Protein AF-0000000073393289 (afdb_homodimer)

Nearest PDB structures (foldseek):
  7k2t-assembly1_B  TM=8.994E-01  e=1.525E-10  Aquifex aeolicus VF5
  6m96-assembly1_B-2  TM=8.929E-01  e=2.546E-10  Aquifex aeolicus VF5
  6oih-assembly1_D  TM=8.907E-01  e=6.240E-10  Aquifex aeolicus VF5
  6oih-assembly2_C  TM=8.928E-01  e=1.596E-09  Aquifex aeolicus VF5
  6jbh-assembly1_D  TM=8.445E-01  e=1.296E-07  Alicyclobacillus herbarius

Sequence (522 aa):
MFENNVYVQNFNKYTFLLTELIKRDISGKYKDSTLGLFWSFLNPLLSMIVLTMVFSLIFANTIENFPVYLLSGKLVFDLFANATTGAMDSIKANSEIIKKIYVPKYMFAVGIVCSEFINFLISLVVLVAVMIFTGAPFHFALIYSPIPLFFLLVLTMGVGLILATATTFFTDIKYLYGVLVMLLSFMTPLFYPIDIIPQQFLFAYKLNPLYSAVECFRNIILGGTFPDTWPFVFLIVTSIISLVIGVYVFFKYQDKFVLNIMFENNVYVQNFNKYTFLLTELIKRDISGKYKDSTLGLFWSFLNPLLSMIVLTMVFSLIFANTIENFPVYLLSGKLVFDLFANATTGAMDSIKANSEIIKKIYVPKYMFAVGIVCSEFINFLISLVVLVAVMIFTGAPFHFALIYSPIPLFFLLVLTMGVGLILATATTFFTDIKYLYGVLVMLLSFMTPLFYPIDIIPQQFLFAYKLNPLYSAVECFRNIILGGTFPDTWPFVFLIVTSIISLVIGVYVFFKYQDKFVLNI

Structure (mmCIF, N/CA/C/O backbone):
data_AF-0000000073393289-model_v1
#
loop_
_entity.id
_entity.type
_entity.pdbx_description
1 polymer 'Predicted polysaccharide/polyol phosphate ABC transporter, permease component'
#
loop_
_atom_site.group_PDB
_atom_site.id
_atom_site.type_symbol
_atom_site.label_atom_id
_atom_site.label_alt_id
_atom_site.label_comp_id
_atom_site.label_asym_id
_atom_site.label_entity_id
_atom_site.label_seq_id
_atom_site.pdbx_PDB_ins_code
_atom_site.Cartn_x
_atom_site.Cartn_y
_atom_site.Cartn_z
_atom_site.occupancy
_atom_site.B_iso_or_equiv
_atom_site.auth_seq_id
_atom_site.auth_comp_id
_atom_site.auth_asym_id
_atom_site.auth_atom_id
_atom_site.pdbx_PDB_model_num
ATOM 1 N N . MET A 1 1 ? -40.188 17.484 28.938 1 34.88 1 MET A N 1
ATOM 2 C CA . MET A 1 1 ? -40.375 17.75 27.516 1 34.88 1 MET A CA 1
ATOM 3 C C . MET A 1 1 ? -39.125 18.344 26.891 1 34.88 1 MET A C 1
ATOM 5 O O . MET A 1 1 ? -39.031 18.484 25.672 1 34.88 1 MET A O 1
ATOM 9 N N . PHE A 1 2 ? -38.375 19.188 27.547 1 44.72 2 PHE A N 1
ATOM 10 C CA . PHE A 1 2 ? -37.188 19.969 27.25 1 44.72 2 PHE A CA 1
ATOM 11 C C . PHE A 1 2 ? -35.969 19.078 27.078 1 44.72 2 PHE A C 1
ATOM 13 O O . PHE A 1 2 ? -34.938 19.516 26.562 1 44.72 2 PHE A O 1
ATOM 20 N N . GLU A 1 3 ? -35.812 17.984 27.781 1 50.06 3 GLU A N 1
ATOM 21 C CA . GLU A 1 3 ? -34.812 16.938 27.797 1 50.06 3 GLU A CA 1
ATOM 22 C C . GLU A 1 3 ? -34.719 16.25 26.438 1 50.06 3 GLU A C 1
ATOM 24 O O . GLU A 1 3 ? -33.656 15.805 26.016 1 50.06 3 GLU A O 1
ATOM 29 N N . ASN A 1 4 ? -35.875 15.969 25.875 1 51.75 4 ASN A N 1
ATOM 30 C CA . ASN A 1 4 ? -36.031 15.383 24.547 1 51.75 4 ASN A CA 1
ATOM 31 C C . ASN A 1 4 ? -35.406 16.266 23.469 1 51.75 4 ASN A C 1
ATOM 33 O O . ASN A 1 4 ? -34.812 15.75 22.516 1 51.75 4 ASN A O 1
ATOM 37 N N . ASN A 1 5 ? -35.406 17.609 23.703 1 53.62 5 ASN A N 1
ATOM 38 C CA . ASN A 1 5 ? -34.906 18.641 22.781 1 53.62 5 ASN A CA 1
ATOM 39 C C . ASN A 1 5 ? -33.406 18.672 22.719 1 53.62 5 ASN A C 1
ATOM 41 O O . ASN A 1 5 ? -32.812 18.859 21.656 1 53.62 5 ASN A O 1
ATOM 45 N N . VAL A 1 6 ? -32.906 18.453 23.875 1 58.31 6 VAL A N 1
ATOM 46 C CA . VAL A 1 6 ? -31.469 18.453 23.953 1 58.31 6 VAL A CA 1
ATOM 47 C C . VAL A 1 6 ? -30.891 17.25 23.203 1 58.31 6 VAL A C 1
ATOM 49 O O . VAL A 1 6 ? -29.891 17.375 22.5 1 58.31 6 VAL A O 1
ATOM 52 N N . TYR A 1 7 ? -31.641 16.125 23.344 1 58.16 7 TYR A N 1
ATOM 53 C CA . TYR A 1 7 ? -31.188 14.922 22.656 1 58.16 7 TYR A CA 1
ATOM 54 C C . TYR A 1 7 ? -31.344 15.078 21.141 1 58.16 7 TYR A C 1
ATOM 56 O O . TYR A 1 7 ? -30.469 14.656 20.375 1 58.16 7 TYR A O 1
ATOM 64 N N . VAL A 1 8 ? -32.438 15.719 20.75 1 61.53 8 VAL A N 1
ATOM 65 C CA . VAL A 1 8 ? -32.688 15.945 19.328 1 61.53 8 VAL A CA 1
ATOM 66 C C . VAL A 1 8 ? -31.688 16.969 18.797 1 61.53 8 VAL A C 1
ATOM 68 O O . VAL A 1 8 ? -31.172 16.828 17.688 1 61.53 8 VAL A O 1
ATOM 71 N N . GLN A 1 9 ? -31.438 17.984 19.547 1 62.41 9 GLN A N 1
ATOM 72 C CA . GLN A 1 9 ? -30.484 19.016 19.156 1 62.41 9 GLN A CA 1
ATOM 73 C C . GLN A 1 9 ? -29.062 18.469 19.078 1 62.41 9 GLN A C 1
ATOM 75 O O . GLN A 1 9 ? -28.312 18.797 18.156 1 62.41 9 GLN A O 1
ATOM 80 N N . ASN A 1 10 ? -28.844 17.641 20.047 1 71.69 10 ASN A N 1
ATOM 81 C CA . ASN A 1 10 ? -27.547 16.984 20.047 1 71.69 10 ASN A CA 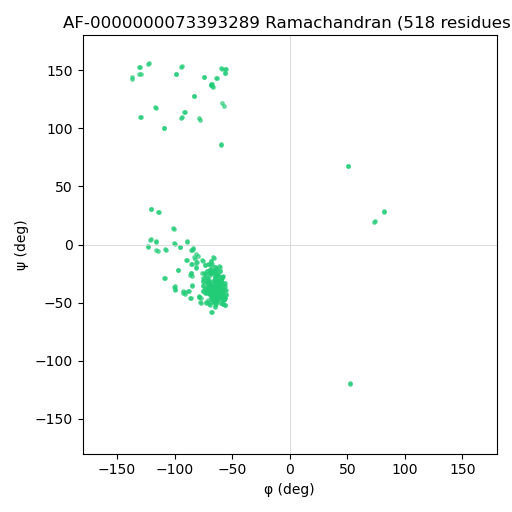1
ATOM 82 C C . ASN A 1 10 ? -27.391 16.031 18.875 1 71.69 10 ASN A C 1
ATOM 84 O O . ASN A 1 10 ? -26.328 15.969 18.25 1 71.69 10 ASN A O 1
ATOM 88 N N . PHE A 1 11 ? -28.5 15.422 18.609 1 69.25 11 PHE A N 1
ATOM 89 C CA . PHE A 1 11 ? -28.5 14.492 17.484 1 69.25 11 PHE A CA 1
ATOM 90 C C . PHE A 1 11 ? -28.266 15.227 16.172 1 69.25 11 PHE A C 1
ATOM 92 O O . PHE A 1 11 ? -27.453 14.797 15.352 1 69.25 11 PHE A O 1
ATOM 99 N N . ASN A 1 12 ? -28.969 16.312 15.992 1 73.75 12 ASN A N 1
ATOM 100 C CA . ASN A 1 12 ? -28.828 17.094 14.773 1 73.75 12 ASN A CA 1
ATOM 101 C C . ASN A 1 12 ? -27.422 17.688 14.648 1 73.75 12 ASN A C 1
ATOM 103 O O . ASN A 1 12 ? -26.859 17.719 13.562 1 73.75 12 ASN A O 1
ATOM 107 N N . LYS A 1 13 ? -26.984 18.156 15.75 1 77.44 13 LYS A N 1
ATOM 108 C CA . LYS A 1 13 ? -25.641 18.734 15.766 1 77.44 13 LYS A CA 1
ATOM 109 C C . LYS A 1 13 ? -24.594 17.672 15.43 1 77.44 13 LYS A C 1
ATOM 111 O O . LYS A 1 13 ? -23.688 17.938 14.625 1 77.44 13 LYS A O 1
ATOM 116 N N . TYR A 1 14 ? -24.797 16.578 15.984 1 81.06 14 TYR A N 1
ATOM 117 C CA . TYR A 1 14 ? -23.828 15.516 15.773 1 81.06 14 TYR A CA 1
ATOM 118 C C . TYR A 1 14 ? -23.922 14.969 14.352 1 81.06 14 TYR A C 1
ATOM 120 O O . TYR A 1 14 ? -22.906 14.648 13.734 1 81.06 14 TYR A O 1
ATOM 128 N N . THR A 1 15 ? -25.094 14.969 13.812 1 84.5 15 THR A N 1
ATOM 129 C CA . THR A 1 15 ? -25.266 14.516 12.438 1 84.5 15 THR A CA 1
ATOM 130 C C . THR A 1 15 ? -24.656 15.516 11.461 1 84.5 15 THR A C 1
ATOM 132 O O . THR A 1 15 ? -24.047 15.117 10.461 1 84.5 15 THR A O 1
ATOM 135 N N . PHE A 1 16 ? -24.812 16.719 11.797 1 85.81 16 PHE A N 1
ATOM 136 C CA . PHE A 1 16 ? -24.219 17.766 10.961 1 85.81 16 PHE A CA 1
ATOM 137 C C . PHE A 1 16 ? -22.688 17.672 10.984 1 85.81 16 PHE A C 1
ATOM 139 O O . PHE A 1 16 ? -22.047 17.719 9.93 1 85.81 16 PHE A O 1
ATOM 146 N N . LEU A 1 17 ? -22.188 17.453 12.125 1 84.06 17 LEU A N 1
ATOM 147 C CA . LEU A 1 17 ? -20.734 17.328 12.258 1 84.06 17 LEU A CA 1
ATOM 148 C C . LEU A 1 17 ? -20.219 16.109 11.492 1 84.06 17 LEU A C 1
ATOM 150 O O . LEU A 1 17 ? -19.219 16.203 10.781 1 84.06 17 LEU A O 1
ATOM 154 N N . LEU A 1 18 ? -20.938 15.094 11.672 1 88.12 18 LEU A N 1
ATOM 155 C CA . LEU A 1 18 ? -20.547 13.867 10.984 1 88.12 18 LEU A CA 1
ATOM 156 C C . LEU A 1 18 ? -20.562 14.055 9.477 1 88.12 18 LEU A C 1
ATOM 158 O O . LEU A 1 18 ? -19.625 13.641 8.781 1 88.12 18 LEU A O 1
ATOM 162 N N . THR A 1 19 ? -21.547 14.695 9.016 1 88.75 19 THR A N 1
ATOM 163 C CA . THR A 1 19 ? -21.672 14.93 7.586 1 88.75 19 THR A CA 1
ATOM 164 C C . THR A 1 19 ? -20.547 15.836 7.09 1 88.75 19 THR A C 1
ATOM 166 O O . THR A 1 19 ? -20 15.617 6.004 1 88.75 19 THR A O 1
ATOM 169 N N . GLU A 1 20 ? -20.172 16.766 7.887 1 87 20 GLU A N 1
ATOM 170 C CA . GLU A 1 20 ? -19.094 17.672 7.523 1 87 20 GLU A CA 1
ATOM 171 C C . GLU A 1 20 ? -17.75 16.953 7.508 1 87 20 GLU A C 1
ATOM 173 O O . GLU A 1 20 ? -16.906 17.203 6.641 1 87 20 GLU A O 1
ATOM 178 N N . LEU A 1 21 ? -17.625 16.031 8.422 1 88.12 21 LEU A N 1
ATOM 179 C CA . LEU A 1 21 ? -16.406 15.258 8.484 1 88.12 21 LEU A CA 1
ATOM 180 C C . LEU A 1 21 ? -16.266 14.336 7.273 1 88.12 21 LEU A C 1
ATOM 182 O O . LEU A 1 21 ? -15.195 14.219 6.691 1 88.12 21 LEU A O 1
ATOM 186 N N . ILE A 1 22 ? -17.359 13.766 6.961 1 88.94 22 ILE A N 1
ATOM 187 C CA . ILE A 1 22 ? -17.375 12.867 5.812 1 88.94 22 ILE A CA 1
ATOM 188 C C . ILE A 1 22 ? -17.047 13.648 4.539 1 88.94 22 ILE A C 1
ATOM 190 O O . ILE A 1 22 ? -16.203 13.227 3.748 1 88.94 22 ILE A O 1
ATOM 194 N N . LYS A 1 23 ? -17.641 14.773 4.359 1 87.62 23 LYS A N 1
ATOM 195 C CA . LYS A 1 23 ? -17.406 15.609 3.188 1 87.62 23 LYS A CA 1
ATOM 196 C C . LYS A 1 23 ? -15.953 16.062 3.111 1 87.62 23 LYS A C 1
ATOM 198 O O . LYS A 1 23 ? -15.344 16.031 2.039 1 87.62 23 LYS A O 1
ATOM 203 N N . ARG A 1 24 ? -15.508 16.391 4.238 1 85.56 24 ARG A N 1
ATOM 204 C CA . ARG A 1 24 ? -14.125 16.859 4.328 1 85.56 24 ARG A CA 1
ATOM 205 C C . ARG A 1 24 ? -13.156 15.734 3.957 1 85.56 24 ARG A C 1
ATOM 207 O O . ARG A 1 24 ? -12.18 15.969 3.238 1 85.56 24 ARG A O 1
ATOM 214 N N . ASP A 1 25 ? -13.461 14.617 4.406 1 86.75 25 ASP A N 1
ATOM 215 C CA . ASP A 1 25 ? -12.57 13.492 4.145 1 86.75 25 ASP A CA 1
ATOM 216 C C . ASP A 1 25 ? -12.594 13.102 2.67 1 86.75 25 ASP A C 1
ATOM 218 O O . ASP A 1 25 ? -11.547 12.867 2.066 1 86.75 25 ASP A O 1
ATOM 222 N N . ILE A 1 26 ? -13.742 13.07 2.121 1 83.44 26 ILE A N 1
ATOM 223 C CA . ILE A 1 26 ? -13.891 12.68 0.723 1 83.44 26 ILE A CA 1
ATOM 224 C C . ILE A 1 26 ? -13.25 13.734 -0.179 1 83.44 26 ILE A C 1
ATOM 226 O O . ILE A 1 26 ? -12.523 13.391 -1.115 1 83.44 26 ILE A O 1
ATOM 230 N N . SER A 1 27 ? -13.453 14.984 0.149 1 81.31 27 SER A N 1
ATOM 231 C CA . SER A 1 27 ? -12.906 16.078 -0.647 1 81.31 27 SER A CA 1
ATOM 232 C C . SER A 1 27 ? -11.406 16.234 -0.407 1 81.31 27 SER A C 1
ATOM 234 O O . SER A 1 27 ? -10.672 16.688 -1.293 1 81.31 27 SER A O 1
ATOM 236 N N . GLY A 1 28 ? -10.984 15.93 0.737 1 80.5 28 GLY A N 1
ATOM 237 C CA . GLY A 1 28 ? -9.594 16.094 1.124 1 80.5 28 GLY A CA 1
ATOM 238 C C . GLY A 1 28 ? -8.672 15.078 0.486 1 80.5 28 GLY A C 1
ATOM 239 O O . GLY A 1 28 ? -7.5 15.367 0.224 1 80.5 28 GLY A O 1
ATOM 240 N N . LYS A 1 29 ? -9.203 14 0.164 1 76.56 29 LYS A N 1
ATOM 241 C CA . LYS A 1 29 ? -8.398 12.922 -0.394 1 76.56 29 LYS A CA 1
ATOM 242 C C . LYS A 1 29 ? -7.812 13.312 -1.748 1 76.56 29 LYS A C 1
ATOM 244 O O . LYS A 1 29 ? -6.641 13.039 -2.027 1 76.56 29 LYS A O 1
ATOM 249 N N . TYR A 1 30 ? -8.594 14.023 -2.561 1 76.81 30 TYR A N 1
ATOM 250 C CA . TYR A 1 30 ? -8.164 14.391 -3.902 1 76.81 30 TYR A CA 1
ATOM 251 C C . TYR A 1 30 ? -8.156 15.906 -4.074 1 76.81 30 TYR A C 1
ATOM 253 O O . TYR A 1 30 ? -8.391 16.422 -5.172 1 76.81 30 TYR A O 1
ATOM 261 N N . LYS A 1 31 ? -7.91 16.562 -2.988 1 76 31 LYS A N 1
ATOM 262 C CA . LYS A 1 31 ? -8.086 18.016 -2.924 1 76 31 LYS A CA 1
ATOM 263 C C . LYS A 1 31 ? -7.207 18.719 -3.953 1 76 31 LYS A C 1
ATOM 265 O O . LYS A 1 31 ? -7.656 19.641 -4.625 1 76 31 LYS A O 1
ATOM 270 N N . ASP A 1 32 ? -6.055 18.312 -4.168 1 78.12 32 ASP A N 1
ATOM 271 C CA . ASP A 1 32 ? -5.137 19.047 -5.035 1 78.12 32 ASP A CA 1
ATOM 272 C C . ASP A 1 32 ? -5.051 18.406 -6.418 1 78.12 32 ASP A C 1
ATOM 274 O O . ASP A 1 32 ? -4.234 18.812 -7.246 1 78.12 32 ASP A O 1
ATOM 278 N N . SER A 1 33 ? -6.016 17.5 -6.695 1 81.44 33 SER A N 1
ATOM 279 C CA . SER A 1 33 ? -5.973 16.812 -7.984 1 81.44 33 SER A CA 1
ATOM 280 C C . SER A 1 33 ? -6.934 17.469 -8.977 1 81.44 33 SER A C 1
ATOM 282 O O . SER A 1 33 ? -7.945 18.047 -8.586 1 81.44 33 SER A O 1
ATOM 284 N N . THR A 1 34 ? -6.555 17.453 -10.234 1 83.69 34 THR A N 1
ATOM 285 C CA . THR A 1 34 ? -7.379 18.031 -11.289 1 83.69 34 THR A CA 1
ATOM 286 C C . THR A 1 34 ? -8.664 17.234 -11.484 1 83.69 34 THR A C 1
ATOM 288 O O . THR A 1 34 ? -9.742 17.797 -11.625 1 83.69 34 THR A O 1
ATOM 291 N N . LEU A 1 35 ? -8.57 15.914 -11.383 1 85.19 35 LEU A N 1
ATOM 292 C CA . LEU A 1 35 ? -9.734 15.055 -11.586 1 85.19 35 LEU A CA 1
ATOM 293 C C . LEU A 1 35 ? -10.531 14.922 -10.289 1 85.19 35 LEU A C 1
ATOM 295 O O . LEU A 1 35 ? -11.695 14.516 -10.32 1 85.19 35 LEU A O 1
ATOM 299 N N . GLY A 1 36 ? -9.93 15.258 -9.211 1 79.94 36 GLY A N 1
ATOM 300 C CA . GLY A 1 36 ? -10.594 15.273 -7.914 1 79.94 36 GLY A CA 1
ATOM 301 C C . GLY A 1 36 ? -11.297 13.977 -7.59 1 79.94 36 GLY A C 1
ATOM 302 O O . GLY A 1 36 ? -10.688 12.898 -7.652 1 79.94 36 GLY A O 1
ATOM 303 N N . LEU A 1 37 ? -12.562 14 -7.402 1 79.25 37 LEU A N 1
ATOM 304 C CA . LEU A 1 37 ? -13.391 12.891 -6.961 1 79.25 37 LEU A CA 1
ATOM 305 C C . LEU A 1 37 ? -13.477 11.812 -8.031 1 79.25 37 LEU A C 1
ATOM 307 O O . LEU A 1 37 ? -13.797 10.656 -7.738 1 79.25 37 LEU A O 1
ATOM 311 N N . PHE A 1 38 ? -13.078 12.133 -9.211 1 85.69 38 PHE A N 1
ATOM 312 C CA . PHE A 1 38 ? -13.133 11.172 -10.305 1 85.69 38 PHE A CA 1
ATOM 313 C C . PHE A 1 38 ? -12.117 10.055 -10.094 1 85.69 38 PHE A C 1
ATOM 315 O O . PHE A 1 38 ? -12.281 8.953 -10.633 1 85.69 38 PHE A O 1
ATOM 322 N N . TRP A 1 39 ? -11.203 10.359 -9.328 1 84.69 39 TRP A N 1
ATOM 323 C CA . TRP A 1 39 ? -10.18 9.344 -9.062 1 84.69 39 TRP A CA 1
ATOM 324 C C . TRP A 1 39 ? -10.766 8.18 -8.273 1 84.69 39 TRP A C 1
ATOM 326 O O . TRP A 1 39 ? -10.227 7.07 -8.305 1 84.69 39 TRP A O 1
ATOM 336 N N . SER A 1 40 ? -11.828 8.383 -7.578 1 82.75 40 SER A N 1
ATOM 337 C CA . SER A 1 40 ? -12.484 7.301 -6.852 1 82.75 40 SER A CA 1
ATOM 338 C C . SER A 1 40 ? -12.992 6.227 -7.809 1 82.75 40 SER A C 1
ATOM 340 O O . SER A 1 40 ? -13.078 5.055 -7.438 1 82.75 40 SER A O 1
ATOM 342 N N . PHE A 1 41 ? -13.258 6.621 -9.023 1 86.62 41 PHE A N 1
ATOM 343 C CA . PHE A 1 41 ? -13.68 5.699 -10.07 1 86.62 41 PHE A CA 1
ATOM 344 C C . PHE A 1 41 ? -12.469 5.109 -10.797 1 86.62 41 PHE A C 1
ATOM 346 O O . PHE A 1 41 ? -12.422 3.908 -11.055 1 86.62 41 PHE A O 1
ATOM 353 N N . LEU A 1 42 ? -11.578 5.953 -10.984 1 87.56 42 LEU A N 1
ATOM 354 C CA . LEU A 1 42 ? -10.469 5.598 -11.867 1 87.56 42 LEU A CA 1
ATOM 355 C C . LEU A 1 42 ? -9.508 4.641 -11.18 1 87.56 42 LEU A C 1
ATOM 357 O O . LEU A 1 42 ? -8.992 3.713 -11.805 1 87.56 42 LEU A O 1
ATOM 361 N N . ASN A 1 43 ? -9.336 4.836 -9.891 1 86.56 43 ASN A N 1
ATOM 362 C CA . ASN A 1 43 ? -8.336 4.043 -9.18 1 86.56 43 ASN A CA 1
ATOM 363 C C . ASN A 1 43 ? -8.703 2.559 -9.18 1 86.56 43 ASN A C 1
ATOM 365 O O . ASN A 1 43 ? -7.891 1.721 -9.586 1 86.56 43 ASN A O 1
ATOM 369 N N . PRO A 1 44 ? -9.914 2.271 -8.789 1 86.19 44 PRO A N 1
ATOM 370 C CA . PRO A 1 44 ? -10.273 0.853 -8.836 1 86.19 44 PRO A CA 1
ATOM 371 C C . PRO A 1 44 ? -10.227 0.274 -10.242 1 86.19 44 PRO A C 1
ATOM 373 O O . PRO A 1 44 ? -9.844 -0.883 -10.43 1 86.19 44 PRO A O 1
ATOM 376 N N . LEU A 1 45 ? -10.625 1.046 -11.164 1 88.56 45 LEU A N 1
ATOM 377 C CA . LEU A 1 45 ? -10.633 0.589 -12.555 1 88.56 45 LEU A CA 1
ATOM 378 C C . LEU A 1 45 ? -9.219 0.339 -13.055 1 88.56 45 LEU A C 1
ATOM 380 O O . LEU A 1 45 ? -8.938 -0.711 -13.633 1 88.56 45 LEU A O 1
ATOM 384 N N . LEU A 1 46 ? -8.344 1.268 -12.82 1 89.38 46 LEU A N 1
ATOM 385 C CA . LEU A 1 46 ? -6.953 1.133 -13.25 1 89.38 46 LEU A CA 1
ATOM 386 C C . LEU A 1 46 ? -6.281 -0.049 -12.562 1 89.38 46 LEU A C 1
ATOM 388 O O . LEU A 1 46 ? -5.547 -0.809 -13.195 1 89.38 46 LEU A O 1
ATOM 392 N N . SER A 1 47 ? -6.598 -0.11 -11.305 1 85 47 SER A N 1
ATOM 393 C CA . SER A 1 47 ? -6.047 -1.229 -10.547 1 85 47 SER A CA 1
ATOM 394 C C . SER A 1 47 ? -6.52 -2.564 -11.109 1 85 47 SER A C 1
ATOM 396 O O . SER A 1 47 ? -5.73 -3.498 -11.266 1 85 47 SER A O 1
ATOM 398 N N . MET A 1 48 ? -7.742 -2.639 -11.438 1 84.56 48 MET A N 1
ATOM 399 C CA . MET A 1 48 ? -8.305 -3.863 -12 1 84.56 48 MET A CA 1
ATOM 400 C C . MET A 1 48 ? -7.664 -4.191 -13.336 1 84.56 48 MET A C 1
ATOM 402 O O . MET A 1 48 ? -7.34 -5.352 -13.609 1 84.56 48 MET A O 1
ATOM 406 N N . ILE A 1 49 ? -7.492 -3.189 -14.117 1 86.12 49 ILE A N 1
ATOM 407 C CA . ILE A 1 49 ? -6.898 -3.387 -15.438 1 86.12 49 ILE A CA 1
ATOM 408 C C . ILE A 1 49 ? -5.484 -3.939 -15.289 1 86.12 49 ILE A C 1
ATOM 410 O O . ILE A 1 49 ? -5.125 -4.93 -15.93 1 86.12 49 ILE A O 1
ATOM 414 N N . VAL A 1 50 ? -4.77 -3.379 -14.406 1 80.81 50 VAL A N 1
ATOM 415 C CA . VAL A 1 50 ? -3.379 -3.77 -14.195 1 80.81 50 VAL A CA 1
ATOM 416 C C . VAL A 1 50 ? -3.32 -5.191 -13.648 1 80.81 50 VAL A C 1
ATOM 418 O O . VAL A 1 50 ? -2.582 -6.035 -14.164 1 80.81 50 VAL A O 1
ATOM 421 N N . LEU A 1 51 ? -4.098 -5.449 -12.633 1 80.75 51 LEU A N 1
ATOM 422 C CA . LEU A 1 51 ? -4.059 -6.754 -11.984 1 80.75 51 LEU A CA 1
ATOM 423 C C . LEU A 1 51 ? -4.574 -7.844 -12.914 1 80.75 51 LEU A C 1
ATOM 425 O O . LEU A 1 51 ? -4.039 -8.953 -12.93 1 80.75 51 LEU A O 1
ATOM 429 N N . THR A 1 52 ? -5.617 -7.496 -13.688 1 80.5 52 THR A N 1
ATOM 430 C CA . THR A 1 52 ? -6.137 -8.453 -14.664 1 80.5 52 THR A CA 1
ATOM 431 C C . THR A 1 52 ? -5.086 -8.773 -15.719 1 80.5 52 THR A C 1
ATOM 433 O O . THR A 1 52 ? -4.922 -9.93 -16.109 1 80.5 52 THR A O 1
ATOM 436 N N . MET A 1 53 ? -4.344 -7.754 -16.094 1 77.19 53 MET A N 1
ATOM 437 C CA . MET A 1 53 ? -3.301 -7.938 -17.109 1 77.19 53 MET A CA 1
ATOM 438 C C . MET A 1 53 ? -2.207 -8.867 -16.594 1 77.19 53 MET A C 1
ATOM 440 O O . MET A 1 53 ? -1.716 -9.719 -17.328 1 77.19 53 MET A O 1
ATOM 444 N N . VAL A 1 54 ? -1.923 -8.781 -15.344 1 75.12 54 VAL A N 1
ATOM 445 C CA . VAL A 1 54 ? -0.805 -9.531 -14.773 1 75.12 54 VAL A CA 1
ATOM 446 C C . VAL A 1 54 ? -1.266 -10.938 -14.383 1 75.12 54 VAL A C 1
ATOM 448 O O . VAL A 1 54 ? -0.619 -11.93 -14.727 1 75.12 54 VAL A O 1
ATOM 451 N N . PHE A 1 55 ? -2.434 -11.055 -13.703 1 76.56 55 PHE A N 1
ATOM 452 C CA . PHE A 1 55 ? -2.793 -12.312 -13.055 1 76.56 55 PHE A CA 1
ATOM 453 C C . PHE A 1 55 ? -3.721 -13.133 -13.938 1 76.56 55 PHE A C 1
ATOM 455 O O . PHE A 1 55 ? -3.891 -14.336 -13.727 1 76.56 55 PHE A O 1
ATOM 462 N N . SER A 1 56 ? -4.383 -12.414 -14.867 1 74.81 56 SER A N 1
ATOM 463 C CA . SER A 1 56 ? -5.211 -13.203 -15.773 1 74.81 56 SER A CA 1
ATOM 464 C C . SER A 1 56 ? -4.379 -14.227 -16.531 1 74.81 56 SER A C 1
ATOM 466 O O . SER A 1 56 ? -4.852 -15.328 -16.828 1 74.81 56 SER A O 1
ATOM 468 N N . LEU A 1 57 ? -3.107 -13.844 -16.688 1 72.56 57 LEU A N 1
ATOM 469 C CA . LEU A 1 57 ? -2.213 -14.727 -17.422 1 72.56 57 LEU A CA 1
ATOM 470 C C . LEU A 1 57 ? -1.827 -15.938 -16.578 1 72.56 57 LEU A C 1
ATOM 472 O O . LEU A 1 57 ? -1.508 -17 -17.125 1 72.56 57 LEU A O 1
ATOM 476 N N . ILE A 1 58 ? -1.929 -15.703 -15.312 1 71.69 58 ILE A N 1
ATOM 477 C CA . ILE A 1 58 ? -1.497 -16.766 -14.406 1 71.69 58 ILE A CA 1
ATOM 478 C C . ILE A 1 58 ? -2.689 -17.641 -14.039 1 71.69 58 ILE A C 1
ATOM 480 O O . ILE A 1 58 ? -2.58 -18.875 -14.023 1 71.69 58 ILE A O 1
ATOM 484 N N . PHE A 1 59 ? -3.832 -16.984 -13.82 1 72.81 59 PHE A N 1
ATOM 485 C CA . PHE A 1 59 ? -4.93 -17.734 -13.219 1 72.81 59 PHE A CA 1
ATOM 486 C C . PHE A 1 59 ? -6.152 -17.734 -14.133 1 72.81 59 PHE A C 1
ATOM 488 O O . PHE A 1 59 ? -7.242 -18.141 -13.727 1 72.81 59 PHE A O 1
ATOM 495 N N . ALA A 1 60 ? -6.012 -17.188 -15.281 1 66.12 60 ALA A N 1
ATOM 496 C CA . ALA A 1 60 ? -7.168 -17.031 -16.156 1 66.12 60 ALA A CA 1
ATOM 497 C C . ALA A 1 60 ? -7.809 -18.391 -16.469 1 66.12 60 ALA A C 1
ATOM 499 O O . ALA A 1 60 ? -9.023 -18.484 -16.641 1 66.12 60 ALA A O 1
ATOM 500 N N . ASN A 1 61 ? -7.07 -19.359 -16.453 1 70.81 61 ASN A N 1
ATOM 501 C CA . ASN A 1 61 ? -7.645 -20.656 -16.797 1 70.81 61 ASN A CA 1
ATOM 502 C C . ASN A 1 61 ? -8.359 -21.281 -15.602 1 70.81 61 ASN A C 1
ATOM 504 O O . ASN A 1 61 ? -9.141 -22.219 -15.766 1 70.81 61 ASN A O 1
ATOM 508 N N . THR A 1 62 ? -8.227 -20.719 -14.492 1 78.38 62 THR A N 1
ATOM 509 C CA . THR A 1 62 ? -8.781 -21.328 -13.289 1 78.38 62 THR A CA 1
ATOM 510 C C . THR A 1 62 ? -9.984 -20.531 -12.789 1 78.38 62 THR A C 1
ATOM 512 O O . THR A 1 62 ? -10.914 -21.109 -12.211 1 78.38 62 THR A O 1
ATOM 515 N N . ILE A 1 63 ? -10.039 -19.297 -13.023 1 82 63 ILE A N 1
ATOM 516 C CA . ILE A 1 63 ? -11.078 -18.438 -12.484 1 82 63 ILE A CA 1
ATOM 517 C C . ILE A 1 63 ? -11.906 -17.844 -13.625 1 82 63 ILE A C 1
ATOM 519 O O . ILE A 1 63 ? -11.367 -17.219 -14.531 1 82 63 ILE A O 1
ATOM 523 N N . GLU A 1 64 ? -13.18 -18.203 -13.578 1 82.69 64 GLU A N 1
ATOM 524 C CA . GLU A 1 64 ? -14.07 -17.609 -14.57 1 82.69 64 GLU A CA 1
ATOM 525 C C . GLU A 1 64 ? -14.234 -16.109 -14.336 1 82.69 64 GLU A C 1
ATOM 527 O O . GLU A 1 64 ? -14.406 -15.664 -13.195 1 82.69 64 GLU A O 1
ATOM 532 N N . ASN A 1 65 ? -14.188 -15.297 -15.43 1 88.5 65 ASN A N 1
ATOM 533 C CA . ASN A 1 65 ? -14.328 -13.852 -15.367 1 88.5 65 ASN A CA 1
ATOM 534 C C . ASN A 1 65 ? -13.398 -13.234 -14.328 1 88.5 65 ASN A C 1
ATOM 536 O O . ASN A 1 65 ? -13.852 -12.625 -13.359 1 88.5 65 ASN A O 1
ATOM 540 N N . PHE A 1 66 ? -12.203 -13.289 -14.57 1 88.5 66 PHE A N 1
ATOM 541 C CA . PHE A 1 66 ? -11.133 -12.93 -13.641 1 88.5 66 PHE A CA 1
ATOM 542 C C . PHE A 1 66 ? -11.242 -11.469 -13.234 1 88.5 66 PHE A C 1
ATOM 544 O O . PHE A 1 66 ? -11.094 -11.133 -12.055 1 88.5 66 PHE A O 1
ATOM 551 N N . PRO A 1 67 ? -11.617 -10.57 -14.156 1 88.5 67 PRO A N 1
ATOM 552 C CA . PRO A 1 67 ? -11.711 -9.172 -13.75 1 88.5 67 PRO A CA 1
ATOM 553 C C . PRO A 1 67 ? -12.75 -8.938 -12.656 1 88.5 67 PRO A C 1
ATOM 555 O O . PRO A 1 67 ? -12.492 -8.219 -11.688 1 88.5 67 PRO A O 1
ATOM 558 N N . VAL A 1 68 ? -13.859 -9.586 -12.844 1 91 68 VAL A N 1
ATOM 559 C CA . VAL A 1 68 ? -14.93 -9.414 -11.859 1 91 68 VAL A CA 1
ATOM 560 C C . VAL A 1 68 ? -14.547 -10.109 -10.555 1 91 68 VAL A C 1
ATOM 562 O O . VAL A 1 68 ? -14.812 -9.586 -9.469 1 91 68 VAL A O 1
ATOM 565 N N . TYR A 1 69 ? -13.953 -11.289 -10.688 1 90.94 69 TYR A N 1
ATOM 566 C CA . TYR A 1 69 ? -13.469 -12.023 -9.523 1 90.94 69 TYR A CA 1
ATOM 567 C C . TYR A 1 69 ? -12.5 -11.172 -8.711 1 90.94 69 TYR A C 1
ATOM 569 O O . TYR A 1 69 ? -12.641 -11.055 -7.492 1 90.94 69 TYR A O 1
ATOM 577 N N . LEU A 1 70 ? -11.594 -10.547 -9.359 1 89.56 70 LEU A N 1
ATOM 578 C CA . LEU A 1 70 ? -10.562 -9.742 -8.719 1 89.56 70 LEU A CA 1
ATOM 579 C C . LEU A 1 70 ? -11.164 -8.477 -8.109 1 89.56 70 LEU A C 1
ATOM 581 O O . LEU A 1 70 ? -10.922 -8.172 -6.941 1 89.56 70 LEU A O 1
ATOM 585 N N . LEU A 1 71 ? -11.898 -7.785 -8.922 1 91.5 71 LEU A N 1
ATOM 586 C CA . LEU A 1 71 ? -12.414 -6.484 -8.516 1 91.5 71 LEU A CA 1
ATOM 587 C C . LEU A 1 71 ? -13.383 -6.629 -7.34 1 91.5 71 LEU A C 1
ATOM 589 O O . LEU A 1 71 ? -13.359 -5.828 -6.406 1 91.5 71 LEU A O 1
ATOM 593 N N . SER A 1 72 ? -14.227 -7.605 -7.367 1 93.25 72 SER A N 1
ATOM 594 C CA . SER A 1 72 ? -15.188 -7.816 -6.289 1 93.25 72 SER A CA 1
ATOM 595 C C . SER A 1 72 ? -14.484 -8.078 -4.961 1 93.25 72 SER A C 1
ATOM 597 O O . SER A 1 72 ? -14.875 -7.535 -3.928 1 93.25 72 SER A O 1
ATOM 599 N N . GLY A 1 73 ? -13.516 -8.891 -5 1 93.19 73 GLY A N 1
ATOM 600 C CA . GLY A 1 73 ? -12.75 -9.164 -3.793 1 93.19 73 GLY A CA 1
ATOM 601 C C . GLY A 1 73 ? -11.938 -7.977 -3.312 1 93.19 73 GLY A C 1
ATOM 602 O O . GLY A 1 73 ? -11.938 -7.664 -2.121 1 93.19 73 GLY A O 1
ATOM 603 N N . LYS A 1 74 ? -11.266 -7.344 -4.219 1 92.25 74 LYS A N 1
ATOM 604 C CA . LYS A 1 74 ? -10.391 -6.223 -3.881 1 92.25 74 LYS A CA 1
ATOM 605 C C . LYS A 1 74 ? -11.188 -5.062 -3.289 1 92.25 74 LYS A C 1
ATOM 607 O O . LYS A 1 74 ? -10.727 -4.398 -2.359 1 92.25 74 LYS A O 1
ATOM 612 N N . LEU A 1 75 ? -12.305 -4.773 -3.807 1 94.56 75 LEU A N 1
ATOM 613 C CA . LEU A 1 75 ? -13.125 -3.678 -3.309 1 94.56 75 LEU A CA 1
ATOM 614 C C . LEU A 1 75 ? -13.523 -3.91 -1.854 1 94.56 75 LEU A C 1
ATOM 616 O O . LEU A 1 75 ? -13.453 -2.994 -1.033 1 94.56 75 LEU A O 1
ATOM 620 N N . VAL A 1 76 ? -13.938 -5.152 -1.579 1 96.19 76 VAL A N 1
ATOM 621 C CA . VAL A 1 76 ? -14.344 -5.512 -0.224 1 96.19 76 VAL A CA 1
ATOM 622 C C . VAL A 1 76 ? -13.156 -5.367 0.726 1 96.19 76 VAL A C 1
ATOM 624 O O . VAL A 1 76 ? -13.281 -4.758 1.791 1 96.19 76 VAL A O 1
ATOM 627 N N . PHE A 1 77 ? -12.109 -5.836 0.29 1 95.81 77 PHE A N 1
ATOM 628 C CA . PHE A 1 77 ? -10.914 -5.777 1.124 1 95.81 77 PHE A CA 1
ATOM 629 C C . PHE A 1 77 ? -10.469 -4.332 1.316 1 95.81 77 PHE A C 1
ATOM 631 O O . PHE A 1 77 ? -10.102 -3.936 2.424 1 95.81 77 PHE A O 1
ATOM 638 N N . ASP A 1 78 ? -10.43 -3.566 0.27 1 94.56 78 ASP A N 1
ATOM 639 C CA . ASP A 1 78 ? -9.977 -2.18 0.32 1 94.56 78 ASP A CA 1
ATOM 640 C C . ASP A 1 78 ? -10.844 -1.353 1.268 1 94.56 78 ASP A C 1
ATOM 642 O O . ASP A 1 78 ? -10.352 -0.447 1.94 1 94.56 78 ASP A O 1
ATOM 646 N N . LEU A 1 79 ? -12.094 -1.646 1.229 1 96.56 79 LEU A N 1
ATOM 647 C CA . LEU A 1 79 ? -12.961 -0.955 2.176 1 96.56 79 LEU A CA 1
ATOM 648 C C . LEU A 1 79 ? -12.484 -1.174 3.609 1 96.56 79 LEU A C 1
ATOM 650 O O . LEU A 1 79 ? -12.305 -0.213 4.359 1 96.56 79 LEU A O 1
ATOM 654 N N . PHE A 1 80 ? -12.305 -2.428 3.938 1 97.94 80 PHE A N 1
ATOM 655 C CA . PHE A 1 80 ? -11.852 -2.764 5.281 1 97.94 80 PHE A CA 1
ATOM 656 C C . PHE A 1 80 ? -10.5 -2.121 5.57 1 97.94 80 PHE A C 1
ATOM 658 O O . PHE A 1 80 ? -10.336 -1.44 6.586 1 97.94 80 PHE A O 1
ATOM 665 N N . ALA A 1 81 ? -9.578 -2.309 4.688 1 96.81 81 ALA A N 1
ATOM 666 C CA . ALA A 1 81 ? -8.203 -1.869 4.895 1 96.81 81 ALA A CA 1
ATOM 667 C C . ALA A 1 81 ? -8.117 -0.348 4.98 1 96.81 81 ALA A C 1
ATOM 669 O O . ALA A 1 81 ? -7.52 0.195 5.91 1 96.81 81 ALA A O 1
ATOM 670 N N . ASN A 1 82 ? -8.703 0.361 4.074 1 94.94 82 ASN A N 1
ATOM 671 C CA . ASN A 1 82 ? -8.641 1.818 4.047 1 94.94 82 ASN A CA 1
ATOM 672 C C . ASN A 1 82 ? -9.391 2.434 5.227 1 94.94 82 ASN A C 1
ATOM 674 O O . ASN A 1 82 ? -8.914 3.396 5.832 1 94.94 82 ASN A O 1
ATOM 678 N N . ALA A 1 83 ? -10.523 1.887 5.48 1 97.44 83 ALA A N 1
ATOM 679 C CA . ALA A 1 83 ? -11.336 2.434 6.562 1 97.44 83 ALA A CA 1
ATOM 680 C C . ALA A 1 83 ? -10.656 2.246 7.914 1 97.44 83 ALA A C 1
ATOM 682 O O . ALA A 1 83 ? -10.602 3.176 8.719 1 97.44 83 ALA A O 1
ATOM 683 N N . THR A 1 84 ? -10.156 1.07 8.172 1 97.88 84 THR A N 1
ATOM 684 C CA . THR A 1 84 ? -9.531 0.804 9.461 1 97.88 84 THR A CA 1
ATOM 685 C C . THR A 1 84 ? -8.227 1.576 9.594 1 97.88 84 THR A C 1
ATOM 687 O O . THR A 1 84 ? -7.926 2.117 10.664 1 97.88 84 THR A O 1
ATOM 690 N N . THR A 1 85 ? -7.52 1.617 8.523 1 96.69 85 THR A N 1
ATOM 691 C CA . THR A 1 85 ? -6.273 2.379 8.547 1 96.69 85 THR A CA 1
ATOM 692 C C . THR A 1 85 ? -6.555 3.863 8.766 1 96.69 85 THR A C 1
ATOM 694 O O . THR A 1 85 ? -5.848 4.527 9.531 1 96.69 85 THR A O 1
ATOM 697 N N . GLY A 1 86 ? -7.512 4.371 8.094 1 95.62 86 GLY A N 1
ATOM 698 C CA . GLY A 1 86 ? -7.902 5.758 8.289 1 95.62 86 GLY A CA 1
ATOM 699 C C . GLY A 1 86 ? -8.391 6.047 9.703 1 95.62 86 GLY A C 1
ATOM 700 O O . GLY A 1 86 ? -8.094 7.102 10.266 1 95.62 86 GLY A O 1
ATOM 701 N N . ALA A 1 87 ? -9.117 5.121 10.164 1 96.56 87 ALA A N 1
ATOM 702 C CA . ALA A 1 87 ? -9.672 5.293 11.508 1 96.56 87 ALA A CA 1
ATOM 703 C C . ALA A 1 87 ? -8.57 5.406 12.547 1 96.56 87 ALA A C 1
ATOM 705 O O . ALA A 1 87 ? -8.719 6.109 13.555 1 96.56 87 ALA A O 1
ATOM 706 N N . MET A 1 88 ? -7.477 4.77 12.352 1 95.5 88 MET A N 1
ATOM 707 C CA . MET A 1 88 ? -6.359 4.777 13.297 1 95.5 88 MET A CA 1
ATOM 708 C C . MET A 1 88 ? -5.891 6.203 13.57 1 95.5 88 MET A C 1
ATOM 710 O O . MET A 1 88 ? -5.555 6.543 14.703 1 95.5 88 MET A O 1
ATOM 714 N N . ASP A 1 89 ? -5.953 7.02 12.547 1 92.56 89 ASP A N 1
ATOM 715 C CA . ASP A 1 89 ? -5.41 8.367 12.672 1 92.56 89 ASP A CA 1
ATOM 716 C C . ASP A 1 89 ? -6.516 9.391 12.922 1 92.56 89 ASP A C 1
ATOM 718 O O . ASP A 1 89 ? -6.246 10.578 13.078 1 92.56 89 ASP A O 1
ATOM 722 N N . SER A 1 90 ? -7.68 8.945 13 1 93.75 90 SER A N 1
ATOM 723 C CA . SER A 1 90 ? -8.828 9.844 13.023 1 93.75 90 SER A CA 1
ATOM 724 C C . SER A 1 90 ? -8.805 10.75 14.242 1 93.75 90 SER A C 1
ATOM 726 O O . SER A 1 90 ? -9.094 11.945 14.148 1 93.75 90 SER A O 1
ATOM 728 N N . ILE A 1 91 ? -8.352 10.227 15.375 1 93.12 91 ILE A N 1
ATOM 729 C CA . ILE A 1 91 ? -8.367 11 16.609 1 93.12 91 ILE A CA 1
ATOM 730 C C . ILE A 1 91 ? -7.203 11.992 16.609 1 93.12 91 ILE A C 1
ATOM 732 O O . ILE A 1 91 ? -7.406 13.195 16.797 1 93.12 91 ILE A O 1
ATOM 736 N N . LYS A 1 92 ? -6.055 11.547 16.328 1 90.69 92 LYS A N 1
ATOM 737 C CA . LYS A 1 92 ? -4.871 12.406 16.328 1 90.69 92 LYS A CA 1
ATOM 738 C C . LYS A 1 92 ? -4.961 13.469 15.242 1 90.69 92 LYS A C 1
ATOM 740 O O . LYS A 1 92 ? -4.555 14.617 15.453 1 90.69 92 LYS A O 1
ATOM 745 N N . ALA A 1 93 ? -5.492 13.078 14.18 1 89.12 93 ALA A N 1
ATOM 746 C CA . ALA A 1 93 ? -5.598 14 13.055 1 89.12 93 ALA A CA 1
ATOM 747 C C . ALA A 1 93 ? -6.57 15.133 13.367 1 89.12 93 ALA A C 1
ATOM 749 O O . ALA A 1 93 ? -6.48 16.219 12.781 1 89.12 93 ALA A O 1
ATOM 750 N N . ASN A 1 94 ? -7.477 14.891 14.258 1 90.5 94 ASN A N 1
ATOM 751 C CA . ASN A 1 94 ? -8.477 15.898 14.617 1 90.5 94 ASN A CA 1
ATOM 752 C C . ASN A 1 94 ? -8.305 16.359 16.062 1 90.5 94 ASN A C 1
ATOM 754 O O . ASN A 1 94 ? -9.281 16.719 16.719 1 90.5 94 ASN A O 1
ATOM 758 N N . SER A 1 95 ? -7.098 16.266 16.5 1 90.5 95 SER A N 1
ATOM 759 C CA . SER A 1 95 ? -6.801 16.625 17.891 1 90.5 95 SER A CA 1
ATOM 760 C C . SER A 1 95 ? -7.148 18.078 18.172 1 90.5 95 SER A C 1
ATOM 762 O O . SER A 1 95 ? -7.645 18.406 19.25 1 90.5 95 SER A O 1
ATOM 764 N N . GLU A 1 96 ? -6.93 18.953 17.188 1 89 96 GLU A N 1
ATOM 765 C CA . GLU A 1 96 ? -7.223 20.375 17.375 1 89 96 GLU A CA 1
ATOM 766 C C . GLU A 1 96 ? -8.719 20.594 17.594 1 89 96 GLU A C 1
ATOM 768 O O . GLU A 1 96 ? -9.109 21.438 18.422 1 89 96 GLU A O 1
ATOM 773 N N . ILE A 1 97 ? -9.5 19.891 16.875 1 86 97 ILE A N 1
ATOM 774 C CA . ILE A 1 97 ? -10.945 20 17.016 1 86 97 ILE A CA 1
ATOM 775 C C . ILE A 1 97 ? -11.391 19.438 18.359 1 86 97 ILE A C 1
ATOM 777 O O . ILE A 1 97 ? -12.188 20.047 19.062 1 86 97 ILE A O 1
ATOM 781 N N . ILE A 1 98 ? -10.805 18.344 18.781 1 87.25 98 ILE A N 1
ATOM 782 C CA . ILE A 1 98 ? -11.18 17.641 20 1 87.25 98 ILE A CA 1
ATOM 783 C C . ILE A 1 98 ? -10.836 18.484 21.219 1 87.25 98 ILE A C 1
ATOM 785 O O . ILE A 1 98 ? -11.57 18.484 22.203 1 87.25 98 ILE A O 1
ATOM 789 N N . LYS A 1 99 ? -9.797 19.234 21.062 1 87.62 99 LYS A N 1
ATOM 790 C CA . LYS A 1 99 ? -9.344 20.047 22.172 1 87.62 99 LYS A CA 1
ATOM 791 C C . LYS A 1 99 ? -10.156 21.344 22.281 1 87.62 99 LYS A C 1
ATOM 793 O O . LYS A 1 99 ? -10.234 21.938 23.359 1 87.62 99 LYS A O 1
ATOM 798 N N . LYS A 1 100 ? -10.805 21.719 21.219 1 85.81 100 LYS A N 1
ATOM 799 C CA . LYS A 1 100 ? -11.445 23.031 21.172 1 85.81 100 LYS A CA 1
ATOM 800 C C . LYS A 1 100 ? -12.945 22.922 21.438 1 85.81 100 LYS A C 1
ATOM 802 O O . LYS A 1 100 ? -13.562 23.844 21.969 1 85.81 100 LYS A O 1
ATOM 807 N N . ILE A 1 101 ? -13.555 21.875 20.953 1 81.69 101 ILE A N 1
ATOM 808 C CA . ILE A 1 101 ? -15 21.75 21.078 1 81.69 101 ILE A CA 1
ATOM 809 C C . ILE A 1 101 ? -15.352 20.375 21.656 1 81.69 101 ILE A C 1
ATOM 811 O O . ILE A 1 101 ? -14.664 19.391 21.375 1 81.69 101 ILE A O 1
ATOM 815 N N . TYR A 1 102 ? -16.469 20.391 22.453 1 82.12 102 TYR A N 1
ATOM 816 C CA . TYR A 1 102 ? -16.953 19.125 22.969 1 82.12 102 TYR A CA 1
ATOM 817 C C . TYR A 1 102 ? -17.719 18.344 21.906 1 82.12 102 TYR A C 1
ATOM 819 O O . TYR A 1 102 ? -18.812 18.75 21.5 1 82.12 102 TYR A O 1
ATOM 827 N N . VAL A 1 103 ? -17.109 17.328 21.438 1 83.12 103 VAL A N 1
ATOM 828 C CA . VAL A 1 103 ? -17.734 16.484 20.422 1 83.12 103 VAL A CA 1
ATOM 829 C C . VAL A 1 103 ? -17.484 15.016 20.766 1 83.12 103 VAL A C 1
ATOM 831 O O . VAL A 1 103 ? -16.453 14.656 21.328 1 83.12 103 VAL A O 1
ATOM 834 N N . PRO A 1 104 ? -18.578 14.281 20.422 1 88.19 104 PRO A N 1
ATOM 835 C CA . PRO A 1 104 ? -18.328 12.852 20.609 1 88.19 104 PRO A CA 1
ATOM 836 C C . PRO A 1 104 ? -17.156 12.344 19.781 1 88.19 104 PRO A C 1
ATOM 838 O O . PRO A 1 104 ? -17.188 12.398 18.547 1 88.19 104 PRO A O 1
ATOM 841 N N . LYS A 1 105 ? -16.203 11.812 20.422 1 91.69 105 LYS A N 1
ATOM 842 C CA . LYS A 1 105 ? -14.922 11.492 19.797 1 91.69 105 LYS A CA 1
ATOM 843 C C . LYS A 1 105 ? -15.07 10.344 18.797 1 91.69 105 LYS A C 1
ATOM 845 O O . LYS A 1 105 ? -14.266 10.211 17.875 1 91.69 105 LYS A O 1
ATOM 850 N N . TYR A 1 106 ? -16.094 9.5 19.031 1 92 106 TYR A N 1
ATOM 851 C CA . TYR A 1 106 ? -16.266 8.352 18.156 1 92 106 TYR A CA 1
ATOM 852 C C . TYR A 1 106 ? -16.672 8.789 16.75 1 92 106 TYR A C 1
ATOM 854 O O . TYR A 1 106 ? -16.5 8.031 15.789 1 92 106 TYR A O 1
ATOM 862 N N . MET A 1 107 ? -17.125 9.977 16.578 1 91.88 107 MET A N 1
ATOM 863 C CA . MET A 1 107 ? -17.594 10.492 15.289 1 91.88 107 MET A CA 1
ATOM 864 C C . MET A 1 107 ? -16.453 10.57 14.281 1 91.88 107 MET A C 1
ATOM 866 O O . MET A 1 107 ? -16.672 10.43 13.078 1 91.88 107 MET A O 1
ATOM 870 N N . PHE A 1 108 ? -15.312 10.734 14.789 1 93.06 108 PHE A N 1
ATOM 871 C CA . PHE A 1 108 ? -14.172 10.875 13.898 1 93.06 108 PHE A CA 1
ATOM 872 C C . PHE A 1 108 ? -13.82 9.539 13.25 1 93.06 108 PHE A C 1
ATOM 874 O O . PHE A 1 108 ? -13.547 9.477 12.055 1 93.06 108 PHE A O 1
ATOM 881 N N . ALA A 1 109 ? -13.867 8.523 14.023 1 94.5 109 ALA A N 1
ATOM 882 C CA . ALA A 1 109 ? -13.633 7.191 13.477 1 94.5 109 ALA A CA 1
ATOM 883 C C . ALA A 1 109 ? -14.789 6.758 12.578 1 94.5 109 ALA A C 1
ATOM 885 O O . ALA A 1 109 ? -14.562 6.234 11.484 1 94.5 109 ALA A O 1
ATOM 886 N N . VAL A 1 110 ? -15.953 7.051 13.031 1 94.81 110 VAL A N 1
ATOM 887 C CA . VAL A 1 110 ? -17.141 6.688 12.266 1 94.81 110 VAL A CA 1
ATOM 888 C C . VAL A 1 110 ? -17.172 7.473 10.961 1 94.81 110 VAL A C 1
ATOM 890 O O . VAL A 1 110 ? -17.578 6.941 9.922 1 94.81 110 VAL A O 1
ATOM 893 N N . GLY A 1 111 ? -16.75 8.719 11.039 1 94.5 111 GLY A N 1
ATOM 894 C CA . GLY A 1 111 ? -16.703 9.547 9.852 1 94.5 111 GLY A CA 1
ATOM 895 C C . GLY A 1 111 ? -15.82 8.984 8.758 1 94.5 111 GLY A C 1
ATOM 896 O O . GLY A 1 111 ? -16.203 8.969 7.582 1 94.5 111 GLY A O 1
ATOM 897 N N . ILE A 1 112 ? -14.703 8.492 9.148 1 95.81 112 ILE A N 1
ATOM 898 C CA . ILE A 1 112 ? -13.758 7.934 8.188 1 95.81 112 ILE A CA 1
ATOM 899 C C . ILE A 1 112 ? -14.344 6.66 7.578 1 95.81 112 ILE A C 1
ATOM 901 O O . ILE A 1 112 ? -14.266 6.453 6.363 1 95.81 112 ILE A O 1
ATOM 905 N N . VAL A 1 113 ? -14.906 5.844 8.414 1 96.38 113 VAL A N 1
ATOM 906 C CA . VAL A 1 113 ? -15.477 4.586 7.941 1 96.38 113 VAL A CA 1
ATOM 907 C C . VAL A 1 113 ? -16.609 4.871 6.957 1 96.38 113 VAL A C 1
ATOM 909 O O . VAL A 1 113 ? -16.703 4.23 5.906 1 96.38 113 VAL A O 1
ATOM 912 N N . CYS A 1 114 ? -17.359 5.848 7.234 1 95.38 114 CYS A N 1
ATOM 913 C CA . CYS A 1 114 ? -18.453 6.223 6.344 1 95.38 114 CYS A CA 1
ATOM 914 C C . CYS A 1 114 ? -17.922 6.797 5.039 1 95.38 114 CYS A C 1
ATOM 916 O O . CYS A 1 114 ? -18.453 6.508 3.967 1 95.38 114 CYS A O 1
ATOM 918 N N . SER A 1 115 ? -16.922 7.613 5.184 1 93.69 115 SER A N 1
ATOM 919 C CA . SER A 1 115 ? -16.312 8.18 3.986 1 93.69 115 SER A CA 1
ATOM 920 C C . SER A 1 115 ? -15.789 7.086 3.059 1 93.69 115 SER A C 1
ATOM 922 O O . SER A 1 115 ? -16.016 7.137 1.846 1 93.69 115 SER A O 1
ATOM 924 N N . GLU A 1 116 ? -15.172 6.109 3.631 1 94.56 116 GLU A N 1
ATOM 925 C CA . GLU A 1 116 ? -14.633 5.016 2.828 1 94.56 116 GLU A CA 1
ATOM 926 C C . GLU A 1 116 ? -15.75 4.137 2.271 1 94.56 116 GLU A C 1
ATOM 928 O O . GLU A 1 116 ? -15.609 3.547 1.198 1 94.56 116 GLU A O 1
ATOM 933 N N . PHE A 1 117 ? -16.844 4.094 3.016 1 95.12 117 PHE A N 1
ATOM 934 C CA . PHE A 1 117 ? -18 3.357 2.518 1 95.12 117 PHE A CA 1
ATOM 935 C C . PHE A 1 117 ? -18.594 4.039 1.288 1 95.12 117 PHE A C 1
ATOM 937 O O . PHE A 1 117 ? -19 3.371 0.338 1 95.12 117 PHE A O 1
ATOM 944 N N . ILE A 1 118 ? -18.578 5.289 1.288 1 91.62 118 ILE A N 1
ATOM 945 C CA . ILE A 1 118 ? -19.047 6.039 0.127 1 91.62 118 ILE A CA 1
ATOM 946 C C . ILE A 1 118 ? -18.125 5.777 -1.063 1 91.62 118 ILE A C 1
ATOM 948 O O . ILE A 1 118 ? -18.594 5.531 -2.178 1 91.62 118 ILE A O 1
ATOM 952 N N . ASN A 1 119 ? -16.891 5.805 -0.79 1 90.44 119 ASN A N 1
ATOM 953 C CA . ASN A 1 119 ? -15.93 5.473 -1.84 1 90.44 119 ASN A CA 1
ATOM 954 C C . ASN A 1 119 ? -16.172 4.07 -2.395 1 90.44 119 ASN A C 1
ATOM 956 O O . ASN A 1 119 ? -16.047 3.848 -3.602 1 90.44 119 ASN A O 1
ATOM 960 N N . PHE A 1 120 ? -16.5 3.207 -1.558 1 93.62 120 PHE A N 1
ATOM 961 C CA . PHE A 1 120 ? -16.812 1.835 -1.942 1 93.62 120 PHE A CA 1
ATOM 962 C C . PHE A 1 120 ? -18.047 1.789 -2.83 1 93.62 120 PHE A C 1
ATOM 964 O O . PHE A 1 120 ? -18.062 1.098 -3.85 1 93.62 120 PHE A O 1
ATOM 971 N N . LEU A 1 121 ? -19 2.543 -2.447 1 93.81 121 LEU A N 1
ATOM 972 C CA . LEU A 1 121 ? -20.219 2.584 -3.236 1 93.81 121 LEU A CA 1
ATOM 973 C C . LEU A 1 121 ? -19.953 3.115 -4.641 1 93.81 121 LEU A C 1
ATOM 975 O O . LEU A 1 121 ? -20.5 2.605 -5.617 1 93.81 121 LEU A O 1
ATOM 979 N N . ILE A 1 122 ? -19.109 4.047 -4.684 1 90.38 122 ILE A N 1
ATOM 980 C CA . ILE A 1 122 ? -18.719 4.594 -5.977 1 90.38 122 ILE A CA 1
ATOM 981 C C . ILE A 1 122 ? -17.984 3.527 -6.789 1 90.38 122 ILE A C 1
ATOM 983 O O . ILE A 1 122 ? -18.25 3.365 -7.984 1 90.38 122 ILE A O 1
ATOM 987 N N . SER A 1 123 ? -17.172 2.793 -6.156 1 91.69 123 SER A N 1
ATOM 988 C CA . SER A 1 123 ? -16.375 1.763 -6.824 1 91.69 123 SER A CA 1
ATOM 989 C C . SER A 1 123 ? -17.25 0.609 -7.293 1 91.69 123 SER A C 1
ATOM 991 O O . SER A 1 123 ? -16.891 -0.121 -8.219 1 91.69 123 SER A O 1
ATOM 993 N N . LEU A 1 124 ? -18.438 0.432 -6.617 1 93 124 LEU A N 1
ATOM 994 C CA . LEU A 1 124 ? -19.375 -0.603 -7.035 1 93 124 LEU A CA 1
ATOM 995 C C . LEU A 1 124 ? -19.922 -0.308 -8.43 1 93 124 LEU A C 1
ATOM 997 O O . LEU A 1 124 ? -20.203 -1.229 -9.195 1 93 124 LEU A O 1
ATOM 1001 N N . VAL A 1 125 ? -19.984 0.934 -8.672 1 93.25 125 VAL A N 1
ATOM 1002 C CA . VAL A 1 125 ? -20.438 1.322 -10.008 1 93.25 125 VAL A CA 1
ATOM 1003 C C . VAL A 1 125 ? -19.422 0.845 -11.047 1 93.25 125 VAL A C 1
ATOM 1005 O O . VAL A 1 125 ? -19.797 0.377 -12.125 1 93.25 125 VAL A O 1
ATOM 1008 N N . VAL A 1 126 ? -18.219 0.983 -10.695 1 92.5 126 VAL A N 1
ATOM 1009 C CA . VAL A 1 126 ? -17.156 0.51 -11.578 1 92.5 126 VAL A CA 1
ATOM 1010 C C . VAL A 1 126 ? -17.266 -1.004 -11.742 1 92.5 126 VAL A C 1
ATOM 1012 O O . VAL A 1 126 ? -17.094 -1.526 -12.844 1 92.5 126 VAL A O 1
ATOM 1015 N N . LEU A 1 127 ? -17.578 -1.675 -10.711 1 93.25 127 LEU A N 1
ATOM 1016 C CA . LEU A 1 127 ? -17.734 -3.125 -10.773 1 93.25 127 LEU A CA 1
ATOM 1017 C C . LEU A 1 127 ? -18.875 -3.512 -11.719 1 93.25 127 LEU A C 1
ATOM 1019 O O . LEU A 1 127 ? -18.719 -4.418 -12.539 1 93.25 127 LEU A O 1
ATOM 1023 N N . VAL A 1 128 ? -19.969 -2.807 -11.609 1 93.5 128 VAL A N 1
ATOM 1024 C CA . VAL A 1 128 ? -21.109 -3.072 -12.477 1 93.5 128 VAL A CA 1
ATOM 1025 C C . VAL A 1 128 ? -20.734 -2.826 -13.93 1 93.5 128 VAL A C 1
ATOM 1027 O O . VAL A 1 128 ? -21.078 -3.617 -14.812 1 93.5 128 VAL A O 1
ATOM 1030 N N . ALA A 1 129 ? -20 -1.819 -14.164 1 93.31 129 ALA A N 1
ATOM 1031 C CA . ALA A 1 129 ? -19.531 -1.511 -15.516 1 93.31 129 ALA A CA 1
ATOM 1032 C C . ALA A 1 129 ? -18.641 -2.625 -16.062 1 93.31 129 ALA A C 1
ATOM 1034 O O . ALA A 1 129 ? -18.797 -3.037 -17.203 1 93.31 129 ALA A O 1
ATOM 1035 N N . VAL A 1 130 ? -17.812 -3.094 -15.25 1 91.81 130 VAL A N 1
ATOM 1036 C CA . VAL A 1 130 ? -16.906 -4.16 -15.656 1 91.81 130 VAL A CA 1
ATOM 1037 C C . VAL A 1 130 ? -17.688 -5.438 -15.922 1 91.81 130 VAL A C 1
ATOM 1039 O O . VAL A 1 130 ? -17.375 -6.176 -16.859 1 91.81 130 VAL A O 1
ATOM 1042 N N . MET A 1 131 ? -18.703 -5.695 -15.141 1 92.25 131 MET A N 1
ATOM 1043 C CA . MET A 1 131 ? -19.547 -6.875 -15.336 1 92.25 131 MET A CA 1
ATOM 1044 C C . MET A 1 131 ? -20.25 -6.816 -16.688 1 92.25 131 MET A C 1
ATOM 1046 O O . MET A 1 131 ? -20.344 -7.824 -17.391 1 92.25 131 MET A O 1
ATOM 1050 N N . ILE A 1 132 ? -20.688 -5.66 -17.031 1 93.31 132 ILE A N 1
ATOM 1051 C CA . ILE A 1 132 ? -21.391 -5.47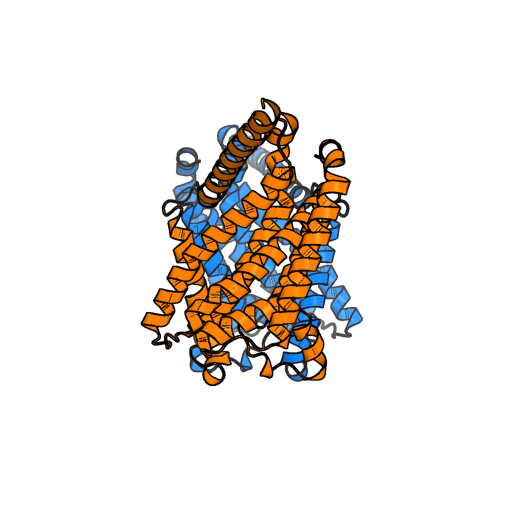3 -18.297 1 93.31 132 ILE A CA 1
ATOM 1052 C C . ILE A 1 132 ? -20.406 -5.664 -19.453 1 93.31 132 ILE A C 1
ATOM 1054 O O . ILE A 1 132 ? -20.703 -6.371 -20.422 1 93.31 132 ILE A O 1
ATOM 1058 N N . PHE A 1 133 ? -19.281 -5.16 -19.328 1 91.31 133 PHE A N 1
ATOM 1059 C CA . PHE A 1 133 ? -18.281 -5.188 -20.391 1 91.31 133 PHE A CA 1
ATOM 1060 C C . PHE A 1 133 ? -17.734 -6.598 -20.594 1 91.31 133 PHE A C 1
ATOM 1062 O O . PHE A 1 133 ? -17.391 -6.984 -21.703 1 91.31 133 PHE A O 1
ATOM 1069 N N . THR A 1 134 ? -17.609 -7.336 -19.5 1 89.5 134 THR A N 1
ATOM 1070 C CA . THR A 1 134 ? -17.031 -8.672 -19.578 1 89.5 134 THR A CA 1
ATOM 1071 C C . THR A 1 134 ? -18.109 -9.719 -19.828 1 89.5 134 THR A C 1
ATOM 1073 O O . THR A 1 134 ? -17.797 -10.883 -20.078 1 89.5 134 THR A O 1
ATOM 1076 N N . GLY A 1 135 ? -19.297 -9.312 -19.656 1 88.31 135 GLY A N 1
ATOM 1077 C CA . GLY A 1 135 ? -20.406 -10.219 -19.875 1 88.31 135 GLY A CA 1
ATOM 1078 C C . GLY A 1 135 ? -20.688 -11.125 -18.688 1 88.31 135 GLY A C 1
ATOM 1079 O O . GLY A 1 135 ? -21.078 -12.289 -18.875 1 88.31 135 GLY A O 1
ATOM 1080 N N . ALA A 1 136 ? -20.375 -10.648 -17.562 1 87.06 136 ALA A N 1
ATOM 1081 C CA . ALA A 1 136 ? -20.688 -11.414 -16.359 1 87.06 136 ALA A CA 1
ATOM 1082 C C . ALA A 1 136 ? -22.203 -11.477 -16.141 1 87.06 136 ALA A C 1
ATOM 1084 O O . ALA A 1 136 ? -22.906 -10.5 -16.375 1 87.06 136 ALA A O 1
ATOM 1085 N N . PRO A 1 137 ? -22.688 -12.562 -15.789 1 85.25 137 PRO A N 1
ATOM 1086 C CA . PRO A 1 137 ? -24.125 -12.695 -15.602 1 85.25 137 PRO A CA 1
ATOM 1087 C C . PRO A 1 137 ? -24.656 -11.898 -14.406 1 85.25 137 PRO A C 1
ATOM 1089 O O . PRO A 1 137 ? -23.953 -11.766 -13.398 1 85.25 137 PRO A O 1
ATOM 1092 N N . PHE A 1 138 ? -25.781 -11.25 -14.625 1 87.88 138 PHE A N 1
ATOM 1093 C CA . PHE A 1 138 ? -26.469 -10.594 -13.523 1 87.88 138 PHE A CA 1
ATOM 1094 C C . PHE A 1 138 ? -27.531 -11.516 -12.922 1 87.88 138 PHE A C 1
ATOM 1096 O O . PHE A 1 138 ? -28.531 -11.82 -13.57 1 87.88 138 PHE A O 1
ATOM 1103 N N . HIS A 1 139 ? -27.234 -11.953 -11.742 1 88.31 139 HIS A N 1
ATOM 1104 C CA . HIS A 1 139 ? -28.141 -12.867 -11.047 1 88.31 139 HIS A CA 1
ATOM 1105 C C . HIS A 1 139 ? -29.078 -12.102 -10.125 1 88.31 139 HIS A C 1
ATOM 1107 O O . HIS A 1 139 ? -28.75 -11.008 -9.656 1 88.31 139 HIS A O 1
ATOM 1113 N N . PHE A 1 140 ? -30.25 -12.633 -9.852 1 86.12 140 PHE A N 1
ATOM 1114 C CA . PHE A 1 140 ? -31.203 -12.047 -8.922 1 86.12 140 PHE A CA 1
ATOM 1115 C C . PHE A 1 140 ? -30.641 -12.008 -7.508 1 86.12 140 PHE A C 1
ATOM 1117 O O . PHE A 1 140 ? -31.031 -11.164 -6.695 1 86.12 140 PHE A O 1
ATOM 1124 N N . ALA A 1 141 ? -29.703 -12.828 -7.344 1 86.69 141 ALA A N 1
ATOM 1125 C CA . ALA A 1 141 ? -29.062 -12.93 -6.035 1 86.69 141 ALA A CA 1
ATOM 1126 C C . ALA A 1 141 ? -28.312 -11.648 -5.684 1 86.69 141 ALA A C 1
ATOM 1128 O O . ALA A 1 141 ? -27.953 -11.438 -4.523 1 86.69 141 ALA A O 1
ATOM 1129 N N . LEU A 1 142 ? -28.141 -10.758 -6.625 1 88.38 142 LEU A N 1
ATOM 1130 C CA . LEU A 1 142 ? -27.453 -9.492 -6.418 1 88.38 142 LEU A CA 1
ATOM 1131 C C . LEU A 1 142 ? -28.172 -8.656 -5.355 1 88.38 142 LEU A C 1
ATOM 1133 O O . LEU A 1 142 ? -27.531 -7.836 -4.684 1 88.38 142 LEU A O 1
ATOM 1137 N N . ILE A 1 143 ? -29.406 -8.953 -5.188 1 88.38 143 ILE A N 1
ATOM 1138 C CA . ILE A 1 143 ? -30.219 -8.211 -4.223 1 88.38 143 ILE A CA 1
ATOM 1139 C C . ILE A 1 143 ? -29.719 -8.492 -2.809 1 88.38 143 ILE A C 1
ATOM 1141 O O . ILE A 1 143 ? -29.906 -7.68 -1.902 1 88.38 143 ILE A O 1
ATOM 1145 N N . TYR A 1 144 ? -29.031 -9.641 -2.605 1 90.31 144 TYR A N 1
ATOM 1146 C CA . TYR A 1 144 ? -28.547 -10.047 -1.291 1 90.31 144 TYR A CA 1
ATOM 1147 C C . TYR A 1 144 ? -27.188 -9.43 -1.005 1 90.31 144 TYR A C 1
ATOM 1149 O O . TYR A 1 144 ? -26.672 -9.539 0.108 1 90.31 144 TYR A O 1
ATOM 1157 N N . SER A 1 145 ? -26.609 -8.727 -1.975 1 91.31 145 SER A N 1
ATOM 1158 C CA . SER A 1 145 ? -25.25 -8.219 -1.866 1 91.31 145 SER A CA 1
ATOM 1159 C C . SER A 1 145 ? -25.109 -7.223 -0.718 1 91.31 145 SER A C 1
ATOM 1161 O O . SER A 1 145 ? -24.078 -7.164 -0.056 1 91.31 145 SER A O 1
ATOM 1163 N N . PRO A 1 146 ? -26.156 -6.48 -0.357 1 93 146 PRO A N 1
ATOM 1164 C CA . PRO A 1 146 ? -26.031 -5.516 0.739 1 93 146 PRO A CA 1
ATOM 1165 C C . PRO A 1 146 ? -25.859 -6.191 2.1 1 93 146 PRO A C 1
ATOM 1167 O O . PRO A 1 146 ? -25.359 -5.574 3.043 1 93 146 PRO A O 1
ATOM 1170 N N . ILE A 1 147 ? -26.266 -7.391 2.236 1 93.31 147 ILE A N 1
ATOM 1171 C CA . ILE A 1 147 ? -26.266 -8.062 3.533 1 93.31 147 ILE A CA 1
ATOM 1172 C C . ILE A 1 147 ? -24.828 -8.297 3.99 1 93.31 147 ILE A C 1
ATOM 1174 O O . ILE A 1 147 ? -24.422 -7.82 5.051 1 93.31 147 ILE A O 1
ATOM 1178 N N . PRO A 1 148 ? -24.031 -9.008 3.191 1 94 148 PRO A N 1
ATOM 1179 C CA . PRO A 1 148 ? -22.641 -9.164 3.627 1 94 148 PRO A CA 1
ATOM 1180 C C . PRO A 1 148 ? -21.906 -7.832 3.742 1 94 148 PRO A C 1
ATOM 1182 O O . PRO A 1 148 ? -21.016 -7.68 4.594 1 94 148 PRO A O 1
ATOM 1185 N N . LEU A 1 149 ? -22.25 -6.906 2.957 1 95.31 149 LEU A N 1
ATOM 1186 C CA . LEU A 1 149 ? -21.625 -5.59 3 1 95.31 149 LEU A CA 1
ATOM 1187 C C . LEU A 1 149 ? -21.953 -4.871 4.305 1 95.31 149 LEU A C 1
ATOM 1189 O O . LEU A 1 149 ? -21.109 -4.16 4.855 1 95.31 149 LEU A O 1
ATOM 1193 N N . PHE A 1 150 ? -23.125 -5.074 4.723 1 96 150 PHE A N 1
ATOM 1194 C CA . PHE A 1 150 ? -23.547 -4.496 5.996 1 96 150 PHE A CA 1
ATOM 1195 C C . PHE A 1 150 ? -22.703 -5.047 7.141 1 96 150 PHE A C 1
ATOM 1197 O O . PHE A 1 150 ? -22.219 -4.293 7.98 1 96 150 PHE A O 1
ATOM 1204 N N . PHE A 1 151 ? -22.531 -6.273 7.18 1 96.5 151 PHE A N 1
ATOM 1205 C CA . PHE A 1 151 ? -21.781 -6.891 8.258 1 96.5 151 PHE A CA 1
ATOM 1206 C C . PHE A 1 151 ? -20.297 -6.57 8.141 1 96.5 151 PHE A C 1
ATOM 1208 O O . PHE A 1 151 ? -19.594 -6.453 9.141 1 96.5 151 PHE A O 1
ATOM 1215 N N . LEU A 1 152 ? -19.859 -6.402 6.895 1 97.25 152 LEU A N 1
ATOM 1216 C CA . LEU A 1 152 ? -18.5 -5.93 6.703 1 97.25 152 LEU A CA 1
ATOM 1217 C C . LEU A 1 152 ? -18.312 -4.539 7.301 1 97.25 152 LEU A C 1
ATOM 1219 O O . LEU A 1 152 ? -17.281 -4.254 7.922 1 97.25 152 LEU A O 1
ATOM 1223 N N . LEU A 1 153 ? -19.266 -3.703 7.113 1 97.31 153 LEU A N 1
ATOM 1224 C CA . LEU A 1 153 ? -19.234 -2.355 7.672 1 97.31 153 LEU A CA 1
ATOM 1225 C C . LEU A 1 153 ? -19.203 -2.4 9.195 1 97.31 153 LEU A C 1
ATOM 1227 O O . LEU A 1 153 ? -18.469 -1.635 9.828 1 97.31 153 LEU A O 1
ATOM 1231 N N . VAL A 1 154 ? -19.984 -3.295 9.695 1 97.62 154 VAL A N 1
ATOM 1232 C CA . VAL A 1 154 ? -20.031 -3.465 11.148 1 97.62 154 VAL A CA 1
ATOM 1233 C C . VAL A 1 154 ? -18.672 -3.939 11.656 1 97.62 154 VAL A C 1
ATOM 1235 O O . VAL A 1 154 ? -18.156 -3.42 12.648 1 97.62 154 VAL A O 1
ATOM 1238 N N . LEU A 1 155 ? -18.156 -4.906 10.977 1 98.19 155 LEU A N 1
ATOM 1239 C CA . LEU A 1 155 ? -16.828 -5.402 11.312 1 98.19 155 LEU A CA 1
ATOM 1240 C C . LEU A 1 155 ? -15.797 -4.281 11.258 1 98.19 155 LEU A C 1
ATOM 1242 O O . LEU A 1 155 ? -14.984 -4.129 12.172 1 98.19 155 LEU A O 1
ATOM 1246 N N . THR A 1 156 ? -15.812 -3.502 10.211 1 98.38 156 THR A N 1
ATOM 1247 C CA . THR A 1 156 ? -14.883 -2.404 9.969 1 98.38 156 THR A CA 1
ATOM 1248 C C . THR A 1 156 ? -15.023 -1.336 11.055 1 98.38 156 THR A C 1
ATOM 1250 O O . THR A 1 156 ? -14.023 -0.804 11.539 1 98.38 156 THR A O 1
ATOM 1253 N N . MET A 1 157 ? -16.234 -1.091 11.406 1 97.75 157 MET A N 1
ATOM 1254 C CA . MET A 1 157 ? -16.5 -0.119 12.469 1 97.75 157 MET A CA 1
ATOM 1255 C C . MET A 1 157 ? -15.906 -0.586 13.789 1 97.75 157 MET A C 1
ATOM 1257 O O . MET A 1 157 ? -15.266 0.192 14.5 1 97.75 157 MET A O 1
ATOM 1261 N N . GLY A 1 158 ? -16.188 -1.783 14.086 1 98.12 158 GLY A N 1
ATOM 1262 C CA . GLY A 1 158 ? -15.656 -2.334 15.32 1 98.12 158 GLY A CA 1
ATOM 1263 C C . GLY A 1 158 ? -14.141 -2.297 15.391 1 98.12 158 GLY A C 1
ATOM 1264 O O . GLY A 1 158 ? -13.57 -1.763 16.344 1 98.12 158 GLY A O 1
ATOM 1265 N N . VAL A 1 159 ? -13.5 -2.791 14.383 1 98.25 159 VAL A N 1
ATOM 1266 C CA . VAL A 1 159 ? -12.047 -2.822 14.328 1 98.25 159 VAL A CA 1
ATOM 1267 C C . VAL A 1 159 ? -11.5 -1.396 14.281 1 98.25 159 VAL A C 1
ATOM 1269 O O . VAL A 1 159 ? -10.484 -1.092 14.906 1 98.25 159 VAL A O 1
ATOM 1272 N N . GLY A 1 160 ? -12.188 -0.562 13.523 1 98.06 160 GLY A N 1
ATOM 1273 C CA . GLY A 1 160 ? -11.781 0.833 13.438 1 98.06 160 GLY A CA 1
ATOM 1274 C C . GLY A 1 160 ? -11.766 1.531 14.781 1 98.06 160 GLY A C 1
ATOM 1275 O O . GLY A 1 160 ? -10.828 2.279 15.086 1 98.06 160 GLY A O 1
ATOM 1276 N N . LEU A 1 161 ? -12.75 1.262 15.547 1 97.56 161 LEU A N 1
ATOM 1277 C CA . LEU A 1 161 ? -12.828 1.874 16.875 1 97.56 161 LEU A CA 1
ATOM 1278 C C . LEU A 1 161 ? -11.719 1.351 17.781 1 97.56 161 LEU A C 1
ATOM 1280 O O . LEU A 1 161 ? -11.117 2.115 18.531 1 97.56 161 LEU A O 1
ATOM 1284 N N . ILE A 1 162 ? -11.492 0.102 17.688 1 98.06 162 ILE A N 1
ATOM 1285 C CA . ILE A 1 162 ? -10.43 -0.501 18.484 1 98.06 162 ILE A CA 1
ATOM 1286 C C . ILE A 1 162 ? -9.094 0.13 18.109 1 98.06 162 ILE A C 1
ATOM 1288 O O . ILE A 1 162 ? -8.328 0.54 18.984 1 98.06 162 ILE A O 1
ATOM 1292 N N . LEU A 1 163 ? -8.844 0.274 16.859 1 97.94 163 LEU A N 1
ATOM 1293 C CA . LEU A 1 163 ? -7.566 0.776 16.359 1 97.94 163 LEU A CA 1
ATOM 1294 C C . LEU A 1 163 ? -7.418 2.266 16.656 1 97.94 163 LEU A C 1
ATOM 1296 O O . LEU A 1 163 ? -6.324 2.736 16.969 1 97.94 163 LEU A O 1
ATOM 1300 N N . ALA A 1 164 ? -8.516 2.996 16.469 1 97.12 164 ALA A N 1
ATOM 1301 C CA . ALA A 1 164 ? -8.484 4.418 16.797 1 97.12 164 ALA A CA 1
ATOM 1302 C C . ALA A 1 164 ? -8.062 4.633 18.25 1 97.12 164 ALA A C 1
ATOM 1304 O O . ALA A 1 164 ? -7.262 5.527 18.531 1 97.12 164 ALA A O 1
ATOM 1305 N N . THR A 1 165 ? -8.547 3.777 19.078 1 96.5 165 THR A N 1
ATOM 1306 C CA . THR A 1 165 ? -8.227 3.869 20.5 1 96.5 165 THR A CA 1
ATOM 1307 C C . THR A 1 165 ? -6.781 3.445 20.75 1 96.5 165 THR A C 1
ATOM 1309 O O . THR A 1 165 ? -6.02 4.168 21.406 1 96.5 165 THR A O 1
ATOM 1312 N N . ALA A 1 166 ? -6.406 2.342 20.25 1 96 166 ALA A N 1
ATOM 1313 C CA . ALA A 1 166 ? -5.078 1.783 20.484 1 96 166 ALA A CA 1
ATOM 1314 C C . ALA A 1 166 ? -3.986 2.711 19.969 1 96 166 ALA A C 1
ATOM 1316 O O . ALA A 1 166 ? -2.963 2.912 20.625 1 96 166 ALA A O 1
ATOM 1317 N N . THR A 1 167 ? -4.188 3.268 18.812 1 94.31 167 THR A N 1
ATOM 1318 C CA . THR A 1 167 ? -3.17 4.094 18.172 1 94.31 167 THR A CA 1
ATOM 1319 C C . THR A 1 167 ? -3.004 5.418 18.922 1 94.31 167 THR A C 1
ATOM 1321 O O . THR A 1 167 ? -1.926 6.016 18.906 1 94.31 167 THR A O 1
ATOM 1324 N N . THR A 1 168 ? -4.07 5.898 19.469 1 92.31 168 THR A N 1
ATOM 1325 C CA . THR A 1 168 ? -3.996 7.133 20.25 1 92.31 168 THR A CA 1
ATOM 1326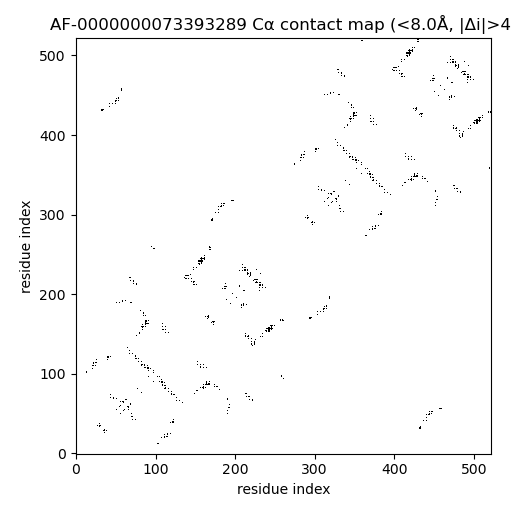 C C . THR A 1 168 ? -3.039 6.977 21.422 1 92.31 168 THR A C 1
ATOM 1328 O O . THR A 1 168 ? -2.336 7.922 21.797 1 92.31 168 THR A O 1
ATOM 1331 N N . PHE A 1 169 ? -2.971 5.762 21.922 1 91.81 169 PHE A N 1
ATOM 1332 C CA . PHE A 1 169 ? -2.09 5.5 23.062 1 91.81 169 PHE A CA 1
ATOM 1333 C C . PHE A 1 169 ? -0.708 5.066 22.578 1 91.81 169 PHE A C 1
ATOM 1335 O O . PHE A 1 169 ? 0.305 5.434 23.172 1 91.81 169 PHE A O 1
ATOM 1342 N N . PHE A 1 170 ? -0.744 4.223 21.578 1 91.38 170 PHE A N 1
ATOM 1343 C CA . PHE A 1 170 ? 0.506 3.68 21.062 1 91.38 170 PHE A CA 1
ATOM 1344 C C . PHE A 1 170 ? 0.581 3.84 19.547 1 91.38 170 PHE A C 1
ATOM 1346 O O . PHE A 1 170 ? 0.06 3.006 18.797 1 91.38 170 PHE A O 1
ATOM 1353 N N . THR A 1 171 ? 1.427 4.68 19.141 1 90.06 171 THR A N 1
ATOM 1354 C CA . THR A 1 171 ? 1.535 4.992 17.719 1 90.06 171 THR A CA 1
ATOM 1355 C C . THR A 1 171 ? 2.152 3.828 16.953 1 90.06 171 THR A C 1
ATOM 1357 O O . THR A 1 171 ? 1.912 3.67 15.75 1 90.06 171 THR A O 1
ATOM 1360 N N . ASP A 1 172 ? 2.885 2.969 17.625 1 90.62 172 ASP A N 1
ATOM 1361 C CA . ASP A 1 172 ? 3.541 1.824 17 1 90.62 172 ASP A CA 1
ATOM 1362 C C . ASP A 1 172 ? 2.518 0.88 16.375 1 90.62 172 ASP A C 1
ATOM 1364 O O . ASP A 1 172 ? 2.85 0.109 15.477 1 90.62 172 ASP A O 1
ATOM 1368 N N . ILE A 1 173 ? 1.299 0.983 16.781 1 92.75 173 ILE A N 1
ATOM 1369 C CA . ILE A 1 173 ? 0.238 0.113 16.297 1 92.75 173 ILE A CA 1
ATOM 1370 C C . ILE A 1 173 ? 0.02 0.36 14.797 1 92.75 173 ILE A C 1
ATOM 1372 O O . ILE A 1 173 ? -0.327 -0.561 14.055 1 92.75 173 ILE A O 1
ATOM 1376 N N . LYS A 1 174 ? 0.296 1.559 14.414 1 91.94 174 LYS A N 1
ATOM 1377 C CA . LYS A 1 174 ? 0.1 1.9 13.008 1 91.94 174 LYS A CA 1
ATOM 1378 C C . LYS A 1 174 ? 0.989 1.049 12.109 1 91.94 174 LYS A C 1
ATOM 1380 O O . LYS A 1 174 ? 0.53 0.528 11.086 1 91.94 174 LYS A O 1
ATOM 1385 N N . TYR A 1 175 ? 2.17 0.866 12.492 1 87.88 175 TYR A N 1
ATOM 1386 C CA . TYR A 1 175 ? 3.135 0.118 11.695 1 87.88 175 TYR A CA 1
ATOM 1387 C C . TYR A 1 175 ? 2.855 -1.379 11.766 1 87.88 175 TYR A C 1
ATOM 1389 O O . TYR A 1 175 ? 2.916 -2.074 10.75 1 87.88 175 TYR A O 1
ATOM 1397 N N . LEU A 1 176 ? 2.516 -1.785 12.93 1 89.94 176 LEU A N 1
ATOM 1398 C CA . LEU A 1 176 ? 2.164 -3.191 13.109 1 89.94 176 LEU A CA 1
ATOM 1399 C C . LEU A 1 176 ? 0.913 -3.541 12.305 1 89.94 176 LEU A C 1
ATOM 1401 O O . LEU A 1 176 ? 0.835 -4.613 11.703 1 89.94 176 LEU A O 1
ATOM 1405 N N . TYR A 1 177 ? 0.011 -2.641 12.391 1 94 177 TYR A N 1
ATOM 1406 C CA . TYR A 1 177 ? -1.24 -2.881 11.68 1 94 177 TYR A CA 1
ATOM 1407 C C . TYR A 1 177 ? -1.017 -2.9 10.172 1 94 177 TYR A C 1
ATOM 1409 O O . TYR A 1 177 ? -1.671 -3.658 9.453 1 94 177 TYR A O 1
ATOM 1417 N N . GLY A 1 178 ? -0.109 -2.092 9.68 1 91.44 178 GLY A N 1
ATOM 1418 C CA . GLY A 1 178 ? 0.249 -2.16 8.273 1 91.44 178 GLY A CA 1
ATOM 1419 C C . GLY A 1 178 ? 0.692 -3.543 7.836 1 91.44 178 GLY A C 1
ATOM 1420 O O . GLY A 1 178 ? 0.259 -4.039 6.793 1 91.44 178 GLY A O 1
ATOM 1421 N N . VAL A 1 179 ? 1.463 -4.086 8.664 1 86.75 179 VAL A N 1
ATOM 1422 C CA . VAL A 1 179 ? 1.943 -5.441 8.406 1 86.75 179 VAL A CA 1
ATOM 1423 C C . VAL A 1 179 ? 0.777 -6.426 8.469 1 86.75 179 VAL A C 1
ATOM 1425 O O . VAL A 1 179 ? 0.686 -7.34 7.648 1 86.75 179 VAL A O 1
ATOM 1428 N N . LEU A 1 180 ? -0.068 -6.184 9.422 1 91.44 180 LEU A N 1
ATOM 1429 C CA . LEU A 1 180 ? -1.214 -7.07 9.578 1 91.44 180 LEU A CA 1
ATOM 1430 C C . LEU A 1 180 ? -2.139 -6.984 8.367 1 91.44 180 LEU A C 1
ATOM 1432 O O . LEU A 1 180 ? -2.664 -8 7.91 1 91.44 180 LEU A O 1
ATOM 1436 N N . VAL A 1 181 ? -2.35 -5.77 7.902 1 93.12 181 VAL A N 1
ATOM 1437 C CA . VAL A 1 181 ? -3.199 -5.582 6.73 1 93.12 181 VAL A CA 1
ATOM 1438 C C . VAL A 1 181 ? -2.59 -6.305 5.531 1 93.12 181 VAL A C 1
ATOM 1440 O O . VAL A 1 181 ? -3.305 -6.945 4.758 1 93.12 181 VAL A O 1
ATOM 1443 N N . MET A 1 182 ? -1.324 -6.164 5.391 1 86.5 182 MET A N 1
ATOM 1444 C CA . MET A 1 182 ? -0.632 -6.887 4.328 1 86.5 182 MET A CA 1
ATOM 1445 C C . MET A 1 182 ? -0.855 -8.391 4.449 1 86.5 182 MET A C 1
ATOM 1447 O O . MET A 1 182 ? -1.174 -9.055 3.465 1 86.5 182 MET A O 1
ATOM 1451 N N . LEU A 1 183 ? -0.681 -8.914 5.633 1 85.62 183 LEU A N 1
ATOM 1452 C CA . LEU A 1 183 ? -0.903 -10.336 5.898 1 85.62 183 LEU A CA 1
ATOM 1453 C C . LEU A 1 183 ? -2.328 -10.734 5.535 1 85.62 183 LEU A C 1
ATOM 1455 O O . LEU A 1 183 ? -2.539 -11.75 4.867 1 85.62 183 LEU A O 1
ATOM 1459 N N . LEU A 1 184 ? -3.254 -9.922 5.973 1 91.69 184 LEU A N 1
ATOM 1460 C CA . LEU A 1 184 ? -4.66 -10.211 5.703 1 91.69 184 LEU A CA 1
ATOM 1461 C C . LEU A 1 184 ? -4.945 -10.188 4.207 1 91.69 184 LEU A C 1
ATOM 1463 O O . LEU A 1 184 ? -5.762 -10.961 3.713 1 91.69 184 LEU A O 1
ATOM 1467 N N . SER A 1 185 ? -4.293 -9.305 3.559 1 88.31 185 SER A N 1
ATOM 1468 C CA . SER A 1 185 ? -4.492 -9.211 2.115 1 88.31 185 SER A CA 1
ATOM 1469 C C . SER A 1 185 ? -4.074 -10.5 1.416 1 88.31 185 SER A C 1
ATOM 1471 O O . SER A 1 185 ? -4.746 -10.953 0.491 1 88.31 185 SER A O 1
ATOM 1473 N N . PHE A 1 186 ? -3.068 -11.125 1.869 1 82.25 186 PHE A N 1
ATOM 1474 C CA . PHE A 1 186 ? -2.586 -12.344 1.233 1 82.25 186 PHE A CA 1
ATOM 1475 C C . PHE A 1 186 ? -3.34 -13.562 1.755 1 82.25 186 PHE A C 1
ATOM 1477 O O . PHE A 1 186 ? -3.406 -14.594 1.083 1 82.25 186 PHE A O 1
ATOM 1484 N N . MET A 1 187 ? -3.852 -13.352 2.959 1 86.12 187 MET A N 1
ATOM 1485 C CA . MET A 1 187 ? -4.652 -14.438 3.516 1 86.12 187 MET A CA 1
ATOM 1486 C C . MET A 1 187 ? -6.086 -14.375 3.004 1 86.12 187 MET A C 1
ATOM 1488 O O . MET A 1 187 ? -6.93 -15.18 3.406 1 86.12 187 MET A O 1
ATOM 1492 N N . THR A 1 188 ? -6.355 -13.398 2.279 1 90.75 188 THR A N 1
ATOM 1493 C CA . THR A 1 188 ? -7.609 -13.273 1.545 1 90.75 188 THR A CA 1
ATOM 1494 C C . THR A 1 188 ? -7.379 -13.445 0.047 1 90.75 188 THR A C 1
ATOM 1496 O O . THR A 1 188 ? -6.875 -12.539 -0.62 1 90.75 188 THR A O 1
ATOM 1499 N N . PRO A 1 189 ? -7.645 -14.555 -0.438 1 86.31 189 PRO A N 1
ATOM 1500 C CA . PRO A 1 189 ? -7.355 -14.82 -1.848 1 86.31 189 PRO A CA 1
ATOM 1501 C C . PRO A 1 189 ? -8.094 -13.875 -2.793 1 86.31 189 PRO A C 1
ATOM 1503 O O . PRO A 1 189 ? -9.125 -14.242 -3.361 1 86.31 189 PRO A O 1
ATOM 1506 N N . LEU A 1 190 ? -7.488 -12.758 -3.02 1 86.94 190 LEU A N 1
ATOM 1507 C CA . LEU A 1 190 ? -8.094 -11.727 -3.855 1 86.94 190 LEU A CA 1
ATOM 1508 C C . LEU A 1 190 ? -7.801 -11.984 -5.332 1 86.94 190 LEU A C 1
ATOM 1510 O O . LEU A 1 190 ? -8.672 -11.805 -6.184 1 86.94 190 LEU A O 1
ATOM 1514 N N . PHE A 1 191 ? -6.59 -12.516 -5.609 1 80.88 191 PHE A N 1
ATOM 1515 C CA . PHE A 1 191 ? -6.184 -12.625 -7.004 1 80.88 191 PHE A CA 1
ATOM 1516 C C . PHE A 1 191 ? -5.844 -14.062 -7.355 1 80.88 191 PHE A C 1
ATOM 1518 O O . PHE A 1 191 ? -5.457 -14.359 -8.492 1 80.88 191 PHE A O 1
ATOM 1525 N N . TYR A 1 192 ? -5.938 -14.961 -6.379 1 80 192 TYR A N 1
ATOM 1526 C CA . TYR A 1 192 ? -5.703 -16.375 -6.617 1 80 192 TYR A CA 1
ATOM 1527 C C . TYR A 1 192 ? -6.828 -17.219 -6.035 1 80 192 TYR A C 1
ATOM 1529 O O . TYR A 1 192 ? -7.504 -16.797 -5.094 1 80 192 TYR A O 1
ATOM 1537 N N . PRO A 1 193 ? -6.977 -18.328 -6.648 1 83.06 193 PRO A N 1
ATOM 1538 C CA . PRO A 1 193 ? -8.031 -19.203 -6.141 1 83.06 193 PRO A CA 1
ATOM 1539 C C . PRO A 1 193 ? -7.648 -19.891 -4.828 1 83.06 193 PRO A C 1
ATOM 1541 O O . PRO A 1 193 ? -6.484 -20.25 -4.637 1 83.06 193 PRO A O 1
ATOM 1544 N N . ILE A 1 194 ? -8.641 -20.047 -3.982 1 83.5 194 ILE A N 1
ATOM 1545 C CA . ILE A 1 194 ? -8.414 -20.656 -2.68 1 83.5 194 ILE A CA 1
ATOM 1546 C C . ILE A 1 194 ? -7.98 -22.109 -2.861 1 83.5 194 ILE A C 1
ATOM 1548 O O . ILE A 1 194 ? -7.332 -22.688 -1.985 1 83.5 194 ILE A O 1
ATOM 1552 N N . ASP A 1 195 ? -8.25 -22.672 -3.998 1 82.88 195 ASP A N 1
ATOM 1553 C CA . ASP A 1 195 ? -8 -24.078 -4.266 1 82.88 195 ASP A CA 1
ATOM 1554 C C . ASP A 1 195 ? -6.504 -24.375 -4.359 1 82.88 195 ASP A C 1
ATOM 1556 O O . ASP A 1 195 ? -6.082 -25.531 -4.242 1 82.88 195 ASP A O 1
ATOM 1560 N N . ILE A 1 196 ? -5.703 -23.359 -4.539 1 77.88 196 ILE A N 1
ATOM 1561 C CA . ILE A 1 196 ? -4.27 -23.562 -4.691 1 77.88 196 ILE A CA 1
ATOM 1562 C C . ILE A 1 196 ? -3.619 -23.703 -3.314 1 77.88 196 ILE A C 1
ATOM 1564 O O . ILE A 1 196 ? -2.469 -24.141 -3.205 1 77.88 196 ILE A O 1
ATOM 1568 N N . ILE A 1 197 ? -4.375 -23.375 -2.27 1 81 197 ILE A N 1
ATOM 1569 C CA . ILE A 1 197 ? -3.844 -23.453 -0.913 1 81 197 ILE A CA 1
ATOM 1570 C C . ILE A 1 197 ? -3.945 -24.875 -0.394 1 81 197 ILE A C 1
ATOM 1572 O O . ILE A 1 197 ? -5.008 -25.5 -0.469 1 81 197 ILE A O 1
ATOM 1576 N N . PRO A 1 198 ? -2.801 -25.359 0.092 1 81.5 198 PRO A N 1
ATOM 1577 C CA . PRO A 1 198 ? -2.844 -26.703 0.673 1 81.5 198 PRO A CA 1
ATOM 1578 C C . PRO A 1 198 ? -3.871 -26.828 1.795 1 81.5 198 PRO A C 1
ATOM 1580 O O . PRO A 1 198 ? -4.07 -25.875 2.562 1 81.5 198 PRO A O 1
ATOM 1583 N N . GLN A 1 199 ? -4.438 -27.953 1.939 1 83.38 199 GLN A N 1
ATOM 1584 C CA . GLN A 1 199 ? -5.551 -28.219 2.848 1 83.38 199 GLN A CA 1
ATOM 1585 C C . GLN A 1 199 ? -5.168 -27.906 4.293 1 83.38 199 GLN A C 1
ATOM 1587 O O . GLN A 1 199 ? -5.992 -27.422 5.066 1 83.38 199 GLN A O 1
ATOM 1592 N N . GLN A 1 200 ? -3.9 -28.141 4.641 1 82 200 GLN A N 1
ATOM 1593 C CA . GLN A 1 200 ? -3.438 -27.953 6.008 1 82 200 GLN A CA 1
ATOM 1594 C C . GLN A 1 200 ? -3.52 -26.484 6.418 1 82 200 GLN A C 1
ATOM 1596 O O . GLN A 1 200 ? -3.639 -26.172 7.605 1 82 200 GLN A O 1
ATOM 1601 N N . PHE A 1 201 ? -3.529 -25.594 5.473 1 81.25 201 PHE A N 1
ATOM 1602 C CA . PHE A 1 201 ? -3.502 -24.172 5.793 1 81.25 201 PHE A CA 1
ATOM 1603 C C . PHE A 1 201 ? -4.855 -23.531 5.523 1 81.25 201 PHE A C 1
ATOM 1605 O O . PHE A 1 201 ? -5.07 -22.359 5.852 1 81.25 201 PHE A O 1
ATOM 1612 N N . LEU A 1 202 ? -5.742 -24.234 5.008 1 85.81 202 LEU A N 1
ATOM 1613 C CA . LEU A 1 202 ? -7.051 -23.719 4.617 1 85.81 202 LEU A CA 1
ATOM 1614 C C . LEU A 1 202 ? -7.828 -23.234 5.84 1 85.81 202 LEU A C 1
ATOM 1616 O O . LEU A 1 202 ? -8.594 -22.281 5.754 1 85.81 202 LEU A O 1
ATOM 1620 N N . PHE A 1 203 ? -7.559 -23.922 6.922 1 85.69 203 PHE A N 1
ATOM 1621 C CA . PHE A 1 203 ? -8.266 -23.547 8.141 1 85.69 203 PHE A CA 1
ATOM 1622 C C . PHE A 1 203 ? -7.922 -22.125 8.562 1 85.69 203 PHE A C 1
ATOM 1624 O O . PHE A 1 203 ? -8.797 -21.375 8.977 1 85.69 203 PHE A O 1
ATOM 1631 N N . ALA A 1 204 ? -6.758 -21.734 8.461 1 85.31 204 ALA A N 1
ATOM 1632 C CA . ALA A 1 204 ? -6.316 -20.375 8.812 1 85.31 204 ALA A CA 1
ATOM 1633 C C . ALA A 1 204 ? -6.973 -19.328 7.918 1 85.31 204 ALA A C 1
ATOM 1635 O O . ALA A 1 204 ? -7.312 -18.234 8.375 1 85.31 204 ALA A O 1
ATOM 1636 N N . TYR A 1 205 ? -7.16 -19.703 6.719 1 87.19 205 TYR A N 1
ATOM 1637 C CA . TYR A 1 205 ? -7.801 -18.797 5.77 1 87.19 205 TYR A CA 1
ATOM 1638 C C . TYR A 1 205 ? -9.281 -18.641 6.086 1 87.19 205 TYR A C 1
ATOM 1640 O O . TYR A 1 205 ? -9.82 -17.531 6.023 1 87.19 205 TYR A O 1
ATOM 1648 N N . LYS A 1 206 ? -9.828 -19.688 6.488 1 89.06 206 LYS A N 1
ATOM 1649 C CA . LYS A 1 206 ? -11.258 -19.672 6.758 1 89.06 206 LYS A CA 1
ATOM 1650 C C . LYS A 1 206 ? -11.57 -18.969 8.07 1 89.06 206 LYS A C 1
ATOM 1652 O O . LYS A 1 206 ? -12.711 -18.562 8.312 1 89.06 206 LYS A O 1
ATOM 1657 N N . LEU A 1 207 ? -10.539 -18.75 8.844 1 90.31 207 LEU A N 1
ATOM 1658 C CA . LEU A 1 207 ? -10.719 -18.047 10.109 1 90.31 207 LEU A CA 1
ATOM 1659 C C . LEU A 1 207 ? -10.578 -16.547 9.922 1 90.31 207 LEU A C 1
ATOM 1661 O O . LEU A 1 207 ? -10.75 -15.781 10.875 1 90.31 207 LEU A O 1
ATOM 1665 N N . ASN A 1 208 ? -10.375 -16.141 8.773 1 92.81 208 ASN A N 1
ATOM 1666 C CA . ASN A 1 208 ? -10.305 -14.727 8.438 1 92.81 208 ASN A CA 1
ATOM 1667 C C . ASN A 1 208 ? -11.664 -14.172 8.039 1 92.81 208 ASN A C 1
ATOM 1669 O O . ASN A 1 208 ? -12.211 -14.523 6.992 1 92.81 208 ASN A O 1
ATOM 1673 N N . PRO A 1 209 ? -12.117 -13.273 8.891 1 95.69 209 PRO A N 1
ATOM 1674 C CA . PRO A 1 209 ? -13.445 -12.742 8.586 1 95.69 209 PRO A CA 1
ATOM 1675 C C . PRO A 1 209 ? -13.5 -12.008 7.254 1 95.69 209 PRO A C 1
ATOM 1677 O O . PRO A 1 209 ? -14.555 -11.922 6.629 1 95.69 209 PRO A O 1
ATOM 1680 N N . LEU A 1 210 ? -12.438 -11.508 6.855 1 96.44 210 LEU A N 1
ATOM 1681 C CA . LEU A 1 210 ? -12.398 -10.828 5.562 1 96.44 210 LEU A CA 1
ATOM 1682 C C . LEU A 1 210 ? -12.555 -11.828 4.422 1 96.44 210 LEU A C 1
ATOM 1684 O O . LEU A 1 210 ? -13.156 -11.508 3.395 1 96.44 210 LEU A O 1
ATOM 1688 N N . TYR A 1 211 ? -11.945 -12.961 4.633 1 95.06 211 TYR A N 1
ATOM 1689 C CA . TYR A 1 211 ? -12.18 -14.016 3.654 1 95.06 211 TYR A CA 1
ATOM 1690 C C . TYR A 1 211 ? -13.672 -14.336 3.545 1 95.06 211 TYR A C 1
ATOM 1692 O O . TYR A 1 211 ? -14.195 -14.484 2.443 1 95.06 211 TYR A O 1
ATOM 1700 N N . SER A 1 212 ? -14.273 -14.469 4.707 1 95.81 212 SER A N 1
ATOM 1701 C CA . SER A 1 212 ? -15.703 -14.758 4.742 1 95.81 212 SER A CA 1
ATOM 1702 C C . SER A 1 212 ? -16.5 -13.672 4.035 1 95.81 212 SER A C 1
ATOM 1704 O O . SER A 1 212 ? -17.438 -13.961 3.293 1 95.81 212 SER A O 1
ATOM 1706 N N . ALA A 1 213 ? -16.172 -12.461 4.223 1 96.5 213 ALA A N 1
ATOM 1707 C CA . ALA A 1 213 ? -16.859 -11.344 3.59 1 96.5 213 ALA A CA 1
ATOM 1708 C C . ALA A 1 213 ? -16.688 -11.375 2.074 1 96.5 213 ALA A C 1
ATOM 1710 O O . ALA A 1 213 ? -17.672 -11.219 1.331 1 96.5 213 ALA A O 1
ATOM 1711 N N . VAL A 1 214 ? -15.492 -11.602 1.668 1 96 214 VAL A N 1
ATOM 1712 C CA . VAL A 1 214 ? -15.18 -11.641 0.242 1 96 214 VAL A CA 1
ATOM 1713 C C . VAL A 1 214 ? -15.898 -12.82 -0.411 1 96 214 VAL A C 1
ATOM 1715 O O . VAL A 1 214 ? -16.484 -12.68 -1.485 1 96 214 VAL A O 1
ATOM 1718 N N . GLU A 1 215 ? -15.797 -13.961 0.253 1 94.5 215 GLU A N 1
ATOM 1719 C CA . GLU A 1 215 ? -16.438 -15.164 -0.277 1 94.5 215 GLU A CA 1
ATOM 1720 C C . GLU A 1 215 ? -17.953 -14.977 -0.402 1 94.5 215 GLU A C 1
ATOM 1722 O O . GLU A 1 215 ? -18.547 -15.352 -1.415 1 94.5 215 GLU A O 1
ATOM 1727 N N . CYS A 1 216 ? -18.547 -14.422 0.588 1 95.19 216 CYS A N 1
ATOM 1728 C CA . CYS A 1 216 ? -19.984 -14.164 0.559 1 95.19 216 CYS A CA 1
ATOM 1729 C C . CYS A 1 216 ? -20.344 -13.234 -0.59 1 95.19 216 CYS A C 1
ATOM 1731 O O . CYS A 1 216 ? -21.312 -13.484 -1.316 1 95.19 216 CYS A O 1
ATOM 1733 N N . PHE A 1 217 ? -19.594 -12.219 -0.779 1 94.19 217 PHE A N 1
ATOM 1734 C CA . PHE A 1 217 ? -19.859 -11.234 -1.821 1 94.19 217 PHE A CA 1
ATOM 1735 C C . PHE A 1 217 ? -19.656 -11.836 -3.205 1 94.19 217 PHE A C 1
ATOM 1737 O O . PHE A 1 217 ? -20.469 -11.625 -4.105 1 94.19 217 PHE A O 1
ATOM 1744 N N . ARG A 1 218 ? -18.641 -12.656 -3.336 1 92.75 218 ARG A N 1
ATOM 1745 C CA . ARG A 1 218 ? -18.344 -13.281 -4.621 1 92.75 218 ARG A CA 1
ATOM 1746 C C . ARG A 1 218 ? -19.375 -14.344 -4.973 1 92.75 218 ARG A C 1
ATOM 1748 O O . ARG A 1 218 ? -19.734 -14.5 -6.141 1 92.75 218 ARG A O 1
ATOM 1755 N N . ASN A 1 219 ? -19.797 -15.109 -3.994 1 92 219 ASN A N 1
ATOM 1756 C CA . ASN A 1 219 ? -20.828 -16.109 -4.242 1 92 219 ASN A CA 1
ATOM 1757 C C . ASN A 1 219 ? -22.094 -15.461 -4.816 1 92 219 ASN A C 1
ATOM 1759 O O . ASN A 1 219 ? -22.75 -16.047 -5.676 1 92 219 ASN A O 1
ATOM 1763 N N . ILE A 1 220 ? -22.328 -14.242 -4.375 1 92.06 220 ILE A N 1
ATOM 1764 C CA . ILE A 1 220 ? -23.531 -13.531 -4.82 1 92.06 220 ILE A CA 1
ATOM 1765 C C . ILE A 1 220 ? -23.312 -12.977 -6.227 1 92.06 220 ILE A C 1
ATOM 1767 O O . ILE A 1 220 ? -24.141 -13.164 -7.117 1 92.06 220 ILE A O 1
ATOM 1771 N N . ILE A 1 221 ? -22.188 -12.391 -6.449 1 90.06 221 ILE A N 1
ATOM 1772 C CA . ILE A 1 221 ? -21.906 -11.656 -7.68 1 90.06 221 ILE A CA 1
ATOM 1773 C C . ILE A 1 221 ? -21.609 -12.641 -8.805 1 90.06 221 ILE A C 1
ATOM 1775 O O . ILE A 1 221 ? -22.125 -12.508 -9.914 1 90.06 221 ILE A O 1
ATOM 1779 N N . LEU A 1 222 ? -20.797 -13.609 -8.531 1 88 222 LEU A N 1
ATOM 1780 C CA . LEU A 1 222 ? -20.312 -14.516 -9.57 1 88 222 LEU A CA 1
ATOM 1781 C C . LEU A 1 222 ? -21.094 -15.82 -9.555 1 88 222 LEU A C 1
ATOM 1783 O O . LEU A 1 222 ? -21.391 -16.391 -10.617 1 88 222 LEU A O 1
ATOM 1787 N N . GLY A 1 223 ? -21.406 -16.297 -8.422 1 85.62 223 GLY A N 1
ATOM 1788 C CA . GLY A 1 223 ? -22.078 -17.578 -8.312 1 85.62 223 GLY A CA 1
ATOM 1789 C C . GLY A 1 223 ? -23.578 -17.484 -8.453 1 85.62 223 GLY A C 1
ATOM 1790 O O . GLY A 1 223 ? -24.25 -18.469 -8.789 1 85.62 223 GLY A O 1
ATOM 1791 N N . GLY A 1 224 ? -24.109 -16.328 -8.102 1 86.5 224 GLY A N 1
ATOM 1792 C CA . GLY A 1 224 ? -25.562 -16.141 -8.172 1 86.5 224 GLY A CA 1
ATOM 1793 C C . GLY A 1 224 ? -26.312 -16.875 -7.078 1 86.5 224 GLY A C 1
ATOM 1794 O O . GLY A 1 224 ? -27.453 -17.281 -7.27 1 86.5 224 GLY A O 1
ATOM 1795 N N . THR A 1 225 ? -25.594 -17.219 -6.02 1 86.62 225 THR A N 1
ATOM 1796 C CA . THR A 1 225 ? -26.203 -17.953 -4.91 1 86.62 225 THR A CA 1
ATOM 1797 C C . THR A 1 225 ? -26.031 -17.172 -3.602 1 86.62 225 THR A C 1
ATOM 1799 O O . THR A 1 225 ? -25.188 -16.281 -3.504 1 86.62 225 THR A O 1
ATOM 1802 N N . PHE A 1 226 ? -26.969 -17.516 -2.723 1 86.81 226 PHE A N 1
ATOM 1803 C CA . PHE A 1 226 ? -26.797 -17 -1.37 1 86.81 226 PHE A CA 1
ATOM 1804 C C . PHE A 1 226 ? -25.531 -17.562 -0.742 1 86.81 226 PHE A C 1
ATOM 1806 O O . PHE A 1 226 ? -25.141 -18.703 -1.021 1 86.81 226 PHE A O 1
ATOM 1813 N N . PRO A 1 227 ? -24.828 -16.75 0.052 1 86.31 227 PRO A N 1
ATOM 1814 C CA . PRO A 1 227 ? -23.562 -17.188 0.623 1 86.31 227 PRO A CA 1
ATOM 1815 C C . PRO A 1 227 ? -23.688 -18.5 1.418 1 86.31 227 PRO A C 1
ATOM 1817 O O . PRO A 1 227 ? -24.75 -18.781 1.957 1 86.31 227 PRO A O 1
ATOM 1820 N N . ASP A 1 228 ? -22.594 -19.219 1.434 1 88.38 228 ASP A N 1
ATOM 1821 C CA . ASP A 1 228 ? -22.531 -20.422 2.246 1 88.38 228 ASP A CA 1
ATOM 1822 C C . ASP A 1 228 ? -22.766 -20.109 3.723 1 88.38 228 ASP A C 1
ATOM 1824 O O . ASP A 1 228 ? -22.406 -19.031 4.191 1 88.38 228 ASP A O 1
ATOM 1828 N N . THR A 1 229 ? -23.25 -20.984 4.387 1 88.69 229 THR A N 1
ATOM 1829 C CA . THR A 1 229 ? -23.688 -20.781 5.762 1 88.69 229 THR A CA 1
ATOM 1830 C C . THR A 1 229 ? -22.5 -20.469 6.672 1 88.69 229 THR A C 1
ATOM 1832 O O . THR A 1 229 ? -22.547 -19.516 7.453 1 88.69 229 THR A O 1
ATOM 1835 N N . TRP A 1 230 ? -21.484 -21.203 6.551 1 88.19 230 TRP A N 1
ATOM 1836 C CA . TRP A 1 230 ? -20.375 -21.047 7.488 1 88.19 230 TRP A CA 1
ATOM 1837 C C . TRP A 1 230 ? -19.719 -19.688 7.344 1 88.19 230 TRP A C 1
ATOM 1839 O O . TRP A 1 230 ? -19.609 -18.938 8.32 1 88.19 230 TRP A O 1
ATOM 1849 N N . PRO A 1 231 ? -19.344 -19.391 6.117 1 90.75 231 PRO A N 1
ATOM 1850 C CA . PRO A 1 231 ? -18.719 -18.078 5.984 1 90.75 231 PRO A CA 1
ATOM 1851 C C . PRO A 1 231 ? -19.656 -16.938 6.379 1 90.75 231 PRO A C 1
ATOM 1853 O O . PRO A 1 231 ? -19.219 -15.938 6.953 1 90.75 231 PRO A O 1
ATOM 1856 N N . PHE A 1 232 ? -20.875 -17.125 6.141 1 94.19 232 PHE A N 1
ATOM 1857 C CA . PHE A 1 232 ? -21.844 -16.078 6.43 1 94.19 232 PHE A CA 1
ATOM 1858 C C . PHE A 1 232 ? -22.031 -15.914 7.93 1 94.19 232 PHE A C 1
ATOM 1860 O O . PHE A 1 232 ? -21.969 -14.797 8.453 1 94.19 232 PHE A O 1
ATOM 1867 N N . VAL A 1 233 ? -22.219 -16.969 8.609 1 95.5 233 VAL A N 1
ATOM 1868 C CA . VAL A 1 233 ? -22.422 -16.938 10.055 1 95.5 233 VAL A CA 1
ATOM 1869 C C . VAL A 1 233 ? -21.141 -16.438 10.734 1 95.5 233 VAL A C 1
ATOM 1871 O O . VAL A 1 233 ? -21.219 -15.672 11.695 1 95.5 233 VAL A O 1
ATOM 1874 N N . PHE A 1 234 ? -20.047 -16.891 10.289 1 95.81 234 PHE A N 1
ATOM 1875 C CA . PHE A 1 234 ? -18.766 -16.469 10.852 1 95.81 234 PHE A CA 1
ATOM 1876 C C . PHE A 1 234 ? -18.594 -14.961 10.711 1 95.81 234 PHE A C 1
ATOM 1878 O O . PHE A 1 234 ? -18.141 -14.297 11.648 1 95.81 234 PHE A O 1
ATOM 1885 N N . LEU A 1 235 ? -18.984 -14.445 9.578 1 96.44 235 LEU A N 1
ATOM 1886 C CA . LEU A 1 235 ? -18.906 -13.008 9.336 1 96.44 235 LEU A CA 1
ATOM 1887 C C . LEU A 1 235 ? -19.812 -12.25 10.297 1 96.44 235 LEU A C 1
ATOM 1889 O O . LEU A 1 235 ? -19.422 -11.234 10.875 1 96.44 235 LEU A O 1
ATOM 1893 N N . ILE A 1 236 ? -20.969 -12.766 10.5 1 97.06 236 ILE A N 1
ATOM 1894 C CA . ILE A 1 236 ? -21.953 -12.125 11.375 1 97.06 236 ILE A CA 1
ATOM 1895 C C . ILE A 1 236 ? -21.422 -12.109 12.805 1 97.06 236 ILE A C 1
ATOM 1897 O O . ILE A 1 236 ? -21.406 -11.055 13.453 1 97.06 236 ILE A O 1
ATOM 1901 N N . VAL A 1 237 ? -20.938 -13.203 13.227 1 97.75 237 VAL A N 1
ATOM 1902 C CA . VAL A 1 237 ? -20.5 -13.352 14.609 1 97.75 237 VAL A CA 1
ATOM 1903 C C . VAL A 1 237 ? -19.281 -12.477 14.859 1 97.75 237 VAL A C 1
ATOM 1905 O O . VAL A 1 237 ? -19.219 -11.75 15.852 1 97.75 237 VAL A O 1
ATOM 1908 N N . THR A 1 238 ? -18.359 -12.523 14.008 1 97.56 238 THR A N 1
ATOM 1909 C CA . THR A 1 238 ? -17.141 -11.758 14.18 1 97.56 238 THR A CA 1
ATOM 1910 C C . THR A 1 238 ? -17.422 -10.258 14.094 1 97.56 238 THR A C 1
ATOM 1912 O O . THR A 1 238 ? -16.766 -9.453 14.766 1 97.56 238 THR A O 1
ATOM 1915 N N . SER A 1 239 ? -18.328 -9.875 13.195 1 97.94 239 SER A N 1
ATOM 1916 C CA . SER A 1 239 ? -18.688 -8.469 13.062 1 97.94 239 SER A CA 1
ATOM 1917 C C . SER A 1 239 ? -19.328 -7.938 14.344 1 97.94 239 SER A C 1
ATOM 1919 O O . SER A 1 239 ? -18.984 -6.855 14.82 1 97.94 239 SER A O 1
ATOM 1921 N N . ILE A 1 240 ? -20.203 -8.688 14.914 1 97.88 240 ILE A N 1
ATOM 1922 C CA . ILE A 1 240 ? -20.906 -8.273 16.125 1 97.88 240 ILE A CA 1
ATOM 1923 C C . ILE A 1 240 ? -19.906 -8.227 17.297 1 97.88 240 ILE A C 1
ATOM 1925 O O . ILE A 1 240 ? -19.906 -7.262 18.062 1 97.88 240 ILE A O 1
ATOM 1929 N N . ILE A 1 241 ? -19.094 -9.203 17.359 1 98.25 241 ILE A N 1
ATOM 1930 C CA . ILE A 1 241 ? -18.109 -9.266 18.438 1 98.25 241 ILE A CA 1
ATOM 1931 C C . ILE A 1 241 ? -17.156 -8.07 18.328 1 98.25 241 ILE A C 1
ATOM 1933 O O . ILE A 1 241 ? -16.859 -7.418 19.328 1 98.25 241 ILE A O 1
ATOM 1937 N N . SER A 1 24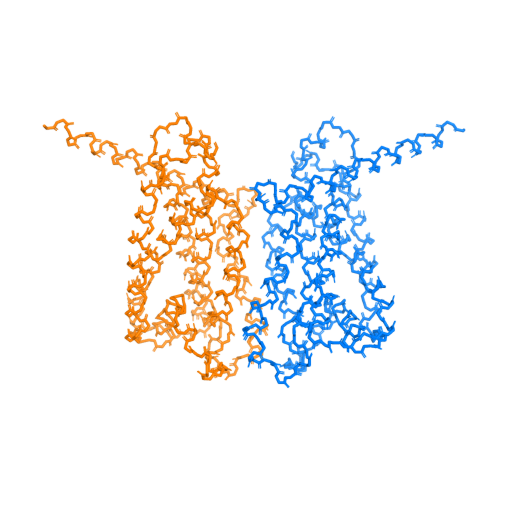2 ? -16.719 -7.805 17.141 1 97.81 242 SER A N 1
ATOM 1938 C CA . SER A 1 242 ? -15.797 -6.691 16.922 1 97.81 242 SER A CA 1
ATOM 1939 C C . SER A 1 242 ? -16.438 -5.363 17.297 1 97.81 242 SER A C 1
ATOM 1941 O O . SER A 1 242 ? -15.797 -4.5 17.891 1 97.81 242 SER A O 1
ATOM 1943 N N . LEU A 1 243 ? -17.688 -5.227 16.938 1 97.94 243 LEU A N 1
ATOM 1944 C CA . LEU A 1 243 ? -18.375 -3.982 17.25 1 97.94 243 LEU A CA 1
ATOM 1945 C C . LEU A 1 243 ? -18.562 -3.816 18.75 1 97.94 243 LEU A C 1
ATOM 1947 O O . LEU A 1 243 ? -18.312 -2.736 19.297 1 97.94 243 LEU A O 1
ATOM 1951 N N . VAL A 1 244 ? -18.953 -4.867 19.391 1 98.12 244 VAL A N 1
ATOM 1952 C CA . VAL A 1 244 ? -19.172 -4.82 20.828 1 98.12 244 VAL A CA 1
ATOM 1953 C C . VAL A 1 244 ? -17.859 -4.5 21.547 1 98.12 244 VAL A C 1
ATOM 1955 O O . VAL A 1 244 ? -17.812 -3.594 22.391 1 98.12 244 VAL A O 1
ATOM 1958 N N . ILE A 1 245 ? -16.844 -5.16 21.172 1 98.06 245 ILE A N 1
ATOM 1959 C CA . ILE A 1 245 ? -15.539 -4.926 21.781 1 98.06 245 ILE A CA 1
ATOM 1960 C C . ILE A 1 245 ? -15.062 -3.514 21.438 1 98.06 245 ILE A C 1
ATOM 1962 O O . ILE A 1 245 ? -14.531 -2.809 22.297 1 98.06 245 ILE A O 1
ATOM 1966 N N . GLY A 1 246 ? -15.227 -3.115 20.188 1 97.31 246 GLY A N 1
ATOM 1967 C CA . GLY A 1 246 ? -14.805 -1.796 19.75 1 97.31 246 GLY A CA 1
ATOM 1968 C C . GLY A 1 246 ? -15.492 -0.67 20.5 1 97.31 246 GLY A C 1
ATOM 1969 O O . GLY A 1 246 ? -14.844 0.275 20.953 1 97.31 246 GLY A O 1
ATOM 1970 N N . VAL A 1 247 ? -16.781 -0.841 20.641 1 96.38 247 VAL A N 1
ATOM 1971 C CA . VAL A 1 247 ? -17.547 0.166 21.359 1 96.38 247 VAL A CA 1
ATOM 1972 C C . VAL A 1 247 ? -17.141 0.178 22.828 1 96.38 247 VAL A C 1
ATOM 1974 O O . VAL A 1 247 ? -16.938 1.244 23.422 1 96.38 247 VAL A O 1
ATOM 1977 N N . TYR A 1 248 ? -16.953 -0.962 23.344 1 96.88 248 TYR A N 1
ATOM 1978 C CA . TYR A 1 248 ? -16.578 -1.074 24.734 1 96.88 248 TYR A CA 1
ATOM 1979 C C . TYR A 1 248 ? -15.211 -0.441 24.984 1 96.88 248 TYR A C 1
ATOM 1981 O O . TYR A 1 248 ? -15.047 0.374 25.891 1 96.88 248 TYR A O 1
ATOM 1989 N N . VAL A 1 249 ? -14.281 -0.767 24.188 1 96.31 249 VAL A N 1
ATOM 1990 C CA . VAL A 1 249 ? -12.914 -0.276 24.344 1 96.31 249 VAL A CA 1
ATOM 1991 C C . VAL A 1 249 ? -12.883 1.236 24.141 1 96.31 249 VAL A C 1
ATOM 1993 O O . VAL A 1 249 ? -12.227 1.961 24.891 1 96.31 249 VAL A O 1
ATOM 1996 N N . PHE A 1 250 ? -13.547 1.701 23.172 1 95.44 250 PHE A N 1
ATOM 1997 C CA . PHE A 1 250 ? -13.547 3.127 22.859 1 95.44 250 PHE A CA 1
ATOM 1998 C C . PHE A 1 250 ? -14.141 3.932 24 1 95.44 250 PHE A C 1
ATOM 2000 O O . PHE A 1 250 ? -13.555 4.926 24.438 1 95.44 250 PHE A O 1
ATOM 2007 N N . PHE A 1 251 ? -15.211 3.473 24.547 1 93.62 251 PHE A N 1
ATOM 2008 C CA . PHE A 1 251 ? -15.891 4.219 25.594 1 93.62 251 PHE A CA 1
ATOM 2009 C C . PHE A 1 251 ? -15.133 4.113 26.922 1 93.62 251 PHE A C 1
ATOM 2011 O O . PHE A 1 251 ? -15.141 5.047 27.719 1 93.62 251 PHE A O 1
ATOM 2018 N N . LYS A 1 252 ? -14.508 3.092 27.031 1 94.44 252 LYS A N 1
ATOM 2019 C CA . LYS A 1 252 ? -13.734 2.912 28.266 1 94.44 252 LYS A CA 1
ATOM 2020 C C . LYS A 1 252 ? -12.539 3.859 28.297 1 94.44 252 LYS A C 1
ATOM 2022 O O . LYS A 1 252 ? -12.18 4.371 29.359 1 94.44 252 LYS A O 1
ATOM 2027 N N . TYR A 1 253 ? -11.969 4.18 27.141 1 93.06 253 TYR A N 1
ATOM 2028 C CA . TYR A 1 253 ? -10.688 4.879 27.156 1 93.06 253 TYR A CA 1
ATOM 2029 C C . TYR A 1 253 ? -10.828 6.273 26.547 1 93.06 253 TYR A C 1
ATOM 2031 O O . TYR A 1 253 ? -9.875 7.062 26.578 1 93.06 253 TYR A O 1
ATOM 2039 N N . GLN A 1 254 ? -11.883 6.645 26.047 1 90.38 254 GLN A N 1
ATOM 2040 C CA . GLN A 1 254 ? -12.062 7.895 25.328 1 90.38 254 GLN A CA 1
ATOM 2041 C C . GLN A 1 254 ? -11.711 9.094 26.203 1 90.38 254 GLN A C 1
ATOM 2043 O O . GLN A 1 254 ? -11.258 10.125 25.703 1 90.38 254 GLN A O 1
ATOM 2048 N N . ASP A 1 255 ? -11.844 9.047 27.484 1 87.06 255 ASP A N 1
ATOM 2049 C CA . ASP A 1 255 ? -11.578 10.156 28.391 1 87.06 255 ASP A CA 1
ATOM 2050 C C . ASP A 1 255 ? -10.078 10.391 28.531 1 87.06 255 ASP A C 1
ATOM 2052 O O . ASP A 1 255 ? -9.648 11.469 28.953 1 87.06 255 ASP A O 1
ATOM 2056 N N . LYS A 1 256 ? -9.32 9.477 28.188 1 89.44 256 LYS A N 1
ATOM 2057 C CA . LYS A 1 256 ? -7.871 9.578 28.344 1 89.44 256 LYS A CA 1
ATOM 2058 C C . LYS A 1 256 ? -7.219 10.062 27.047 1 89.44 256 LYS A C 1
ATOM 2060 O O . LYS A 1 256 ? -6.008 10.289 27 1 89.44 256 LYS A O 1
ATOM 2065 N N . PHE A 1 257 ? -8.008 10.25 26.062 1 88.69 257 PHE A N 1
ATOM 2066 C CA . PHE A 1 257 ? -7.477 10.641 24.766 1 88.69 257 PHE A CA 1
ATOM 2067 C C . PHE A 1 257 ? -6.785 12 24.844 1 88.69 257 PHE A C 1
ATOM 2069 O O . PHE A 1 257 ? -5.707 12.188 24.281 1 88.69 257 PHE A O 1
ATOM 2076 N N . VAL A 1 258 ? -7.348 12.914 25.578 1 81.88 258 VAL A N 1
ATOM 2077 C CA . VAL A 1 258 ? -6.887 14.297 25.609 1 81.88 258 VAL A CA 1
ATOM 2078 C C . VAL A 1 258 ? -5.473 14.359 26.188 1 81.88 258 VAL A C 1
ATOM 2080 O O . VAL A 1 258 ? -4.656 15.172 25.766 1 81.88 258 VAL A O 1
ATOM 2083 N N . LEU A 1 259 ? -5.148 13.422 26.953 1 81.94 259 LEU A N 1
ATOM 2084 C CA . LEU A 1 259 ? -3.832 13.383 27.578 1 81.94 259 LEU A CA 1
ATOM 2085 C C . LEU A 1 259 ? -2.783 12.836 26.609 1 81.94 259 LEU A C 1
ATOM 2087 O O . LEU A 1 259 ? -1.582 13 26.844 1 81.94 259 LEU A O 1
ATOM 2091 N N . ASN A 1 260 ? -3.25 12.227 25.562 1 81.75 260 ASN A N 1
ATOM 2092 C CA . ASN A 1 260 ? -2.322 11.539 24.672 1 81.75 260 ASN A CA 1
ATOM 2093 C C . ASN A 1 260 ? -2.311 12.172 23.281 1 81.75 260 ASN A C 1
ATOM 2095 O O . ASN A 1 260 ? -1.835 11.555 22.328 1 81.75 260 ASN A O 1
ATOM 2099 N N . ILE A 1 261 ? -3.053 13.195 23.156 1 81.38 261 ILE A N 1
ATOM 2100 C CA . ILE A 1 261 ? -3.043 13.867 21.875 1 81.38 261 ILE A CA 1
ATOM 2101 C C . ILE A 1 261 ? -2.566 15.305 22.047 1 81.38 261 ILE A C 1
ATOM 2103 O O . ILE A 1 261 ? -2.709 15.891 23.125 1 81.38 261 ILE A O 1
ATOM 2107 N N . MET B 1 1 ? 40.562 33.906 -6.844 1 34.34 1 MET B N 1
ATOM 2108 C CA . MET B 1 1 ? 40.781 32.969 -5.75 1 34.34 1 MET B CA 1
ATOM 2109 C C . MET B 1 1 ? 39.5 32.812 -4.91 1 34.34 1 MET B C 1
ATOM 2111 O O . MET B 1 1 ? 39.438 31.984 -4.004 1 34.34 1 MET B O 1
ATOM 2115 N N . PHE B 1 2 ? 38.688 33.812 -4.68 1 43.84 2 PHE B N 1
ATOM 2116 C CA . PHE B 1 2 ? 37.5 34.062 -3.895 1 43.84 2 PHE B CA 1
ATOM 2117 C C . PHE B 1 2 ? 36.312 33.312 -4.469 1 43.84 2 PHE B C 1
ATOM 2119 O O . PHE B 1 2 ? 35.25 33.25 -3.834 1 43.84 2 PHE B O 1
ATOM 2126 N N . GLU B 1 3 ? 36.188 33.125 -5.742 1 49.78 3 GLU B N 1
ATOM 2127 C CA . GLU B 1 3 ? 35.188 32.406 -6.547 1 49.78 3 GLU B CA 1
ATOM 2128 C C . GLU B 1 3 ? 35.125 30.922 -6.16 1 49.78 3 GLU B C 1
ATOM 2130 O O . GLU B 1 3 ? 34.062 30.312 -6.25 1 49.78 3 GLU B O 1
ATOM 2135 N N . ASN B 1 4 ? 36.25 30.328 -5.953 1 51.53 4 ASN B N 1
ATOM 2136 C CA . ASN B 1 4 ? 36.438 28.953 -5.492 1 51.53 4 ASN B CA 1
ATOM 2137 C C . ASN B 1 4 ? 35.781 28.734 -4.129 1 51.53 4 ASN B C 1
ATOM 2139 O O . ASN B 1 4 ? 35.219 27.688 -3.873 1 51.53 4 ASN B O 1
ATOM 2143 N N . ASN B 1 5 ? 35.75 29.797 -3.279 1 53.03 5 ASN B N 1
ATOM 2144 C CA . ASN B 1 5 ? 35.25 29.812 -1.904 1 53.03 5 ASN B CA 1
ATOM 2145 C C . ASN B 1 5 ? 33.719 29.766 -1.849 1 53.03 5 ASN B C 1
ATOM 2147 O O . ASN B 1 5 ? 33.156 29.125 -0.976 1 53.03 5 ASN B O 1
ATOM 2151 N N . VAL B 1 6 ? 33.25 30.469 -2.787 1 57.75 6 VAL B N 1
ATOM 2152 C CA . VAL B 1 6 ? 31.797 30.5 -2.838 1 57.75 6 VAL B CA 1
ATOM 2153 C C . VAL B 1 6 ? 31.25 29.125 -3.207 1 57.75 6 VAL B C 1
ATOM 2155 O O . VAL B 1 6 ? 30.25 28.672 -2.652 1 57.75 6 VAL B O 1
ATOM 2158 N N . TYR B 1 7 ? 32 28.453 -4.145 1 58.56 7 TYR B N 1
ATOM 2159 C CA . TYR B 1 7 ? 31.578 27.125 -4.551 1 58.56 7 TYR B CA 1
ATOM 2160 C C . TYR B 1 7 ? 31.75 26.125 -3.408 1 58.56 7 TYR B C 1
ATOM 2162 O O . TYR B 1 7 ? 30.891 25.266 -3.197 1 58.56 7 TYR B O 1
ATOM 2170 N N . VAL B 1 8 ? 32.844 26.297 -2.674 1 62 8 VAL B N 1
ATOM 2171 C CA . VAL B 1 8 ? 33.094 25.406 -1.535 1 62 8 VAL B CA 1
ATOM 2172 C C . VAL B 1 8 ? 32.094 25.719 -0.422 1 62 8 VAL B C 1
ATOM 2174 O O . VAL B 1 8 ? 31.562 24.797 0.226 1 62 8 VAL B O 1
ATOM 2177 N N . GLN B 1 9 ? 31.812 26.953 -0.208 1 61.94 9 GLN B N 1
ATOM 2178 C CA . GLN B 1 9 ? 30.844 27.359 0.808 1 61.94 9 GLN B CA 1
ATOM 2179 C C . GLN B 1 9 ? 29.438 26.906 0.439 1 61.94 9 GLN B C 1
ATOM 2181 O O . GLN B 1 9 ? 28.672 26.453 1.298 1 61.94 9 GLN B O 1
ATOM 2186 N N . ASN B 1 10 ? 29.219 27.047 -0.813 1 71.25 10 ASN B N 1
ATOM 2187 C CA . ASN B 1 10 ? 27.922 26.594 -1.303 1 71.25 10 ASN B CA 1
ATOM 2188 C C . ASN B 1 10 ? 27.797 25.078 -1.203 1 71.25 10 ASN B C 1
ATOM 2190 O O . ASN B 1 10 ? 26.734 24.562 -0.83 1 71.25 10 ASN B O 1
ATOM 2194 N N . PHE B 1 11 ? 28.922 24.484 -1.464 1 69 11 PHE B N 1
ATOM 2195 C CA . PHE B 1 11 ? 28.922 23.031 -1.379 1 69 11 PHE B CA 1
ATOM 2196 C C . PHE B 1 11 ? 28.703 22.562 0.056 1 69 11 PHE B C 1
ATOM 2198 O O . PHE B 1 11 ? 27.906 21.656 0.301 1 69 11 PHE B O 1
ATOM 2205 N N . ASN B 1 12 ? 29.391 23.188 0.967 1 73.44 12 ASN B N 1
ATOM 2206 C CA . ASN B 1 12 ? 29.25 22.828 2.373 1 73.44 12 ASN B CA 1
ATOM 2207 C C . ASN B 1 12 ? 27.844 23.125 2.885 1 73.44 12 ASN B C 1
ATOM 2209 O O . ASN B 1 12 ? 27.281 22.344 3.65 1 73.44 12 ASN B O 1
ATOM 2213 N N . LYS B 1 13 ? 27.375 24.25 2.48 1 77.06 13 LYS B N 1
ATOM 2214 C CA . LYS B 1 13 ? 26.031 24.625 2.883 1 77.06 13 LYS B CA 1
ATOM 2215 C C . LYS B 1 13 ? 25 23.656 2.344 1 77.06 13 LYS B C 1
ATOM 2217 O O . LYS B 1 13 ? 24.094 23.234 3.072 1 77.06 13 LYS B O 1
ATOM 2222 N N . TYR B 1 14 ? 25.234 23.312 1.158 1 80.88 14 TYR B N 1
ATOM 2223 C CA . TYR B 1 14 ? 24.266 22.422 0.524 1 80.88 14 TYR B CA 1
ATOM 2224 C C . TYR B 1 14 ? 24.375 21 1.091 1 80.88 14 TYR B C 1
ATOM 2226 O O . TYR B 1 14 ? 23.359 20.328 1.275 1 80.88 14 TYR B O 1
ATOM 2234 N N . THR B 1 15 ? 25.547 20.625 1.464 1 84.19 15 THR B N 1
ATOM 2235 C CA . THR B 1 15 ? 25.734 19.312 2.072 1 84.19 15 THR B CA 1
ATOM 2236 C C . THR B 1 15 ? 25.109 19.266 3.467 1 84.19 15 THR B C 1
ATOM 2238 O O . THR B 1 15 ? 24.531 18.266 3.859 1 84.19 15 THR B O 1
ATOM 2241 N N . PHE B 1 16 ? 25.25 20.344 4.125 1 85.75 16 PHE B N 1
ATOM 2242 C CA . PHE B 1 16 ? 24.641 20.438 5.449 1 85.75 16 PHE B CA 1
ATOM 2243 C C . PHE B 1 16 ? 23.125 20.359 5.359 1 85.75 16 PHE B C 1
ATOM 2245 O O . PHE B 1 16 ? 22.484 19.625 6.109 1 85.75 16 PHE B O 1
ATOM 2252 N N . LEU B 1 17 ? 22.609 21.047 4.414 1 84 17 LEU B N 1
ATOM 2253 C CA . LEU B 1 17 ? 21.172 21.031 4.223 1 84 17 LEU B CA 1
ATOM 2254 C C . LEU B 1 17 ? 20.672 19.641 3.854 1 84 17 LEU B C 1
ATOM 2256 O O . LEU B 1 17 ? 19.672 19.156 4.398 1 84 17 LEU B O 1
ATOM 2260 N N . LEU B 1 18 ? 21.406 19.094 2.998 1 87.94 18 LEU B N 1
ATOM 2261 C CA . LEU B 1 18 ? 21.047 17.75 2.564 1 87.94 18 LEU B CA 1
ATOM 2262 C C . LEU B 1 18 ? 21.062 16.766 3.738 1 87.94 18 LEU B C 1
ATOM 2264 O O . LEU B 1 18 ? 20.141 15.969 3.902 1 87.94 18 LEU B O 1
ATOM 2268 N N . THR B 1 19 ? 22.031 16.891 4.516 1 88.62 19 THR B N 1
ATOM 2269 C CA . THR B 1 19 ? 22.156 16 5.668 1 88.62 19 THR B CA 1
ATOM 2270 C C . THR B 1 19 ? 21.016 16.234 6.66 1 88.62 19 THR B C 1
ATOM 2272 O O . THR B 1 19 ? 20.484 15.289 7.23 1 88.62 19 THR B O 1
ATOM 2275 N N . GLU B 1 20 ? 20.641 17.453 6.805 1 86.94 20 GLU B N 1
ATOM 2276 C CA . GLU B 1 20 ? 19.547 17.797 7.707 1 86.94 20 GLU B CA 1
ATOM 2277 C C . GLU B 1 20 ? 18.203 17.266 7.18 1 86.94 20 GLU B C 1
ATOM 2279 O O . GLU B 1 20 ? 17.375 16.797 7.949 1 86.94 20 GLU B O 1
ATOM 2284 N N . LEU B 1 21 ? 18.109 17.312 5.887 1 87.94 21 LEU B N 1
ATOM 2285 C CA . LEU B 1 21 ? 16.891 16.828 5.262 1 87.94 21 LEU B CA 1
ATOM 2286 C C . LEU B 1 21 ? 16.766 15.305 5.414 1 87.94 21 LEU B C 1
ATOM 2288 O O . LEU B 1 21 ? 15.695 14.789 5.723 1 87.94 21 LEU B O 1
ATOM 2292 N N . ILE B 1 22 ? 17.859 14.695 5.215 1 88.62 22 ILE B N 1
ATOM 2293 C CA . ILE B 1 22 ? 17.891 13.242 5.336 1 88.62 22 ILE B CA 1
ATOM 2294 C C . ILE B 1 22 ? 17.562 12.836 6.773 1 88.62 22 ILE B C 1
ATOM 2296 O O . ILE B 1 22 ? 16.734 11.953 7 1 88.62 22 ILE B O 1
ATOM 2300 N N . LYS B 1 23 ? 18.141 13.477 7.719 1 87.38 23 LYS B N 1
ATOM 2301 C CA . LYS B 1 23 ? 17.906 13.188 9.133 1 87.38 23 LYS B CA 1
ATOM 2302 C C . LYS B 1 23 ? 16.438 13.422 9.5 1 87.38 23 LYS B C 1
ATOM 2304 O O . LYS B 1 23 ? 15.836 12.602 10.203 1 87.38 23 LYS B O 1
ATOM 2309 N N . ARG B 1 24 ? 16 14.469 8.984 1 85.25 24 ARG B N 1
ATOM 2310 C CA . ARG B 1 24 ? 14.609 14.828 9.25 1 85.25 24 ARG B CA 1
ATOM 2311 C C . ARG B 1 24 ? 13.656 13.789 8.672 1 85.25 24 ARG B C 1
ATOM 2313 O O . ARG B 1 24 ? 12.68 13.406 9.328 1 85.25 24 ARG B O 1
ATOM 2320 N N . ASP B 1 25 ? 13.977 13.367 7.551 1 86.44 25 ASP B N 1
ATOM 2321 C CA . ASP B 1 25 ? 13.094 12.406 6.895 1 86.44 25 ASP B CA 1
ATOM 2322 C C . ASP B 1 25 ? 13.133 11.055 7.605 1 86.44 25 ASP B C 1
ATOM 2324 O O . ASP B 1 25 ? 12.086 10.438 7.824 1 86.44 25 ASP B O 1
ATOM 2328 N N . ILE B 1 26 ? 14.273 10.648 7.973 1 83 26 ILE B N 1
ATOM 2329 C CA . ILE B 1 26 ? 14.43 9.352 8.633 1 83 26 ILE B CA 1
ATOM 2330 C C . ILE B 1 26 ? 13.773 9.398 10.016 1 83 26 ILE B C 1
ATOM 2332 O O . ILE B 1 26 ? 13.047 8.484 10.398 1 83 26 ILE B O 1
ATOM 2336 N N . SER B 1 27 ? 13.969 10.492 10.711 1 81 27 SER B N 1
ATOM 2337 C CA . SER B 1 27 ? 13.414 10.648 12.055 1 81 27 SER B CA 1
ATOM 2338 C C . SER B 1 27 ? 11.914 10.93 12 1 81 27 SER B C 1
ATOM 2340 O O . SER B 1 27 ? 11.18 10.578 12.93 1 81 27 SER B O 1
ATOM 2342 N N . GLY B 1 28 ? 11.484 11.562 11 1 80.06 28 GLY B N 1
ATOM 2343 C CA . GLY B 1 28 ? 10.086 11.953 10.859 1 80.06 28 GLY B CA 1
ATOM 2344 C C . GLY B 1 28 ? 9.172 10.789 10.539 1 80.06 28 GLY B C 1
ATOM 2345 O O . GLY B 1 28 ? 8.008 10.781 10.938 1 80.06 28 GLY B O 1
ATOM 2346 N N . LYS B 1 29 ? 9.719 9.82 9.969 1 76.25 29 LYS B N 1
ATOM 2347 C CA . LYS B 1 29 ? 8.922 8.672 9.555 1 76.25 29 LYS B CA 1
ATOM 2348 C C . LYS B 1 29 ? 8.344 7.945 10.766 1 76.25 29 LYS B C 1
ATOM 2350 O O . LYS B 1 29 ? 7.176 7.543 10.758 1 76.25 29 LYS B O 1
ATOM 2355 N N . TYR B 1 30 ? 9.125 7.84 11.844 1 76.31 30 TYR B N 1
ATOM 2356 C CA . TYR B 1 30 ? 8.695 7.105 13.031 1 76.31 30 TYR B CA 1
ATOM 2357 C C . TYR B 1 30 ? 8.68 8.008 14.25 1 76.31 30 TYR B C 1
ATOM 2359 O O . TYR B 1 30 ? 8.898 7.551 15.375 1 76.31 30 TYR B O 1
ATOM 2367 N N . LYS B 1 31 ? 8.43 9.25 14 1 75.81 31 LYS B N 1
ATOM 2368 C CA . LYS B 1 31 ? 8.594 10.281 15.016 1 75.81 31 LYS B CA 1
ATOM 2369 C C . LYS B 1 31 ? 7.707 10 16.234 1 75.81 31 LYS B C 1
ATOM 2371 O O . LYS B 1 31 ? 8.148 10.141 17.375 1 75.81 31 LYS B O 1
ATOM 2376 N N . ASP B 1 32 ? 6.551 9.562 16.062 1 77.69 32 ASP B N 1
ATOM 2377 C CA . ASP B 1 32 ? 5.621 9.422 17.172 1 77.69 32 ASP B CA 1
ATOM 2378 C C . ASP B 1 32 ? 5.555 7.973 17.656 1 77.69 32 ASP B C 1
ATOM 2380 O O . ASP B 1 32 ? 4.734 7.633 18.516 1 77.69 32 ASP B O 1
ATOM 2384 N N . SER B 1 33 ? 6.531 7.156 17.188 1 80.75 33 SER B N 1
ATOM 2385 C CA . SER B 1 33 ? 6.508 5.75 17.578 1 80.75 33 SER B CA 1
ATOM 2386 C C . SER B 1 33 ? 7.465 5.477 18.734 1 80.75 33 SER B C 1
ATOM 2388 O O . SER B 1 33 ? 8.469 6.176 18.891 1 80.75 33 SER B O 1
ATOM 2390 N N . THR B 1 34 ? 7.098 4.559 19.562 1 83.19 34 THR B N 1
ATOM 2391 C CA . THR B 1 34 ? 7.922 4.199 20.719 1 83.19 34 THR B CA 1
ATOM 2392 C C . THR B 1 34 ? 9.211 3.52 20.266 1 83.19 34 THR B C 1
ATOM 2394 O O . THR B 1 34 ? 10.289 3.812 20.781 1 83.19 34 THR B O 1
ATOM 2397 N N . LEU B 1 35 ? 9.125 2.695 19.234 1 84.75 35 LEU B N 1
ATOM 2398 C CA . LEU B 1 35 ? 10.289 1.97 18.75 1 84.75 35 LEU B CA 1
ATOM 2399 C C . LEU B 1 35 ? 11.086 2.822 17.766 1 84.75 35 LEU B C 1
ATOM 2401 O O . LEU B 1 35 ? 12.258 2.537 17.5 1 84.75 35 LEU B O 1
ATOM 2405 N N . GLY B 1 36 ? 10.477 3.838 17.281 1 79.44 36 GLY B N 1
ATOM 2406 C CA . GLY B 1 36 ? 11.141 4.797 16.422 1 79.44 36 GLY B CA 1
ATOM 2407 C C . GLY B 1 36 ? 11.852 4.148 15.25 1 79.44 36 GLY B C 1
ATOM 2408 O O . GLY B 1 36 ? 11.258 3.365 14.508 1 79.44 36 GLY B O 1
ATOM 2409 N N . LEU B 1 37 ? 13.125 4.312 15.148 1 79 37 LEU B N 1
ATOM 2410 C CA . LEU B 1 37 ? 13.969 3.881 14.031 1 79 37 LEU B CA 1
ATOM 2411 C C . LEU B 1 37 ? 14.062 2.359 13.984 1 79 37 LEU B C 1
ATOM 2413 O O . LEU B 1 37 ? 14.406 1.79 12.945 1 79 37 LEU B O 1
ATOM 2417 N N . PHE B 1 38 ? 13.664 1.709 15.023 1 85.5 38 PHE B N 1
ATOM 2418 C CA . PHE B 1 38 ? 13.727 0.253 15.07 1 85.5 38 PHE B CA 1
ATOM 2419 C C . PHE B 1 38 ? 12.727 -0.364 14.102 1 85.5 38 PHE B C 1
ATOM 2421 O O . PHE B 1 38 ? 12.898 -1.504 13.664 1 85.5 38 PHE B O 1
ATOM 2428 N N . TRP B 1 39 ? 11.797 0.407 13.789 1 84.56 39 TRP B N 1
ATOM 2429 C CA . TRP B 1 39 ? 10.789 -0.097 12.867 1 84.56 39 TRP B CA 1
ATOM 2430 C C . TRP B 1 39 ? 11.383 -0.308 11.477 1 84.56 39 TRP B C 1
ATOM 2432 O O . TRP B 1 39 ? 10.852 -1.093 10.68 1 84.56 39 TRP B O 1
ATOM 2442 N N . SER B 1 40 ? 12.445 0.355 11.156 1 82.38 40 SER B N 1
ATOM 2443 C CA . SER B 1 40 ? 13.102 0.151 9.875 1 82.38 40 SER B CA 1
ATOM 2444 C C . SER B 1 40 ? 13.625 -1.277 9.742 1 82.38 40 SER B C 1
ATOM 2446 O O . SER B 1 40 ? 13.719 -1.806 8.633 1 82.38 40 SER B O 1
ATOM 2448 N N . PHE B 1 41 ? 13.891 -1.898 10.859 1 86.38 41 PHE B N 1
ATOM 2449 C CA . PHE B 1 41 ? 14.32 -3.291 10.906 1 86.38 41 PHE B CA 1
ATOM 2450 C C . PHE B 1 41 ? 13.117 -4.227 10.961 1 86.38 41 PHE B C 1
ATOM 2452 O O . PHE B 1 41 ? 13.086 -5.242 10.258 1 86.38 41 PHE B O 1
ATOM 2459 N N . LEU B 1 42 ? 12.219 -3.803 11.695 1 87.19 42 LEU B N 1
ATOM 2460 C CA . LEU B 1 42 ? 11.117 -4.699 12.031 1 87.19 42 LEU B CA 1
ATOM 2461 C C . LEU B 1 42 ? 10.156 -4.852 10.859 1 87.19 42 LEU B C 1
ATOM 2463 O O . LEU B 1 42 ? 9.648 -5.945 10.602 1 87.19 42 LEU B O 1
ATOM 2467 N N . ASN B 1 43 ? 9.992 -3.77 10.125 1 86.31 43 ASN B N 1
ATOM 2468 C CA . ASN B 1 43 ? 9 -3.799 9.055 1 86.31 43 ASN B CA 1
ATOM 2469 C C . ASN B 1 43 ? 9.375 -4.809 7.969 1 86.31 43 ASN B C 1
ATOM 2471 O O . ASN B 1 43 ? 8.578 -5.68 7.625 1 86.31 43 ASN B O 1
ATOM 2475 N N . PRO B 1 44 ? 10.586 -4.715 7.504 1 85.88 44 PRO B N 1
ATOM 2476 C CA . PRO B 1 44 ? 10.961 -5.711 6.5 1 85.88 44 PRO B CA 1
ATOM 2477 C C . PRO B 1 44 ? 10.922 -7.141 7.039 1 85.88 44 PRO B C 1
ATOM 2479 O O . PRO B 1 44 ? 10.547 -8.062 6.316 1 85.88 44 PRO B O 1
ATOM 2482 N N . LEU B 1 45 ? 11.312 -7.285 8.227 1 88 45 LEU B N 1
ATOM 2483 C CA . LEU B 1 45 ? 11.328 -8.609 8.836 1 88 45 LEU B CA 1
ATOM 2484 C C . LEU B 1 45 ? 9.914 -9.156 8.984 1 88 45 LEU B C 1
ATOM 2486 O O . LEU B 1 45 ? 9.641 -10.297 8.609 1 88 45 LEU B O 1
ATOM 2490 N N . LEU B 1 46 ? 9.031 -8.359 9.5 1 89.12 46 LEU B N 1
ATOM 2491 C CA . LEU B 1 46 ? 7.648 -8.773 9.688 1 89.12 46 LEU B CA 1
ATOM 2492 C C . LEU B 1 46 ? 6.984 -9.078 8.352 1 89.12 46 LEU B C 1
ATOM 2494 O O . LEU B 1 46 ? 6.258 -10.07 8.227 1 89.12 46 LEU B O 1
ATOM 2498 N N . SER B 1 47 ? 7.305 -8.195 7.453 1 84.75 47 SER B N 1
ATOM 2499 C CA . SER B 1 47 ? 6.762 -8.414 6.113 1 84.75 47 SER B CA 1
ATOM 2500 C C . SER B 1 47 ? 7.25 -9.734 5.527 1 84.75 47 SER B C 1
ATOM 2502 O O . SER B 1 47 ? 6.469 -10.484 4.941 1 84.75 47 SER B O 1
ATOM 2504 N N . MET B 1 48 ? 8.461 -10.016 5.695 1 84.12 48 MET B N 1
ATOM 2505 C CA . MET B 1 48 ? 9.039 -11.258 5.188 1 84.12 48 MET B CA 1
ATOM 2506 C C . MET B 1 48 ? 8.398 -12.469 5.859 1 84.12 48 MET B C 1
ATOM 2508 O O . MET B 1 48 ? 8.086 -13.461 5.195 1 84.12 48 MET B O 1
ATOM 2512 N N . ILE B 1 49 ? 8.234 -12.352 7.125 1 85.69 49 ILE B N 1
ATOM 2513 C CA . ILE B 1 49 ? 7.641 -13.453 7.875 1 85.69 49 ILE B CA 1
ATOM 2514 C C . ILE B 1 49 ? 6.23 -13.734 7.363 1 85.69 49 ILE B C 1
ATOM 2516 O O . ILE B 1 49 ? 5.879 -14.883 7.078 1 85.69 49 ILE B O 1
ATOM 2520 N N . VAL B 1 50 ? 5.508 -12.711 7.164 1 80.44 50 VAL B N 1
ATOM 2521 C CA . VAL B 1 50 ? 4.121 -12.828 6.727 1 80.44 50 VAL B CA 1
ATOM 2522 C C . VAL B 1 50 ? 4.074 -13.398 5.312 1 80.44 50 VAL B C 1
ATOM 2524 O O . VAL B 1 50 ? 3.348 -14.359 5.047 1 80.44 50 VAL B O 1
ATOM 2527 N N . LEU B 1 51 ? 4.844 -12.828 4.438 1 80 51 LEU B N 1
ATOM 2528 C CA . LEU B 1 51 ? 4.816 -13.234 3.039 1 80 51 LEU B CA 1
ATOM 2529 C C . LEU B 1 51 ? 5.34 -14.656 2.881 1 80 51 LEU B C 1
ATOM 2531 O O . LEU B 1 51 ? 4.812 -15.43 2.076 1 80 51 LEU B O 1
ATOM 2535 N N . THR B 1 52 ? 6.387 -14.984 3.672 1 79.88 52 THR B N 1
ATOM 2536 C CA . THR B 1 52 ? 6.914 -16.344 3.639 1 79.88 52 THR B CA 1
ATOM 2537 C C . THR B 1 52 ? 5.867 -17.344 4.117 1 79.88 52 THR B C 1
ATOM 2539 O O . THR B 1 52 ? 5.711 -18.422 3.533 1 79.88 52 THR B O 1
ATOM 2542 N N . MET B 1 53 ? 5.117 -16.922 5.121 1 76.44 53 MET B N 1
ATOM 2543 C CA . MET B 1 53 ? 4.074 -17.797 5.664 1 76.44 53 MET B CA 1
ATOM 2544 C C . MET B 1 53 ? 2.988 -18.062 4.629 1 76.44 53 MET B C 1
ATOM 2546 O O . MET B 1 53 ? 2.496 -19.188 4.512 1 76.44 53 MET B O 1
ATOM 2550 N N . VAL B 1 54 ? 2.697 -17.094 3.832 1 74.56 54 VAL B N 1
ATOM 2551 C CA . VAL B 1 54 ? 1.585 -17.188 2.895 1 74.56 54 VAL B CA 1
ATOM 2552 C C . VAL B 1 54 ? 2.053 -17.859 1.604 1 74.56 54 VAL B C 1
ATOM 2554 O O . VAL B 1 54 ? 1.4 -18.781 1.101 1 74.56 54 VAL B O 1
ATOM 2557 N N . PHE B 1 55 ? 3.223 -17.438 1.058 1 75.88 55 PHE B N 1
ATOM 2558 C CA . PHE B 1 55 ? 3.596 -17.828 -0.3 1 75.88 55 PHE B CA 1
ATOM 2559 C C . PHE B 1 55 ? 4.531 -19.031 -0.289 1 75.88 55 PHE B C 1
ATOM 2561 O O . PHE B 1 55 ? 4.711 -19.688 -1.313 1 75.88 55 PHE B O 1
ATOM 2568 N N . SER B 1 56 ? 5.184 -19.203 0.872 1 74.19 56 SER B N 1
ATOM 2569 C CA . SER B 1 56 ? 6.02 -20.406 0.918 1 74.19 56 SER B CA 1
ATOM 2570 C C . SER B 1 56 ? 5.199 -21.672 0.667 1 74.19 56 SER B C 1
ATOM 2572 O O . SER B 1 56 ? 5.688 -22.625 0.063 1 74.19 56 SER B O 1
ATOM 2574 N N . LEU B 1 57 ? 3.926 -21.516 1.023 1 71.69 57 LEU B N 1
ATOM 2575 C CA . LEU B 1 57 ? 3.045 -22.672 0.865 1 71.69 57 LEU B CA 1
ATOM 2576 C C . LEU B 1 57 ? 2.666 -22.875 -0.599 1 71.69 57 LEU B C 1
ATOM 2578 O O . LEU B 1 57 ? 2.361 -23.984 -1.021 1 71.69 57 LEU B O 1
ATOM 2582 N N . ILE B 1 58 ? 2.754 -21.781 -1.278 1 71.38 58 ILE B N 1
ATOM 2583 C CA . ILE B 1 58 ? 2.326 -21.828 -2.672 1 71.38 58 ILE B CA 1
ATOM 2584 C C . ILE B 1 58 ? 3.525 -22.141 -3.568 1 71.38 58 ILE B C 1
ATOM 2586 O O . ILE B 1 58 ? 3.43 -22.969 -4.477 1 71.38 58 ILE B O 1
ATOM 2590 N N . PHE B 1 59 ? 4.66 -21.5 -3.232 1 72.44 59 PHE B N 1
ATOM 2591 C CA . PHE B 1 59 ? 5.762 -21.562 -4.188 1 72.44 59 PHE B CA 1
ATOM 2592 C C . PHE B 1 59 ? 7 -22.188 -3.553 1 72.44 59 PHE B C 1
ATOM 2594 O O . PHE B 1 59 ? 8.078 -22.156 -4.141 1 72.44 59 PHE B O 1
ATOM 2601 N N . ALA B 1 60 ? 6.871 -22.625 -2.367 1 66.12 60 ALA B N 1
ATOM 2602 C CA . ALA B 1 60 ? 8.047 -23.125 -1.659 1 66.12 60 ALA B CA 1
ATOM 2603 C C . ALA B 1 60 ? 8.68 -24.297 -2.396 1 66.12 60 ALA B C 1
ATOM 2605 O O . ALA B 1 60 ? 9.891 -24.516 -2.332 1 66.12 60 ALA B O 1
ATOM 2606 N N . ASN B 1 61 ? 7.934 -24.969 -3.068 1 70.5 61 ASN B N 1
ATOM 2607 C CA . ASN B 1 61 ? 8.492 -26.125 -3.758 1 70.5 61 ASN B CA 1
ATOM 2608 C C . ASN B 1 61 ? 9.211 -25.719 -5.043 1 70.5 61 ASN B C 1
ATOM 2610 O O . ASN B 1 61 ? 9.992 -26.5 -5.59 1 70.5 61 ASN B O 1
ATOM 2614 N N . THR B 1 62 ? 9.078 -24.547 -5.426 1 78.31 62 THR B N 1
ATOM 2615 C CA . THR B 1 62 ? 9.641 -24.109 -6.699 1 78.31 62 THR B CA 1
ATOM 2616 C C . THR B 1 62 ? 10.844 -23.203 -6.477 1 78.31 62 THR B C 1
ATOM 2618 O O . THR B 1 62 ? 11.781 -23.188 -7.281 1 78.31 62 THR B O 1
ATOM 2621 N N . ILE B 1 63 ? 10.891 -22.516 -5.422 1 82 63 ILE B N 1
ATOM 2622 C CA . ILE B 1 63 ? 11.922 -21.516 -5.164 1 82 63 ILE B CA 1
ATOM 2623 C C . ILE B 1 63 ? 12.758 -21.938 -3.959 1 82 63 ILE B C 1
ATOM 2625 O O . ILE B 1 63 ? 12.219 -22.172 -2.873 1 82 63 ILE B O 1
ATOM 2629 N N . GLU B 1 64 ? 14.031 -22.141 -4.25 1 82.5 64 GLU B N 1
ATOM 2630 C CA . GLU B 1 64 ? 14.93 -22.453 -3.143 1 82.5 64 GLU B CA 1
ATOM 2631 C C . GLU B 1 64 ? 15.078 -21.266 -2.203 1 82.5 64 GLU B C 1
ATOM 2633 O O . GLU B 1 64 ? 15.25 -20.125 -2.654 1 82.5 64 GLU B O 1
ATOM 2638 N N . ASN B 1 65 ? 15.023 -21.516 -0.867 1 88.31 65 ASN B N 1
ATOM 2639 C CA . ASN B 1 65 ? 15.148 -20.484 0.158 1 88.31 65 ASN B CA 1
ATOM 2640 C C . ASN B 1 65 ? 14.203 -19.312 -0.102 1 88.31 65 ASN B C 1
ATOM 2642 O O . ASN B 1 65 ? 14.648 -18.188 -0.311 1 88.31 65 ASN B O 1
ATOM 2646 N N . PHE B 1 66 ? 13.008 -19.547 0.01 1 88.31 66 PHE B N 1
ATOM 2647 C CA . PHE B 1 66 ? 11.938 -18.625 -0.358 1 88.31 66 PHE B CA 1
ATOM 2648 C C . PHE B 1 66 ? 12.031 -17.328 0.437 1 88.31 66 PHE B C 1
ATOM 2650 O O . PHE B 1 66 ? 11.875 -16.25 -0.12 1 88.31 66 PHE B O 1
ATOM 2657 N N . PRO B 1 67 ? 12.406 -17.391 1.723 1 88.31 67 PRO B N 1
ATOM 2658 C CA . PRO B 1 67 ? 12.477 -16.141 2.475 1 88.31 67 PRO B CA 1
ATOM 2659 C C . PRO B 1 67 ? 13.516 -15.172 1.907 1 88.31 67 PRO B C 1
ATOM 2661 O O . PRO B 1 67 ? 13.242 -13.977 1.775 1 88.31 67 PRO B O 1
ATOM 2664 N N . VAL B 1 68 ? 14.633 -15.734 1.57 1 90.88 68 VAL B N 1
ATOM 2665 C CA . VAL B 1 68 ? 15.695 -14.891 1.033 1 90.88 68 VAL B CA 1
ATOM 2666 C C . VAL B 1 68 ? 15.312 -14.414 -0.365 1 90.88 68 VAL B C 1
ATOM 2668 O O . VAL B 1 68 ? 15.57 -13.258 -0.72 1 90.88 68 VAL B O 1
ATOM 2671 N N . TYR B 1 69 ? 14.727 -15.32 -1.146 1 90.81 69 TYR B N 1
ATOM 2672 C CA . TYR B 1 69 ? 14.25 -14.969 -2.477 1 90.81 69 TYR B CA 1
ATOM 2673 C C . TYR B 1 69 ? 13.266 -13.805 -2.41 1 90.81 69 TYR B C 1
ATOM 2675 O O . TYR B 1 69 ? 13.398 -12.828 -3.154 1 90.81 69 TYR B O 1
ATOM 2683 N N . LEU B 1 70 ? 12.367 -13.859 -1.521 1 89.38 70 LEU B N 1
ATOM 2684 C CA . LEU B 1 70 ? 11.32 -12.852 -1.365 1 89.38 70 LEU B CA 1
ATOM 2685 C C . LEU B 1 70 ? 11.906 -11.539 -0.845 1 89.38 70 LEU B C 1
ATOM 2687 O O . LEU B 1 70 ? 11.664 -10.477 -1.417 1 89.38 70 LEU B O 1
ATOM 2691 N N . LEU B 1 71 ? 12.641 -11.656 0.218 1 91.31 71 LEU B N 1
ATOM 2692 C CA . LEU B 1 71 ? 13.148 -10.469 0.892 1 91.31 71 LEU B CA 1
ATOM 2693 C C . LEU B 1 71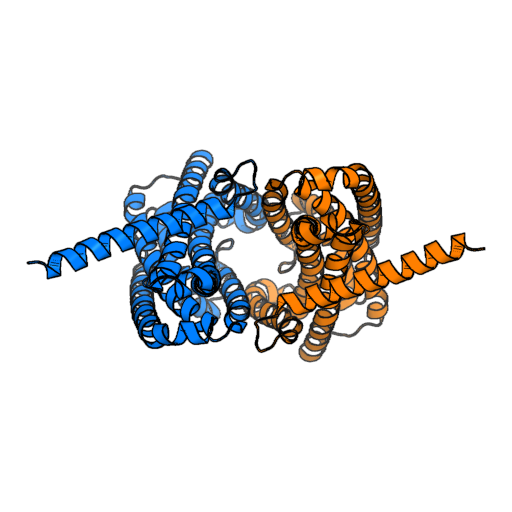 ? 14.109 -9.703 -0.008 1 91.31 71 LEU B C 1
ATOM 2695 O O . LEU B 1 71 ? 14.078 -8.469 -0.055 1 91.31 71 LEU B O 1
ATOM 2699 N N . SER B 1 72 ? 14.969 -10.367 -0.704 1 93.19 72 SER B N 1
ATOM 2700 C CA . SER B 1 72 ? 15.93 -9.711 -1.585 1 93.19 72 SER B CA 1
ATOM 2701 C C . SER B 1 72 ? 15.219 -8.93 -2.686 1 93.19 72 SER B C 1
ATOM 2703 O O . SER B 1 72 ? 15.609 -7.797 -2.99 1 93.19 72 SER B O 1
ATOM 2705 N N . GLY B 1 73 ? 14.25 -9.516 -3.258 1 93.12 73 GLY B N 1
ATOM 2706 C CA . GLY B 1 73 ? 13.492 -8.82 -4.285 1 93.12 73 GLY B CA 1
ATOM 2707 C C . GLY B 1 73 ? 12.672 -7.668 -3.742 1 93.12 73 GLY B C 1
ATOM 2708 O O . GLY B 1 73 ? 12.656 -6.582 -4.324 1 93.12 73 GLY B O 1
ATOM 2709 N N . LYS B 1 74 ? 11.992 -7.91 -2.668 1 92.12 74 LYS B N 1
ATOM 2710 C CA . LYS B 1 74 ? 11.109 -6.91 -2.078 1 92.12 74 LYS B CA 1
ATOM 2711 C C . LYS B 1 74 ? 11.898 -5.68 -1.63 1 92.12 74 LYS B C 1
ATOM 2713 O O . LYS B 1 74 ? 11.422 -4.547 -1.774 1 92.12 74 LYS B O 1
ATOM 2718 N N . LEU B 1 75 ? 13.008 -5.848 -1.057 1 94.38 75 LEU B N 1
ATOM 2719 C CA . LEU B 1 75 ? 13.828 -4.734 -0.59 1 94.38 75 LEU B CA 1
ATOM 2720 C C . LEU B 1 75 ? 14.219 -3.824 -1.749 1 94.38 75 LEU B C 1
ATOM 2722 O O . LEU B 1 75 ? 14.141 -2.598 -1.637 1 94.38 75 LEU B O 1
ATOM 2726 N N . VAL B 1 76 ? 14.641 -4.461 -2.842 1 96.06 76 VAL B N 1
ATOM 2727 C CA . VAL B 1 76 ? 15.047 -3.711 -4.027 1 96.06 76 VAL B CA 1
ATOM 2728 C C . VAL B 1 76 ? 13.859 -2.922 -4.57 1 96.06 76 VAL B C 1
ATOM 2730 O O . VAL B 1 76 ? 13.969 -1.726 -4.852 1 96.06 76 VAL B O 1
ATOM 2733 N N . PHE B 1 77 ? 12.812 -3.572 -4.621 1 95.69 77 PHE B N 1
ATOM 2734 C CA . PHE B 1 77 ? 11.609 -2.928 -5.148 1 95.69 77 PHE B CA 1
ATOM 2735 C C . PHE B 1 77 ? 11.148 -1.81 -4.223 1 95.69 77 PHE B C 1
ATOM 2737 O O . PHE B 1 77 ? 10.773 -0.73 -4.688 1 95.69 77 PHE B O 1
ATOM 2744 N N . ASP B 1 78 ? 11.117 -2.059 -2.951 1 94.38 78 ASP B N 1
ATOM 2745 C CA . ASP B 1 78 ? 10.648 -1.081 -1.97 1 94.38 78 ASP B CA 1
ATOM 2746 C C . ASP B 1 78 ? 11.508 0.184 -2.008 1 94.38 78 ASP B C 1
ATOM 2748 O O . ASP B 1 78 ? 11 1.288 -1.801 1 94.38 78 ASP B O 1
ATOM 2752 N N . LEU B 1 79 ? 12.758 -0.03 -2.191 1 96.5 79 LEU B N 1
ATOM 2753 C CA . LEU B 1 79 ? 13.617 1.142 -2.326 1 96.5 79 LEU B CA 1
ATOM 2754 C C . LEU B 1 79 ? 13.141 2.041 -3.461 1 96.5 79 LEU B C 1
ATOM 2756 O O . LEU B 1 79 ? 12.945 3.242 -3.268 1 96.5 79 LEU B O 1
ATOM 2760 N N . PHE B 1 80 ? 12.969 1.424 -4.609 1 97.94 80 PHE B N 1
ATOM 2761 C CA . PHE B 1 80 ? 12.508 2.178 -5.77 1 97.94 80 PHE B CA 1
ATOM 2762 C C . PHE B 1 80 ? 11.148 2.812 -5.504 1 97.94 80 PHE B C 1
ATOM 2764 O O . PHE B 1 80 ? 10.977 4.016 -5.695 1 97.94 80 PHE B O 1
ATOM 2771 N N . ALA B 1 81 ? 10.234 2.029 -5.035 1 96.75 81 ALA B N 1
ATOM 2772 C CA . ALA B 1 81 ? 8.852 2.469 -4.855 1 96.75 81 ALA B CA 1
ATOM 2773 C C . ALA B 1 81 ? 8.758 3.566 -3.801 1 96.75 81 ALA B C 1
ATOM 2775 O O . ALA B 1 81 ? 8.148 4.613 -4.039 1 96.75 81 ALA B O 1
ATOM 2776 N N . ASN B 1 82 ? 9.344 3.395 -2.662 1 94.88 82 ASN B N 1
ATOM 2777 C CA . ASN B 1 82 ? 9.273 4.367 -1.577 1 94.88 82 ASN B CA 1
ATOM 2778 C C . ASN B 1 82 ? 10.008 5.656 -1.93 1 94.88 82 ASN B C 1
ATOM 2780 O O . ASN B 1 82 ? 9.523 6.754 -1.638 1 94.88 82 ASN B O 1
ATOM 2784 N N . ALA B 1 83 ? 11.141 5.48 -2.504 1 97.38 83 ALA B N 1
ATOM 2785 C CA . ALA B 1 83 ? 11.945 6.648 -2.84 1 97.38 83 ALA B CA 1
ATOM 2786 C C . ALA B 1 83 ? 11.266 7.504 -3.9 1 97.38 83 ALA B C 1
ATOM 2788 O O . ALA B 1 83 ? 11.203 8.734 -3.773 1 97.38 83 ALA B O 1
ATOM 2789 N N . THR B 1 84 ? 10.766 6.883 -4.934 1 97.81 84 THR B N 1
ATOM 2790 C CA . THR B 1 84 ? 10.141 7.641 -6.008 1 97.81 84 THR B CA 1
ATOM 2791 C C . THR B 1 84 ? 8.82 8.258 -5.543 1 97.81 84 THR B C 1
ATOM 2793 O O . THR B 1 84 ? 8.516 9.406 -5.875 1 97.81 84 THR B O 1
ATOM 2796 N N . THR B 1 85 ? 8.125 7.492 -4.781 1 96.62 85 THR B N 1
ATOM 2797 C CA . THR B 1 85 ? 6.875 8.023 -4.242 1 96.62 85 THR B CA 1
ATOM 2798 C C . THR B 1 85 ? 7.145 9.195 -3.303 1 96.62 85 THR B C 1
ATOM 2800 O O . THR B 1 85 ? 6.43 10.203 -3.336 1 96.62 85 THR B O 1
ATOM 2803 N N . GLY B 1 86 ? 8.094 9.062 -2.473 1 95.62 86 GLY B N 1
ATOM 2804 C CA . GLY B 1 86 ? 8.477 10.156 -1.596 1 95.62 86 GLY B CA 1
ATOM 2805 C C . GLY B 1 86 ? 8.961 11.383 -2.346 1 95.62 86 GLY B C 1
ATOM 2806 O O . GLY B 1 86 ? 8.648 12.508 -1.961 1 95.62 86 GLY B O 1
ATOM 2807 N N . ALA B 1 87 ? 9.688 11.102 -3.334 1 96.56 87 ALA B N 1
ATOM 2808 C CA . ALA B 1 87 ? 10.242 12.203 -4.121 1 96.56 87 ALA B CA 1
ATOM 2809 C C . ALA B 1 87 ? 9.125 13.031 -4.758 1 96.56 87 ALA B C 1
ATOM 2811 O O . ALA B 1 87 ? 9.266 14.242 -4.93 1 96.56 87 ALA B O 1
ATOM 2812 N N . MET B 1 88 ? 8.039 12.438 -5.098 1 95.44 88 MET B N 1
ATOM 2813 C CA . MET B 1 88 ? 6.922 13.117 -5.734 1 95.44 88 MET B CA 1
ATOM 2814 C C . MET B 1 88 ? 6.438 14.289 -4.883 1 95.44 88 MET B C 1
ATOM 2816 O O . MET B 1 88 ? 6.094 15.344 -5.41 1 95.44 88 MET B O 1
ATOM 2820 N N . ASP B 1 89 ? 6.5 14.094 -3.59 1 92.56 89 ASP B N 1
ATOM 2821 C CA . ASP B 1 89 ? 5.941 15.094 -2.686 1 92.56 89 ASP B CA 1
ATOM 2822 C C . ASP B 1 89 ? 7.035 15.992 -2.111 1 92.56 89 ASP B C 1
ATOM 2824 O O . ASP B 1 89 ? 6.754 16.922 -1.345 1 92.56 89 ASP B O 1
ATOM 2828 N N . SER B 1 90 ? 8.203 15.758 -2.484 1 93.69 90 SER B N 1
ATOM 2829 C CA . SER B 1 90 ? 9.344 16.391 -1.834 1 93.69 90 SER B CA 1
ATOM 2830 C C . SER B 1 90 ? 9.297 17.906 -2.004 1 93.69 90 SER B C 1
ATOM 2832 O O . SER B 1 90 ? 9.586 18.656 -1.064 1 93.69 90 SER B O 1
ATOM 2834 N N . ILE B 1 91 ? 8.852 18.375 -3.158 1 93.06 91 ILE B N 1
ATOM 2835 C CA . ILE B 1 91 ? 8.844 19.812 -3.436 1 93.06 91 ILE B CA 1
ATOM 2836 C C . ILE B 1 91 ? 7.68 20.469 -2.709 1 93.06 91 ILE B C 1
ATOM 2838 O O . ILE B 1 91 ? 7.871 21.438 -1.957 1 93.06 91 ILE B O 1
ATOM 2842 N N . LYS B 1 92 ? 6.535 19.953 -2.857 1 90.75 92 LYS B N 1
ATOM 2843 C CA . LYS B 1 92 ? 5.348 20.516 -2.234 1 90.75 92 LYS B CA 1
ATOM 2844 C C . LYS B 1 92 ? 5.434 20.453 -0.713 1 90.75 92 LYS B C 1
ATOM 2846 O O . LYS B 1 92 ? 5.016 21.375 -0.017 1 90.75 92 LYS B O 1
ATOM 2851 N N . ALA B 1 93 ? 5.977 19.406 -0.267 1 89.06 93 ALA B N 1
ATOM 2852 C CA . ALA B 1 93 ? 6.082 19.219 1.177 1 89.06 93 ALA B CA 1
ATOM 2853 C C . ALA B 1 93 ? 7.043 20.234 1.798 1 89.06 93 ALA B C 1
ATOM 2855 O O . ALA B 1 93 ? 6.949 20.531 2.988 1 89.06 93 ALA B O 1
ATOM 2856 N N . ASN B 1 94 ? 7.953 20.734 1.008 1 90.5 94 ASN B N 1
ATOM 2857 C CA . ASN B 1 94 ? 8.938 21.688 1.507 1 90.5 94 ASN B CA 1
ATOM 2858 C C . ASN B 1 94 ? 8.75 23.062 0.874 1 90.5 94 ASN B C 1
ATOM 2860 O O . ASN B 1 94 ? 9.727 23.797 0.688 1 90.5 94 ASN B O 1
ATOM 2864 N N . SER B 1 95 ? 7.535 23.312 0.506 1 90.44 95 SER B N 1
ATOM 2865 C CA . SER B 1 95 ? 7.23 24.562 -0.176 1 90.44 95 SER B CA 1
ATOM 2866 C C . SER B 1 95 ? 7.562 25.766 0.701 1 90.44 95 SER B C 1
ATOM 2868 O O . SER B 1 95 ? 8.047 26.781 0.208 1 90.44 95 SER B O 1
ATOM 2870 N N . GLU B 1 96 ? 7.344 25.641 2.006 1 89.06 96 GLU B N 1
ATOM 2871 C CA . GLU B 1 96 ? 7.625 26.734 2.92 1 89.06 96 GLU B CA 1
ATOM 2872 C C . GLU B 1 96 ? 9.117 27.062 2.943 1 89.06 96 GLU B C 1
ATOM 2874 O O . GLU B 1 96 ? 9.492 28.234 3.006 1 89.06 96 GLU B O 1
ATOM 2879 N N . ILE B 1 97 ? 9.914 26.062 2.906 1 85.88 97 ILE B N 1
ATOM 2880 C CA . ILE B 1 97 ? 11.359 26.266 2.902 1 85.88 97 ILE B CA 1
ATOM 2881 C C . ILE B 1 97 ? 11.789 26.859 1.569 1 85.88 97 ILE B C 1
ATOM 2883 O O . ILE B 1 97 ? 12.578 27.812 1.537 1 85.88 97 ILE B O 1
ATOM 2887 N N . ILE B 1 98 ? 11.219 26.422 0.49 1 87.19 98 ILE B N 1
ATOM 2888 C CA . ILE B 1 98 ? 11.586 26.844 -0.86 1 87.19 98 ILE B CA 1
ATOM 2889 C C . ILE B 1 98 ? 11.234 28.312 -1.07 1 87.19 98 ILE B C 1
ATOM 2891 O O . ILE B 1 98 ? 11.961 29.031 -1.753 1 87.19 98 ILE B O 1
ATOM 2895 N N . LYS B 1 99 ? 10.188 28.688 -0.415 1 87.56 99 LYS B N 1
ATOM 2896 C CA . LYS B 1 99 ? 9.719 30.062 -0.578 1 87.56 99 LYS B CA 1
ATOM 2897 C C . LYS B 1 99 ? 10.523 31.031 0.295 1 87.56 99 LYS B C 1
ATOM 2899 O O . LYS B 1 99 ? 10.578 32.219 0.015 1 87.56 99 LYS B O 1
ATOM 2904 N N . LYS B 1 100 ? 11.172 30.516 1.31 1 85.88 100 LYS B N 1
ATOM 2905 C CA . LYS B 1 100 ? 11.812 31.391 2.299 1 85.88 100 LYS B CA 1
ATOM 2906 C C . LYS B 1 100 ? 13.305 31.516 2.031 1 85.88 100 LYS B C 1
ATOM 2908 O O . LYS B 1 100 ? 13.906 32.562 2.346 1 85.88 100 LYS B O 1
ATOM 2913 N N . ILE B 1 101 ? 13.922 30.469 1.592 1 81.81 101 ILE B N 1
ATOM 2914 C CA . ILE B 1 101 ? 15.367 30.484 1.415 1 81.81 101 ILE B CA 1
ATOM 2915 C C . ILE B 1 101 ? 15.727 29.953 0.029 1 81.81 101 ILE B C 1
ATOM 2917 O O . ILE B 1 101 ? 15.047 29.078 -0.498 1 81.81 101 ILE B O 1
ATOM 2921 N N . TYR B 1 102 ? 16.859 30.562 -0.499 1 82.31 102 TYR B N 1
ATOM 2922 C CA . TYR B 1 102 ? 17.344 30.062 -1.78 1 82.31 102 TYR B CA 1
ATOM 2923 C C . TYR B 1 102 ? 18.125 28.766 -1.602 1 82.31 102 TYR B C 1
ATOM 2925 O O . TYR B 1 102 ? 19.188 28.75 -1 1 82.31 102 TYR B O 1
ATOM 2933 N N . VAL B 1 103 ? 17.516 27.719 -2.049 1 83.31 103 VAL B N 1
ATOM 2934 C CA . VAL B 1 103 ? 18.141 26.406 -1.968 1 83.31 103 VAL B CA 1
ATOM 2935 C C . VAL B 1 103 ? 17.922 25.641 -3.275 1 83.31 103 VAL B C 1
ATOM 2937 O O . VAL B 1 103 ? 16.891 25.812 -3.938 1 83.31 103 VAL B O 1
ATOM 2940 N N . PRO B 1 104 ? 19.016 24.922 -3.576 1 88.25 104 PRO B N 1
ATOM 2941 C CA . PRO B 1 104 ? 18.797 24.062 -4.75 1 88.25 104 PRO B CA 1
ATOM 2942 C C . PRO B 1 104 ? 17.625 23.109 -4.562 1 88.25 104 PRO B C 1
ATOM 2944 O O . PRO B 1 104 ? 17.656 22.25 -3.682 1 88.25 104 PRO B O 1
ATOM 2947 N N . LYS B 1 105 ? 16.656 23.219 -5.387 1 91.56 105 LYS B N 1
ATOM 2948 C CA . LYS B 1 105 ? 15.391 22.531 -5.203 1 91.56 105 LYS B CA 1
ATOM 2949 C C . LYS B 1 105 ? 15.547 21.016 -5.375 1 91.56 105 LYS B C 1
ATOM 2951 O O . LYS B 1 105 ? 14.758 20.234 -4.836 1 91.56 105 LYS B O 1
ATOM 2956 N N . TYR B 1 106 ? 16.594 20.625 -6.137 1 92 106 TYR B N 1
ATOM 2957 C CA . TYR B 1 106 ? 16.781 19.188 -6.383 1 92 106 TYR B CA 1
ATOM 2958 C C . TYR B 1 106 ? 17.172 18.469 -5.105 1 92 106 TYR B C 1
ATOM 2960 O O . TYR B 1 106 ? 17.031 17.25 -5.004 1 92 106 TYR B O 1
ATOM 2968 N N . MET B 1 107 ? 17.625 19.141 -4.109 1 91.81 107 MET B N 1
ATOM 2969 C CA . MET B 1 107 ? 18.094 18.562 -2.855 1 91.81 107 MET B CA 1
ATOM 2970 C C . MET B 1 107 ? 16.953 17.875 -2.111 1 91.81 107 MET B C 1
ATOM 2972 O O . MET B 1 107 ? 17.188 16.906 -1.389 1 91.81 107 MET B O 1
ATOM 2976 N N . PHE B 1 108 ? 15.82 18.344 -2.355 1 93.06 108 PHE B N 1
ATOM 2977 C CA . PHE B 1 108 ? 14.68 17.781 -1.646 1 93.06 108 PHE B CA 1
ATOM 2978 C C . PHE B 1 108 ? 14.344 16.391 -2.184 1 93.06 108 PHE B C 1
ATOM 2980 O O . PHE B 1 108 ? 14.086 15.461 -1.412 1 93.06 108 PHE B O 1
ATOM 2987 N N . ALA B 1 109 ? 14.398 16.266 -3.447 1 94.44 109 ALA B N 1
ATOM 2988 C CA . ALA B 1 109 ? 14.18 14.953 -4.059 1 94.44 109 ALA B CA 1
ATOM 2989 C C . ALA B 1 109 ? 15.336 14.008 -3.758 1 94.44 109 ALA B C 1
ATOM 2991 O O . ALA B 1 109 ? 15.125 12.844 -3.398 1 94.44 109 ALA B O 1
ATOM 2992 N N . VAL B 1 110 ? 16.484 14.555 -3.844 1 94.81 110 VAL B N 1
ATOM 2993 C CA . VAL B 1 110 ? 17.688 13.758 -3.59 1 94.81 110 VAL B CA 1
ATOM 2994 C C . VAL B 1 110 ? 17.734 13.336 -2.123 1 94.81 110 VAL B C 1
ATOM 2996 O O . VAL B 1 110 ? 18.141 12.219 -1.804 1 94.81 110 VAL B O 1
ATOM 2999 N N . GLY B 1 111 ? 17.297 14.242 -1.272 1 94.44 111 GLY B N 1
ATOM 3000 C CA . GLY B 1 111 ? 17.25 13.93 0.148 1 94.44 111 GLY B CA 1
ATOM 3001 C C . GLY B 1 111 ? 16.375 12.734 0.475 1 94.44 111 GLY B C 1
ATOM 3002 O O . GLY B 1 111 ? 16.766 11.867 1.263 1 94.44 111 GLY B O 1
ATOM 3003 N N . ILE B 1 112 ? 15.258 12.688 -0.15 1 95.81 112 ILE B N 1
ATOM 3004 C CA . ILE B 1 112 ? 14.328 11.586 0.091 1 95.81 112 ILE B CA 1
ATOM 3005 C C . ILE B 1 112 ? 14.922 10.281 -0.422 1 95.81 112 ILE B C 1
ATOM 3007 O O . ILE B 1 112 ? 14.852 9.25 0.253 1 95.81 112 ILE B O 1
ATOM 3011 N N . VAL B 1 113 ? 15.477 10.344 -1.588 1 96.31 113 VAL B N 1
ATOM 3012 C CA . VAL B 1 113 ? 16.062 9.148 -2.182 1 96.31 113 VAL B CA 1
ATOM 3013 C C . VAL B 1 113 ? 17.203 8.633 -1.298 1 96.31 113 VAL B C 1
ATOM 3015 O O . VAL B 1 113 ? 17.297 7.426 -1.052 1 96.31 113 VAL B O 1
ATOM 3018 N N . CYS B 1 114 ? 17.938 9.508 -0.776 1 95.31 114 CYS B N 1
ATOM 3019 C CA . CYS B 1 114 ? 19.031 9.125 0.107 1 95.31 114 CYS B CA 1
ATOM 3020 C C . CYS B 1 114 ? 18.5 8.555 1.417 1 95.31 114 CYS B C 1
ATOM 3022 O O . CYS B 1 114 ? 19.047 7.582 1.941 1 95.31 114 CYS B O 1
ATOM 3024 N N . SER B 1 115 ? 17.484 9.203 1.913 1 93.5 115 SER B N 1
ATOM 3025 C CA . SER B 1 115 ? 16.891 8.711 3.143 1 93.5 115 SER B CA 1
ATOM 3026 C C . SER B 1 115 ? 16.375 7.281 2.973 1 93.5 115 SER B C 1
ATOM 3028 O O . SER B 1 115 ? 16.594 6.434 3.838 1 93.5 115 SER B O 1
ATOM 3030 N N . GLU B 1 116 ? 15.758 7.023 1.866 1 94.44 116 GLU B N 1
ATOM 3031 C CA . GLU B 1 116 ? 15.234 5.684 1.611 1 94.44 116 GLU B CA 1
ATOM 3032 C C . GLU B 1 116 ? 16.359 4.691 1.35 1 94.44 116 GLU B C 1
ATOM 3034 O O . GLU B 1 116 ? 16.219 3.5 1.647 1 94.44 116 GLU B O 1
ATOM 3039 N N . PHE B 1 117 ? 17.453 5.215 0.823 1 94.94 117 PHE B N 1
ATOM 3040 C CA . PHE B 1 117 ? 18.625 4.359 0.628 1 94.94 117 PHE B CA 1
ATOM 3041 C C . PHE B 1 117 ? 19.203 3.93 1.969 1 94.94 117 PHE B C 1
ATOM 3043 O O . PHE B 1 117 ? 19.625 2.781 2.129 1 94.94 117 PHE B O 1
ATOM 3050 N N . ILE B 1 118 ? 19.172 4.785 2.883 1 91.56 118 ILE B N 1
ATOM 3051 C CA . ILE B 1 118 ? 19.641 4.445 4.223 1 91.56 118 ILE B CA 1
ATOM 3052 C C . ILE B 1 118 ? 18.734 3.391 4.84 1 91.56 118 ILE B C 1
ATOM 3054 O O . ILE B 1 118 ? 19.203 2.412 5.418 1 91.56 118 ILE B O 1
ATOM 3058 N N . ASN B 1 119 ? 17.5 3.594 4.66 1 90.12 119 ASN B N 1
ATOM 3059 C CA . ASN B 1 119 ? 16.547 2.59 5.129 1 90.12 119 ASN B CA 1
ATOM 3060 C C . ASN B 1 119 ? 16.797 1.231 4.48 1 90.12 119 ASN B C 1
ATOM 3062 O O . ASN B 1 119 ? 16.688 0.195 5.137 1 90.12 119 ASN B O 1
ATOM 3066 N N . PHE B 1 120 ? 17.125 1.256 3.283 1 93.44 120 PHE B N 1
ATOM 3067 C CA . PHE B 1 120 ? 17.453 0.043 2.541 1 93.44 120 PHE B CA 1
ATOM 3068 C C . PHE B 1 120 ? 18.688 -0.629 3.115 1 93.44 120 PHE B C 1
ATOM 3070 O O . PHE B 1 120 ? 18.703 -1.848 3.299 1 93.44 120 PHE B O 1
ATOM 3077 N N . LEU B 1 121 ? 19.641 0.176 3.408 1 93.69 121 LEU B N 1
ATOM 3078 C CA . LEU B 1 121 ? 20.859 -0.365 3.977 1 93.69 121 LEU B CA 1
ATOM 3079 C C . LEU B 1 121 ? 20.594 -1.035 5.32 1 93.69 121 LEU B C 1
ATOM 3081 O O . LEU B 1 121 ? 21.156 -2.096 5.613 1 93.69 121 LEU B O 1
ATOM 3085 N N . ILE B 1 122 ? 19.75 -0.438 6.031 1 90.06 122 ILE B N 1
ATOM 3086 C CA . ILE B 1 122 ? 19.359 -1.017 7.312 1 90.06 122 ILE B CA 1
ATOM 3087 C C . ILE B 1 122 ? 18.641 -2.344 7.078 1 90.06 122 ILE B C 1
ATOM 3089 O O . ILE B 1 122 ? 18.906 -3.33 7.77 1 90.06 122 ILE B O 1
ATOM 3093 N N . SER B 1 123 ? 17.828 -2.385 6.105 1 91.38 123 SER B N 1
ATOM 3094 C CA . SER B 1 123 ? 17.047 -3.58 5.801 1 91.38 123 SER B CA 1
ATOM 3095 C C . SER B 1 123 ? 17.938 -4.703 5.277 1 91.38 123 SER B C 1
ATOM 3097 O O . SER B 1 123 ? 17.578 -5.879 5.371 1 91.38 123 SER B O 1
ATOM 3099 N N . LEU B 1 124 ? 19.109 -4.316 4.688 1 92.88 124 LEU B N 1
ATOM 3100 C CA . LEU B 1 124 ? 20.047 -5.32 4.219 1 92.88 124 LEU B CA 1
ATOM 3101 C C . LEU B 1 124 ? 20.609 -6.137 5.387 1 92.88 124 LEU B C 1
ATOM 3103 O O . LEU B 1 124 ? 20.906 -7.32 5.234 1 92.88 124 LEU B O 1
ATOM 3107 N N . VAL B 1 125 ? 20.672 -5.469 6.461 1 93.19 125 VAL B N 1
ATOM 3108 C CA . VAL B 1 125 ? 21.125 -6.18 7.656 1 93.19 125 VAL B CA 1
ATOM 3109 C C . VAL B 1 125 ? 20.125 -7.277 8.016 1 93.19 125 VAL B C 1
ATOM 3111 O O . VAL B 1 125 ? 20.516 -8.375 8.398 1 93.19 125 VAL B O 1
ATOM 3114 N N . VAL B 1 126 ? 18.922 -6.934 7.863 1 92.19 126 VAL B N 1
ATOM 3115 C CA . VAL B 1 126 ? 17.875 -7.91 8.117 1 92.19 126 VAL B CA 1
ATOM 3116 C C . VAL B 1 126 ? 17.984 -9.062 7.121 1 92.19 126 VAL B C 1
ATOM 3118 O O . VAL B 1 126 ? 17.812 -10.227 7.488 1 92.19 126 VAL B O 1
ATOM 3121 N N . LEU B 1 127 ? 18.297 -8.758 5.941 1 93 127 LEU B N 1
ATOM 3122 C CA . LEU B 1 127 ? 18.453 -9.789 4.918 1 93 127 LEU B CA 1
ATOM 3123 C C . LEU B 1 127 ? 19.594 -10.734 5.277 1 93 127 LEU B C 1
ATOM 3125 O O . LEU B 1 127 ? 19.453 -11.953 5.172 1 93 127 LEU B O 1
ATOM 3129 N N . VAL B 1 128 ? 20.688 -10.164 5.719 1 93.31 128 VAL B N 1
ATOM 3130 C CA . VAL B 1 128 ? 21.844 -10.969 6.117 1 93.31 128 VAL B CA 1
ATOM 3131 C C . VAL B 1 128 ? 21.453 -11.875 7.285 1 93.31 128 VAL B C 1
ATOM 3133 O O . VAL B 1 128 ? 21.812 -13.055 7.305 1 93.31 128 VAL B O 1
ATOM 3136 N N . ALA B 1 129 ? 20.734 -11.359 8.18 1 93.12 129 ALA B N 1
ATOM 3137 C CA . ALA B 1 129 ? 20.266 -12.148 9.328 1 93.12 129 ALA B CA 1
ATOM 3138 C C . ALA B 1 129 ? 19.391 -13.312 8.875 1 93.12 129 ALA B C 1
ATOM 3140 O O . ALA B 1 129 ? 19.547 -14.438 9.359 1 93.12 129 ALA B O 1
ATOM 3141 N N . VAL B 1 130 ? 18.562 -13.055 7.98 1 91.38 130 VAL B N 1
ATOM 3142 C CA . VAL B 1 130 ? 17.656 -14.078 7.469 1 91.38 130 VAL B CA 1
ATOM 3143 C C . VAL B 1 130 ? 18.453 -15.141 6.715 1 91.38 130 VAL B C 1
ATOM 3145 O O . VAL B 1 130 ? 18.156 -16.328 6.812 1 91.38 130 VAL B O 1
ATOM 3148 N N . MET B 1 131 ? 19.453 -14.719 5.996 1 92.06 131 MET B N 1
ATOM 3149 C CA . MET B 1 131 ? 20.297 -15.664 5.27 1 92.06 131 MET B CA 1
ATOM 3150 C C . MET B 1 131 ? 21.016 -16.609 6.23 1 92.06 131 MET B C 1
ATOM 3152 O O . MET B 1 131 ? 21.109 -17.812 5.969 1 92.06 131 MET B O 1
ATOM 3156 N N . ILE B 1 132 ? 21.453 -16.062 7.312 1 93.12 132 ILE B N 1
ATOM 3157 C CA . ILE B 1 132 ? 22.156 -16.859 8.32 1 93.12 132 ILE B CA 1
ATOM 3158 C C . ILE B 1 132 ? 21.188 -17.844 8.961 1 93.12 132 ILE B C 1
ATOM 3160 O O . ILE B 1 132 ? 21.484 -19.031 9.094 1 93.12 132 ILE B O 1
ATOM 3164 N N . PHE B 1 133 ? 20.047 -17.422 9.242 1 91.25 133 PHE B N 1
ATOM 3165 C CA . PHE B 1 133 ? 19.062 -18.234 9.945 1 91.25 133 PHE B CA 1
ATOM 3166 C C . PHE B 1 133 ? 18.531 -19.344 9.039 1 91.25 133 PHE B C 1
ATOM 3168 O O . PHE B 1 133 ? 18.172 -20.422 9.516 1 91.25 133 PHE B O 1
ATOM 3175 N N . THR B 1 134 ? 18.391 -19.047 7.758 1 89.25 134 THR B N 1
ATOM 3176 C CA . THR B 1 134 ? 17.828 -20.016 6.836 1 89.25 134 THR B CA 1
ATOM 3177 C C . THR B 1 134 ? 18.906 -20.906 6.234 1 89.25 134 THR B C 1
ATOM 3179 O O . THR B 1 134 ? 18.609 -21.875 5.551 1 89.25 134 THR B O 1
ATOM 3182 N N . GLY B 1 135 ? 20.109 -20.484 6.426 1 88.19 135 GLY B N 1
ATOM 3183 C CA . GLY B 1 135 ? 21.219 -21.266 5.914 1 88.19 135 GLY B CA 1
ATOM 3184 C C . GLY B 1 135 ? 21.5 -21.016 4.445 1 88.19 135 GLY B C 1
ATOM 3185 O O . GLY B 1 135 ? 21.891 -21.922 3.717 1 88.19 135 GLY B O 1
ATOM 3186 N N . ALA B 1 136 ? 21.172 -19.859 4.023 1 87.12 136 ALA B N 1
ATOM 3187 C CA . ALA B 1 136 ? 21.484 -19.5 2.643 1 87.12 136 ALA B CA 1
ATOM 3188 C C . ALA B 1 136 ? 23 -19.359 2.449 1 87.12 136 ALA B C 1
ATOM 3190 O O . ALA B 1 136 ? 23.703 -18.859 3.33 1 87.12 136 ALA B O 1
ATOM 3191 N N . PRO B 1 137 ? 23.484 -19.844 1.417 1 85 137 PRO B N 1
ATOM 3192 C CA . PRO B 1 137 ? 24.938 -19.781 1.196 1 85 137 PRO B CA 1
ATOM 3193 C C . PRO B 1 137 ? 25.438 -18.359 0.964 1 85 137 PRO B C 1
ATOM 3195 O O . PRO B 1 137 ? 24.734 -17.547 0.381 1 85 137 PRO B O 1
ATOM 3198 N N . PHE B 1 138 ? 26.578 -18.078 1.595 1 87.56 138 PHE B N 1
ATOM 3199 C CA . PHE B 1 138 ? 27.266 -16.812 1.327 1 87.56 138 PHE B CA 1
ATOM 3200 C C . PHE B 1 138 ? 28.328 -17 0.249 1 87.56 138 PHE B C 1
ATOM 3202 O O . PHE B 1 138 ? 29.312 -17.688 0.463 1 87.56 138 PHE B O 1
ATOM 3209 N N . HIS B 1 139 ? 28.016 -16.438 -0.872 1 88.12 139 HIS B N 1
ATOM 3210 C CA . HIS B 1 139 ? 28.922 -16.547 -2.01 1 88.12 139 HIS B CA 1
ATOM 3211 C C . HIS B 1 139 ? 29.859 -15.344 -2.078 1 88.12 139 HIS B C 1
ATOM 3213 O O . HIS B 1 139 ? 29.531 -14.258 -1.595 1 88.12 139 HIS B O 1
ATOM 3219 N N . PHE B 1 140 ? 31.031 -15.477 -2.66 1 86.06 140 PHE B N 1
ATOM 3220 C CA . PHE B 1 140 ? 31.984 -14.391 -2.867 1 86.06 140 PHE B CA 1
ATOM 3221 C C . PHE B 1 140 ? 31.406 -13.336 -3.803 1 86.06 140 PHE B C 1
ATOM 3223 O O . PHE B 1 140 ? 31.781 -12.164 -3.734 1 86.06 140 PHE B O 1
ATOM 3230 N N . ALA B 1 141 ? 30.484 -13.781 -4.512 1 86.44 141 ALA B N 1
ATOM 3231 C CA . ALA B 1 141 ? 29.844 -12.898 -5.484 1 86.44 141 ALA B CA 1
ATOM 3232 C C . ALA B 1 141 ? 29.078 -11.773 -4.785 1 86.44 141 ALA B C 1
ATOM 3234 O O . ALA B 1 141 ? 28.703 -10.781 -5.414 1 86.44 141 ALA B O 1
ATOM 3235 N N . LEU B 1 142 ? 28.906 -11.867 -3.492 1 88.44 142 LEU B N 1
ATOM 3236 C CA . LEU B 1 142 ? 28.203 -10.852 -2.707 1 88.44 142 LEU B CA 1
ATOM 3237 C C . LEU B 1 142 ? 28.906 -9.5 -2.814 1 88.44 142 LEU B C 1
ATOM 3239 O O . LEU B 1 142 ? 28.281 -8.453 -2.666 1 88.44 142 LEU B O 1
ATOM 3243 N N . ILE B 1 143 ? 30.156 -9.57 -3.145 1 88.25 143 ILE B N 1
ATOM 3244 C CA . ILE B 1 143 ? 30.953 -8.352 -3.252 1 88.25 143 ILE B CA 1
ATOM 3245 C C . ILE B 1 143 ? 30.453 -7.516 -4.426 1 88.25 143 ILE B C 1
ATOM 3247 O O . ILE B 1 143 ? 30.625 -6.293 -4.445 1 88.25 143 ILE B O 1
ATOM 3251 N N . TYR B 1 144 ? 29.781 -8.148 -5.406 1 90.31 144 TYR B N 1
ATOM 3252 C CA . TYR B 1 144 ? 29.281 -7.465 -6.598 1 90.31 144 TYR B CA 1
ATOM 3253 C C . TYR B 1 144 ? 27.922 -6.84 -6.34 1 90.31 144 TYR B C 1
ATOM 3255 O O . TYR B 1 144 ? 27.391 -6.113 -7.184 1 90.31 144 TYR B O 1
ATOM 3263 N N . SER B 1 145 ? 27.344 -7.066 -5.16 1 91.25 145 SER B N 1
ATOM 3264 C CA . SER B 1 145 ? 25.984 -6.656 -4.867 1 91.25 145 SER B CA 1
ATOM 3265 C C . SER B 1 145 ? 25.844 -5.137 -4.922 1 91.25 145 SER B C 1
ATOM 3267 O O . SER B 1 145 ? 24.797 -4.621 -5.332 1 91.25 145 SER B O 1
ATOM 3269 N N . PRO B 1 146 ? 26.875 -4.359 -4.629 1 93.12 146 PRO B N 1
ATOM 3270 C CA . PRO B 1 146 ? 26.734 -2.9 -4.668 1 93.12 146 PRO B CA 1
ATOM 3271 C C . PRO B 1 146 ? 26.562 -2.365 -6.09 1 93.12 146 PRO B C 1
ATOM 3273 O O . PRO B 1 146 ? 26.047 -1.257 -6.277 1 93.12 146 PRO B O 1
ATOM 3276 N N . ILE B 1 147 ? 26.969 -3.078 -7.062 1 93.31 147 ILE B N 1
ATOM 3277 C CA . ILE B 1 147 ? 26.953 -2.584 -8.438 1 93.31 147 ILE B CA 1
ATOM 3278 C C . ILE B 1 147 ? 25.516 -2.424 -8.922 1 93.31 147 ILE B C 1
ATOM 3280 O O . ILE B 1 147 ? 25.109 -1.324 -9.289 1 93.31 147 ILE B O 1
ATOM 3284 N N . PRO B 1 148 ? 24.734 -3.5 -8.898 1 94 148 PRO B N 1
ATOM 3285 C CA . PRO B 1 148 ? 23.344 -3.301 -9.312 1 94 148 PRO B CA 1
ATOM 3286 C C . PRO B 1 148 ? 22.609 -2.314 -8.414 1 94 148 PRO B C 1
ATOM 3288 O O . PRO B 1 148 ? 21.719 -1.596 -8.883 1 94 148 PRO B O 1
ATOM 3291 N N . LEU B 1 149 ? 22.953 -2.264 -7.203 1 95.25 149 LEU B N 1
ATOM 3292 C CA . LEU B 1 149 ? 22.312 -1.343 -6.27 1 95.25 149 LEU B CA 1
ATOM 3293 C C . LEU B 1 149 ? 22.625 0.105 -6.629 1 95.25 149 LEU B C 1
ATOM 3295 O O . LEU B 1 149 ? 21.781 0.987 -6.484 1 95.25 149 LEU B O 1
ATOM 3299 N N . PHE B 1 150 ? 23.797 0.29 -7.059 1 96.06 150 PHE B N 1
ATOM 3300 C CA . PHE B 1 150 ? 24.203 1.619 -7.5 1 96.06 150 PHE B CA 1
ATOM 3301 C C . PHE B 1 150 ? 23.359 2.074 -8.688 1 96.06 150 PHE B C 1
ATOM 3303 O O . PHE B 1 150 ? 22.859 3.201 -8.703 1 96.06 150 PHE B O 1
ATOM 3310 N N . PHE B 1 151 ? 23.203 1.267 -9.609 1 96.56 151 PHE B N 1
ATOM 3311 C CA . PHE B 1 151 ? 22.453 1.634 -10.797 1 96.56 151 PHE B CA 1
ATOM 3312 C C . PHE B 1 151 ? 20.953 1.748 -10.484 1 96.56 151 PHE B C 1
ATOM 3314 O O . PHE B 1 151 ? 20.25 2.557 -11.086 1 96.56 151 PHE B O 1
ATOM 3321 N N . LEU B 1 152 ? 20.531 0.942 -9.516 1 97.31 152 LEU B N 1
ATOM 3322 C CA . LEU B 1 152 ? 19.156 1.112 -9.039 1 97.31 152 LEU B CA 1
ATOM 3323 C C . LEU B 1 152 ? 18.969 2.496 -8.43 1 97.31 152 LEU B C 1
ATOM 3325 O O . LEU B 1 152 ? 17.922 3.135 -8.648 1 97.31 152 LEU B O 1
ATOM 3329 N N . LEU B 1 153 ? 19.922 2.943 -7.695 1 97.38 153 LEU B N 1
ATOM 3330 C CA . LEU B 1 153 ? 19.859 4.27 -7.09 1 97.38 153 LEU B CA 1
ATOM 3331 C C . LEU B 1 153 ? 19.828 5.355 -8.164 1 97.38 153 LEU B C 1
ATOM 3333 O O . LEU B 1 153 ? 19.094 6.336 -8.031 1 97.38 153 LEU B O 1
ATOM 3337 N N . VAL B 1 154 ? 20.625 5.117 -9.148 1 97.62 154 VAL B N 1
ATOM 3338 C CA . VAL B 1 154 ? 20.656 6.062 -10.258 1 97.62 154 VAL B CA 1
ATOM 3339 C C . VAL B 1 154 ? 19.297 6.102 -10.961 1 97.62 154 VAL B C 1
ATOM 3341 O O . VAL B 1 154 ? 18.781 7.176 -11.258 1 97.62 154 VAL B O 1
ATOM 3344 N N . LEU B 1 155 ? 18.797 4.934 -11.195 1 98.19 155 LEU B N 1
ATOM 3345 C CA . LEU B 1 155 ? 17.469 4.836 -11.797 1 98.19 155 LEU B CA 1
ATOM 3346 C C . LEU B 1 155 ? 16.438 5.547 -10.938 1 98.19 155 LEU B C 1
ATOM 3348 O O . LEU B 1 155 ? 15.617 6.316 -11.453 1 98.19 155 LEU B O 1
ATOM 3352 N N . THR B 1 156 ? 16.453 5.312 -9.656 1 98.38 156 THR B N 1
ATOM 3353 C CA . THR B 1 156 ? 15.508 5.879 -8.688 1 98.38 156 THR B CA 1
ATOM 3354 C C . THR B 1 156 ? 15.633 7.398 -8.648 1 98.38 156 THR B C 1
ATOM 3356 O O . THR B 1 156 ? 14.625 8.109 -8.586 1 98.38 156 THR B O 1
ATOM 3359 N N . MET B 1 157 ? 16.844 7.836 -8.711 1 97.75 157 MET B N 1
ATOM 3360 C CA . MET B 1 157 ? 17.094 9.273 -8.719 1 97.75 157 MET B CA 1
ATOM 3361 C C . MET B 1 157 ? 16.5 9.922 -9.961 1 97.75 157 MET B C 1
ATOM 3363 O O . MET B 1 157 ? 15.844 10.969 -9.875 1 97.75 157 MET B O 1
ATOM 3367 N N . GLY B 1 158 ? 16.797 9.328 -11.047 1 98.12 158 GLY B N 1
ATOM 3368 C CA . GLY B 1 158 ? 16.266 9.852 -12.289 1 98.12 158 GLY B CA 1
ATOM 3369 C C . GLY B 1 158 ? 14.742 9.914 -12.312 1 98.12 158 GLY B C 1
ATOM 3370 O O . GLY B 1 158 ? 14.164 10.969 -12.57 1 98.12 158 GLY B O 1
ATOM 3371 N N . VAL B 1 159 ? 14.117 8.836 -11.992 1 98.25 159 VAL B N 1
ATOM 3372 C CA . VAL B 1 159 ? 12.656 8.766 -11.977 1 98.25 159 VAL B CA 1
ATOM 3373 C C . VAL B 1 159 ? 12.102 9.695 -10.906 1 98.25 159 VAL B C 1
ATOM 3375 O O . VAL B 1 159 ? 11.086 10.352 -11.109 1 98.25 159 VAL B O 1
ATOM 3378 N N . GLY B 1 160 ? 12.781 9.719 -9.773 1 98.06 160 GLY B N 1
ATOM 3379 C CA . GLY B 1 160 ? 12.375 10.602 -8.695 1 98.06 160 GLY B CA 1
ATOM 3380 C C . GLY B 1 160 ? 12.336 12.062 -9.102 1 98.06 160 GLY B C 1
ATOM 3381 O O . GLY B 1 160 ? 11.398 12.781 -8.766 1 98.06 160 GLY B O 1
ATOM 3382 N N . LEU B 1 161 ? 13.32 12.445 -9.812 1 97.56 161 LEU B N 1
ATOM 3383 C CA . LEU B 1 161 ? 13.383 13.828 -10.266 1 97.56 161 LEU B CA 1
ATOM 3384 C C . LEU B 1 161 ? 12.273 14.125 -11.273 1 97.56 161 LEU B C 1
ATOM 3386 O O . LEU B 1 161 ? 11.664 15.195 -11.234 1 97.56 161 LEU B O 1
ATOM 3390 N N . ILE B 1 162 ? 12.07 13.211 -12.133 1 98.06 162 ILE B N 1
ATOM 3391 C CA . ILE B 1 162 ? 11 13.367 -13.117 1 98.06 162 ILE B CA 1
ATOM 3392 C C . ILE B 1 162 ? 9.656 13.516 -12.406 1 98.06 162 ILE B C 1
ATOM 3394 O O . ILE B 1 162 ? 8.883 14.422 -12.703 1 98.06 162 ILE B O 1
ATOM 3398 N N . LEU B 1 163 ? 9.414 12.695 -11.445 1 97.94 163 LEU B N 1
ATOM 3399 C CA . LEU B 1 163 ? 8.141 12.664 -10.742 1 97.94 163 LEU B CA 1
ATOM 3400 C C . LEU B 1 163 ? 7.977 13.891 -9.852 1 97.94 163 LEU B C 1
ATOM 3402 O O . LEU B 1 163 ? 6.875 14.43 -9.734 1 97.94 163 LEU B O 1
ATOM 3406 N N . ALA B 1 164 ? 9.07 14.258 -9.18 1 97.12 164 ALA B N 1
ATOM 3407 C CA . ALA B 1 164 ? 9.023 15.469 -8.367 1 97.12 164 ALA B CA 1
ATOM 3408 C C . ALA B 1 164 ? 8.586 16.672 -9.195 1 97.12 164 ALA B C 1
ATOM 3410 O O . ALA B 1 164 ? 7.781 17.484 -8.75 1 97.12 164 ALA B O 1
ATOM 3411 N N . THR B 1 165 ? 9.078 16.703 -10.398 1 96.56 165 THR B N 1
ATOM 3412 C CA . THR B 1 165 ? 8.742 17.797 -11.297 1 96.56 165 THR B CA 1
ATOM 3413 C C . THR B 1 165 ? 7.305 17.688 -11.789 1 96.56 165 THR B C 1
ATOM 3415 O O . THR B 1 165 ? 6.535 18.641 -11.703 1 96.56 165 THR B O 1
ATOM 3418 N N . ALA B 1 166 ? 6.945 16.547 -12.25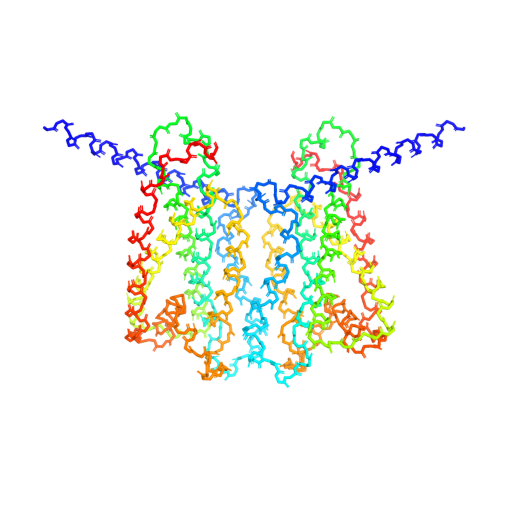 1 96.06 166 ALA B N 1
ATOM 3419 C CA . ALA B 1 166 ? 5.621 16.344 -12.828 1 96.06 166 ALA B CA 1
ATOM 3420 C C . ALA B 1 166 ? 4.523 16.578 -11.797 1 96.06 166 ALA B C 1
ATOM 3422 O O . ALA B 1 166 ? 3.502 17.188 -12.102 1 96.06 166 ALA B O 1
ATOM 3423 N N . THR B 1 167 ? 4.723 16.109 -10.609 1 94.38 167 THR B N 1
ATOM 3424 C CA . THR B 1 167 ? 3.697 16.203 -9.578 1 94.38 167 THR B CA 1
ATOM 3425 C C . THR B 1 167 ? 3.523 17.656 -9.109 1 94.38 167 THR B C 1
ATOM 3427 O O . THR B 1 167 ? 2.443 18.031 -8.656 1 94.38 167 THR B O 1
ATOM 3430 N N . THR B 1 168 ? 4.59 18.391 -9.133 1 92.38 168 THR B N 1
ATOM 3431 C CA . THR B 1 168 ? 4.504 19.797 -8.758 1 92.38 168 THR B CA 1
ATOM 3432 C C . THR B 1 168 ? 3.543 20.547 -9.672 1 92.38 168 THR B C 1
ATOM 3434 O O . THR B 1 168 ? 2.832 21.453 -9.227 1 92.38 168 THR B O 1
ATOM 3437 N N . PHE B 1 169 ? 3.479 20.094 -10.914 1 92 169 PHE B N 1
ATOM 3438 C CA . PHE B 1 169 ? 2.596 20.75 -11.875 1 92 169 PHE B CA 1
ATOM 3439 C C . PHE B 1 169 ? 1.221 20.094 -11.875 1 92 169 PHE B C 1
ATOM 3441 O O . PHE B 1 169 ? 0.202 20.766 -12.023 1 92 169 PHE B O 1
ATOM 3448 N N . PHE B 1 170 ? 1.269 18.781 -11.797 1 91.56 170 PHE B N 1
ATOM 3449 C CA . PHE B 1 170 ? 0.027 18.016 -11.859 1 91.56 170 PHE B CA 1
ATOM 3450 C C . PHE B 1 170 ? -0.045 17.016 -10.711 1 91.56 170 PHE B C 1
ATOM 3452 O O . PHE B 1 170 ? 0.484 15.898 -10.82 1 91.56 170 PHE B O 1
ATOM 3459 N N . THR B 1 171 ? -0.889 17.266 -9.82 1 90.25 171 THR B N 1
ATOM 3460 C CA . THR B 1 171 ? -0.995 16.438 -8.625 1 90.25 171 THR B CA 1
ATOM 3461 C C . THR B 1 171 ? -1.598 15.078 -8.961 1 90.25 171 THR B C 1
ATOM 3463 O O . THR B 1 171 ? -1.35 14.094 -8.258 1 90.25 171 THR B O 1
ATOM 3466 N N . ASP B 1 172 ? -2.332 14.984 -10.055 1 90.75 172 ASP B N 1
ATOM 3467 C CA . ASP B 1 172 ? -2.973 13.742 -10.469 1 90.75 172 ASP B CA 1
ATOM 3468 C C . ASP B 1 172 ? -1.937 12.648 -10.719 1 90.75 172 ASP B C 1
ATOM 3470 O O . ASP B 1 172 ? -2.256 11.461 -10.672 1 90.75 172 ASP B O 1
ATOM 3474 N N . ILE B 1 173 ? -0.721 13.031 -10.922 1 92.94 173 ILE B N 1
ATOM 3475 C CA . ILE B 1 173 ? 0.35 12.086 -11.219 1 92.94 173 ILE B CA 1
ATOM 3476 C C . ILE B 1 173 ? 0.574 11.172 -10.016 1 92.94 173 ILE B C 1
ATOM 3478 O O . ILE B 1 173 ? 0.933 10 -10.18 1 92.94 173 ILE B O 1
ATOM 3482 N N . LYS B 1 174 ? 0.292 11.703 -8.883 1 92.12 174 LYS B N 1
ATOM 3483 C CA . LYS B 1 174 ? 0.491 10.914 -7.668 1 92.12 174 LYS B CA 1
ATOM 3484 C C . LYS B 1 174 ? -0.389 9.664 -7.676 1 92.12 174 LYS B C 1
ATOM 3486 O O . LYS B 1 174 ? 0.078 8.57 -7.363 1 92.12 174 LYS B O 1
ATOM 3491 N N . TYR B 1 175 ? -1.568 9.812 -8.07 1 88 175 TYR B N 1
ATOM 3492 C CA . TYR B 1 175 ? -2.525 8.711 -8.07 1 88 175 TYR B CA 1
ATOM 3493 C C . TYR B 1 175 ? -2.24 7.742 -9.211 1 88 175 TYR B C 1
ATOM 3495 O O . TYR B 1 175 ? -2.297 6.523 -9.031 1 88 175 TYR B O 1
ATOM 3503 N N . LEU B 1 176 ? -1.902 8.32 -10.312 1 90.06 176 LEU B N 1
ATOM 3504 C CA . LEU B 1 176 ? -1.543 7.488 -11.453 1 90.06 176 LEU B CA 1
ATOM 3505 C C . LEU B 1 176 ? -0.287 6.676 -11.164 1 90.06 176 LEU B C 1
ATOM 3507 O O . LEU B 1 176 ? -0.203 5.5 -11.531 1 90.06 176 LEU B O 1
ATOM 3511 N N . TYR B 1 177 ? 0.612 7.355 -10.555 1 94.12 177 TYR B N 1
ATOM 3512 C CA . TYR B 1 177 ? 1.867 6.68 -10.242 1 94.12 177 TYR B CA 1
ATOM 3513 C C . TYR B 1 177 ? 1.649 5.566 -9.234 1 94.12 177 TYR B C 1
ATOM 3515 O O . TYR B 1 177 ? 2.312 4.527 -9.289 1 94.12 177 TYR B O 1
ATOM 3523 N N . GLY B 1 178 ? 0.737 5.754 -8.305 1 91.69 178 GLY B N 1
ATOM 3524 C CA . GLY B 1 178 ? 0.387 4.672 -7.395 1 91.69 178 GLY B CA 1
ATOM 3525 C C . GLY B 1 178 ? -0.043 3.406 -8.109 1 91.69 178 GLY B C 1
ATOM 3526 O O . GLY B 1 178 ? 0.399 2.309 -7.762 1 91.69 178 GLY B O 1
ATOM 3527 N N . VAL B 1 179 ? -0.812 3.627 -9.078 1 87.19 179 VAL B N 1
ATOM 3528 C CA . VAL B 1 179 ? -1.281 2.514 -9.898 1 87.19 179 VAL B CA 1
ATOM 3529 C C . VAL B 1 179 ? -0.107 1.897 -10.656 1 87.19 179 VAL B C 1
ATOM 3531 O O . VAL B 1 179 ? -0.006 0.673 -10.766 1 87.19 179 VAL B O 1
ATOM 3534 N N . LEU B 1 180 ? 0.729 2.766 -11.125 1 91.62 180 LEU B N 1
ATOM 3535 C CA . LEU B 1 180 ? 1.883 2.285 -11.875 1 91.62 180 LEU B CA 1
ATOM 3536 C C . LEU B 1 180 ? 2.811 1.468 -10.984 1 91.62 180 LEU B C 1
ATOM 3538 O O . LEU B 1 180 ? 3.35 0.444 -11.414 1 91.62 180 LEU B O 1
ATOM 3542 N N . VAL B 1 181 ? 3.012 1.958 -9.773 1 93.19 181 VAL B N 1
ATOM 3543 C CA . VAL B 1 181 ? 3.861 1.234 -8.836 1 93.19 181 VAL B CA 1
ATOM 3544 C C . VAL B 1 181 ? 3.266 -0.142 -8.547 1 93.19 181 VAL B C 1
ATOM 3546 O O . VAL B 1 181 ? 3.988 -1.139 -8.484 1 93.19 181 VAL B O 1
ATOM 3549 N N . MET B 1 182 ? 1.994 -0.167 -8.359 1 86.69 182 MET B N 1
ATOM 3550 C CA . MET B 1 182 ? 1.313 -1.444 -8.164 1 86.69 182 MET B CA 1
ATOM 3551 C C . MET B 1 182 ? 1.552 -2.375 -9.352 1 86.69 182 MET B C 1
ATOM 3553 O O . MET B 1 182 ? 1.886 -3.547 -9.172 1 86.69 182 MET B O 1
ATOM 3557 N N . LEU B 1 183 ? 1.383 -1.866 -10.547 1 86 183 LEU B N 1
ATOM 3558 C CA . LEU B 1 183 ? 1.618 -2.633 -11.766 1 86 183 LEU B CA 1
ATOM 3559 C C . LEU B 1 183 ? 3.047 -3.164 -11.805 1 86 183 LEU B C 1
ATOM 3561 O O . LEU B 1 183 ? 3.268 -4.344 -12.086 1 86 183 LEU B O 1
ATOM 3565 N N . LEU B 1 184 ? 3.957 -2.277 -11.5 1 91.94 184 LEU B N 1
ATOM 3566 C CA . LEU B 1 184 ? 5.367 -2.654 -11.523 1 91.94 184 LEU B CA 1
ATOM 3567 C C . LEU B 1 184 ? 5.656 -3.734 -10.484 1 91.94 184 LEU B C 1
ATOM 3569 O O . LEU B 1 184 ? 6.484 -4.617 -10.719 1 91.94 184 LEU B O 1
ATOM 3573 N N . SER B 1 185 ? 5 -3.613 -9.398 1 88.5 185 SER B N 1
ATOM 3574 C CA . SER B 1 185 ? 5.203 -4.605 -8.344 1 88.5 185 SER B CA 1
ATOM 3575 C C . SER B 1 185 ? 4.801 -6 -8.82 1 88.5 185 SER B C 1
ATOM 3577 O O . SER B 1 185 ? 5.48 -6.98 -8.523 1 88.5 185 SER B O 1
ATOM 3579 N N . PHE B 1 186 ? 3.805 -6.098 -9.594 1 82.88 186 PHE B N 1
ATOM 3580 C CA . PHE B 1 186 ? 3.334 -7.398 -10.062 1 82.88 186 PHE B CA 1
ATOM 3581 C C . PHE B 1 186 ? 4.094 -7.836 -11.305 1 82.88 186 PHE B C 1
ATOM 3583 O O . PHE B 1 186 ? 4.172 -9.031 -11.609 1 82.88 186 PHE B O 1
ATOM 3590 N N . MET B 1 187 ? 4.598 -6.801 -11.969 1 86.56 187 MET B N 1
ATOM 3591 C CA . MET B 1 187 ? 5.402 -7.125 -13.141 1 86.56 187 MET B CA 1
ATOM 3592 C C . MET B 1 187 ? 6.844 -7.438 -12.742 1 86.56 187 MET B C 1
ATOM 3594 O O . MET B 1 187 ? 7.691 -7.676 -13.602 1 86.56 187 MET B O 1
ATOM 3598 N N . THR B 1 188 ? 7.105 -7.305 -11.523 1 90.94 188 THR B N 1
ATOM 3599 C CA . THR B 1 188 ? 8.359 -7.746 -10.93 1 90.94 188 THR B CA 1
ATOM 3600 C C . THR B 1 188 ? 8.141 -8.969 -10.039 1 90.94 188 THR B C 1
ATOM 3602 O O . THR B 1 188 ? 7.629 -8.844 -8.922 1 90.94 188 THR B O 1
ATOM 3605 N N . PRO B 1 189 ? 8.422 -10.078 -10.523 1 86.44 189 PRO B N 1
ATOM 3606 C CA . PRO B 1 189 ? 8.141 -11.297 -9.766 1 86.44 189 PRO B CA 1
ATOM 3607 C C . PRO B 1 189 ? 8.875 -11.336 -8.422 1 86.44 189 PRO B C 1
ATOM 3609 O O . PRO B 1 189 ? 9.906 -12 -8.297 1 86.44 189 PRO B O 1
ATOM 3612 N N . LEU B 1 190 ? 8.258 -10.742 -7.449 1 87.06 190 LEU B N 1
ATOM 3613 C CA . LEU B 1 190 ? 8.852 -10.648 -6.121 1 87.06 190 LEU B CA 1
ATOM 3614 C C . LEU B 1 190 ? 8.57 -11.906 -5.309 1 87.06 190 LEU B C 1
ATOM 3616 O O . LEU B 1 190 ? 9.445 -12.391 -4.59 1 87.06 190 LEU B O 1
ATOM 3620 N N . PHE B 1 191 ? 7.371 -12.477 -5.516 1 81 191 PHE B N 1
ATOM 3621 C CA . PHE B 1 191 ? 6.973 -13.578 -4.648 1 81 191 PHE B CA 1
ATOM 3622 C C . PHE B 1 191 ? 6.641 -14.82 -5.469 1 81 191 PHE B C 1
ATOM 3624 O O . PHE B 1 191 ? 6.266 -15.859 -4.914 1 81 191 PHE B O 1
ATOM 3631 N N . TYR B 1 192 ? 6.719 -14.711 -6.793 1 80.12 192 TYR B N 1
ATOM 3632 C CA . TYR B 1 192 ? 6.492 -15.852 -7.672 1 80.12 192 TYR B CA 1
ATOM 3633 C C . TYR B 1 192 ? 7.625 -15.992 -8.688 1 80.12 192 TYR B C 1
ATOM 3635 O O . TYR B 1 192 ? 8.297 -15.008 -9.016 1 80.12 192 TYR B O 1
ATOM 3643 N N . PRO B 1 193 ? 7.785 -17.188 -9.07 1 83.25 193 PRO B N 1
ATOM 3644 C CA . PRO B 1 193 ? 8.844 -17.406 -10.055 1 83.25 193 PRO B CA 1
ATOM 3645 C C . PRO B 1 193 ? 8.461 -16.922 -11.453 1 83.25 193 PRO B C 1
ATOM 3647 O O . PRO B 1 193 ? 7.301 -17.031 -11.852 1 83.25 193 PRO B O 1
ATOM 3650 N N . ILE B 1 194 ? 9.461 -16.406 -12.133 1 83.62 194 ILE B N 1
ATOM 3651 C CA . ILE B 1 194 ? 9.234 -15.867 -13.477 1 83.62 194 ILE B CA 1
ATOM 3652 C C . ILE B 1 194 ? 8.812 -16.984 -14.414 1 83.62 194 ILE B C 1
ATOM 3654 O O . ILE B 1 194 ? 8.156 -16.75 -15.438 1 83.62 194 ILE B O 1
ATOM 3658 N N . ASP B 1 195 ? 9.086 -18.203 -14.047 1 83.12 195 ASP B N 1
ATOM 3659 C CA . ASP B 1 195 ? 8.852 -19.359 -14.906 1 83.12 195 ASP B CA 1
ATOM 3660 C C . ASP B 1 195 ? 7.359 -19.641 -15.062 1 83.12 195 ASP B C 1
ATOM 3662 O O . ASP B 1 195 ? 6.945 -20.344 -15.984 1 83.12 195 ASP B O 1
ATOM 3666 N N . ILE B 1 196 ? 6.543 -19.078 -14.195 1 78 196 ILE B N 1
ATOM 3667 C CA . ILE B 1 196 ? 5.109 -19.344 -14.25 1 78 196 ILE B CA 1
ATOM 3668 C C . ILE B 1 196 ? 4.457 -18.422 -15.289 1 78 196 ILE B C 1
ATOM 3670 O O . ILE B 1 196 ? 3.309 -18.641 -15.688 1 78 196 ILE B O 1
ATOM 3674 N N . ILE B 1 197 ? 5.211 -17.438 -15.766 1 81.19 197 ILE B N 1
ATOM 3675 C CA . ILE B 1 197 ? 4.68 -16.5 -16.75 1 81.19 197 ILE B CA 1
ATOM 3676 C C . ILE B 1 197 ? 4.789 -17.094 -18.141 1 81.19 197 ILE B C 1
ATOM 3678 O O . ILE B 1 197 ? 5.855 -17.562 -18.547 1 81.19 197 ILE B O 1
ATOM 3682 N N . PRO B 1 198 ? 3.641 -17.078 -18.828 1 81.94 198 PRO B N 1
ATOM 3683 C CA . PRO B 1 198 ? 3.688 -17.562 -20.203 1 81.94 198 PRO B CA 1
ATOM 3684 C C . PRO B 1 198 ? 4.715 -16.828 -21.062 1 81.94 198 PRO B C 1
ATOM 3686 O O . PRO B 1 198 ? 4.91 -15.617 -20.891 1 81.94 198 PRO B O 1
ATOM 3689 N N . GLN B 1 199 ? 5.285 -17.484 -21.984 1 83.75 199 GLN B N 1
ATOM 3690 C CA . GLN B 1 199 ? 6.395 -16.984 -22.781 1 83.75 199 GLN B CA 1
ATOM 3691 C C . GLN B 1 199 ? 6.008 -15.719 -23.547 1 83.75 199 GLN B C 1
ATOM 3693 O O . GLN B 1 199 ? 6.828 -14.82 -23.719 1 83.75 199 GLN B O 1
ATOM 3698 N N . GLN B 1 200 ? 4.746 -15.625 -23.953 1 82.44 200 GLN B N 1
ATOM 3699 C CA . GLN B 1 200 ? 4.281 -14.492 -24.75 1 82.44 200 GLN B CA 1
ATOM 3700 C C . GLN B 1 200 ? 4.352 -13.195 -23.953 1 82.44 200 GLN B C 1
ATOM 3702 O O . GLN B 1 200 ? 4.461 -12.109 -24.531 1 82.44 200 GLN B O 1
ATOM 3707 N N . PHE B 1 201 ? 4.352 -13.289 -22.656 1 81.88 201 PHE B N 1
ATOM 3708 C CA . PHE B 1 201 ? 4.312 -12.086 -21.844 1 81.88 201 PHE B CA 1
ATOM 3709 C C . PHE B 1 201 ? 5.664 -11.844 -21.172 1 81.88 201 PHE B C 1
ATOM 3711 O O . PHE B 1 201 ? 5.867 -10.805 -20.547 1 81.88 201 PHE B O 1
ATOM 3718 N N . LEU B 1 202 ? 6.559 -12.695 -21.328 1 86.12 202 LEU B N 1
ATOM 3719 C CA . LEU B 1 202 ? 7.863 -12.617 -20.688 1 86.12 202 LEU B CA 1
ATOM 3720 C C . LEU B 1 202 ? 8.633 -11.391 -21.156 1 86.12 202 LEU B C 1
ATOM 3722 O O . LEU B 1 202 ? 9.391 -10.797 -20.391 1 86.12 202 LEU B O 1
ATOM 3726 N N . PHE B 1 203 ? 8.367 -11.062 -22.406 1 85.94 203 PHE B N 1
ATOM 3727 C CA . PHE B 1 203 ? 9.07 -9.906 -22.969 1 85.94 203 PHE B CA 1
ATOM 3728 C C . PHE B 1 203 ? 8.711 -8.641 -22.203 1 85.94 203 PHE B C 1
ATOM 3730 O O . PHE B 1 203 ? 9.578 -7.805 -21.922 1 85.94 203 PHE B O 1
ATOM 3737 N N . ALA B 1 204 ? 7.551 -8.453 -21.844 1 85.56 204 ALA B N 1
ATOM 3738 C CA . ALA B 1 204 ? 7.098 -7.281 -21.094 1 85.56 204 ALA B CA 1
ATOM 3739 C C . ALA B 1 204 ? 7.746 -7.219 -19.719 1 85.56 204 ALA B C 1
ATOM 3741 O O . ALA B 1 204 ? 8.07 -6.137 -19.219 1 85.56 204 ALA B O 1
ATOM 3742 N N . TYR B 1 205 ? 7.941 -8.344 -19.172 1 87.38 205 TYR B N 1
ATOM 3743 C CA . TYR B 1 205 ? 8.578 -8.422 -17.859 1 87.38 205 TYR B CA 1
ATOM 3744 C C . TYR B 1 205 ? 10.055 -8.07 -17.953 1 87.38 205 TYR B C 1
ATOM 3746 O O . TYR B 1 205 ? 10.586 -7.363 -17.094 1 87.38 205 TYR B O 1
ATOM 3754 N N . LYS B 1 206 ? 10.617 -8.492 -19 1 89.19 206 LYS B N 1
ATOM 3755 C CA . LYS B 1 206 ? 12.047 -8.281 -19.172 1 89.19 206 LYS B CA 1
ATOM 3756 C C . LYS B 1 206 ? 12.352 -6.828 -19.531 1 89.19 206 LYS B C 1
ATOM 3758 O O . LYS B 1 206 ? 13.484 -6.371 -19.391 1 89.19 206 LYS B O 1
ATOM 3763 N N . LEU B 1 207 ? 11.312 -6.117 -19.906 1 90.44 207 LEU B N 1
ATOM 3764 C CA . LEU B 1 207 ? 11.484 -4.711 -20.25 1 90.44 207 LEU B CA 1
ATOM 3765 C C . LEU B 1 207 ? 11.32 -3.822 -19.031 1 90.44 207 LEU B C 1
ATOM 3767 O O . LEU B 1 207 ? 11.461 -2.6 -19.125 1 90.44 207 LEU B O 1
ATOM 3771 N N . ASN B 1 208 ? 11.133 -4.402 -17.953 1 92.88 208 ASN B N 1
ATOM 3772 C CA . ASN B 1 208 ? 11.047 -3.689 -16.688 1 92.88 208 ASN B CA 1
ATOM 3773 C C . ASN B 1 208 ? 12.406 -3.586 -16 1 92.88 208 ASN B C 1
ATOM 3775 O O . ASN B 1 208 ? 12.953 -4.59 -15.547 1 92.88 208 ASN B O 1
ATOM 3779 N N . PRO B 1 209 ? 12.852 -2.35 -15.922 1 95.75 209 PRO B N 1
ATOM 3780 C CA . PRO B 1 209 ? 14.18 -2.195 -15.32 1 95.75 209 PRO B CA 1
ATOM 3781 C C . PRO B 1 209 ? 14.227 -2.668 -13.867 1 95.75 209 PRO B C 1
ATOM 3783 O O . PRO B 1 209 ? 15.289 -3.061 -13.383 1 95.75 209 PRO B O 1
ATOM 3786 N N . LEU B 1 210 ? 13.148 -2.625 -13.234 1 96.5 210 LEU B N 1
ATOM 3787 C CA . LEU B 1 210 ? 13.109 -3.105 -11.859 1 96.5 210 LEU B CA 1
ATOM 3788 C C . LEU B 1 210 ? 13.281 -4.621 -11.805 1 96.5 210 LEU B C 1
ATOM 3790 O O . LEU B 1 210 ? 13.883 -5.152 -10.875 1 96.5 210 LEU B O 1
ATOM 3794 N N . TYR B 1 211 ? 12.68 -5.246 -12.781 1 95.12 211 TYR B N 1
ATOM 3795 C CA . TYR B 1 211 ? 12.93 -6.68 -12.883 1 95.12 211 TYR B CA 1
ATOM 3796 C C . TYR B 1 211 ? 14.414 -6.969 -13.047 1 95.12 211 TYR B C 1
ATOM 3798 O O . TYR B 1 211 ? 14.953 -7.875 -12.406 1 95.12 211 TYR B O 1
ATOM 3806 N N . SER B 1 212 ? 15.016 -6.199 -13.938 1 95.81 212 SER B N 1
ATOM 3807 C CA . SER B 1 212 ? 16.438 -6.363 -14.172 1 95.81 212 SER B CA 1
ATOM 3808 C C . SER B 1 212 ? 17.25 -6.133 -12.891 1 95.81 212 SER B C 1
ATOM 3810 O O . SER B 1 212 ? 18.188 -6.867 -12.609 1 95.81 212 SER B O 1
ATOM 3812 N N . ALA B 1 213 ? 16.891 -5.176 -12.141 1 96.5 213 ALA B N 1
ATOM 3813 C CA . ALA B 1 213 ? 17.594 -4.871 -10.891 1 96.5 213 ALA B CA 1
ATOM 3814 C C . ALA B 1 213 ? 17.422 -6.008 -9.883 1 96.5 213 ALA B C 1
ATOM 3816 O O . ALA B 1 213 ? 18.406 -6.441 -9.266 1 96.5 213 ALA B O 1
ATOM 3817 N N . VAL B 1 214 ? 16.234 -6.465 -9.766 1 96 214 VAL B N 1
ATOM 3818 C CA . VAL B 1 214 ? 15.93 -7.535 -8.82 1 96 214 VAL B CA 1
ATOM 3819 C C . VAL B 1 214 ? 16.656 -8.812 -9.242 1 96 214 VAL B C 1
ATOM 3821 O O . VAL B 1 214 ? 17.25 -9.5 -8.406 1 96 214 VAL B O 1
ATOM 3824 N N . GLU B 1 215 ? 16.562 -9.109 -10.531 1 94.56 215 GLU B N 1
ATOM 3825 C CA . GLU B 1 215 ? 17.203 -10.305 -11.055 1 94.56 215 GLU B CA 1
ATOM 3826 C C . GLU B 1 215 ? 18.719 -10.266 -10.828 1 94.56 215 GLU B C 1
ATOM 3828 O O . GLU B 1 215 ? 19.312 -11.258 -10.422 1 94.56 215 GLU B O 1
ATOM 3833 N N . CYS B 1 216 ? 19.312 -9.148 -11.094 1 95.25 216 CYS B N 1
ATOM 3834 C CA . CYS B 1 216 ? 20.75 -8.992 -10.891 1 95.25 216 CYS B CA 1
ATOM 3835 C C . CYS B 1 216 ? 21.109 -9.195 -9.422 1 95.25 216 CYS B C 1
ATOM 3837 O O . CYS B 1 216 ? 22.078 -9.891 -9.117 1 95.25 216 CYS B O 1
ATOM 3839 N N . PHE B 1 217 ? 20.359 -8.648 -8.555 1 94.12 217 PHE B N 1
ATOM 3840 C CA . PHE B 1 217 ? 20.625 -8.742 -7.121 1 94.12 217 PHE B CA 1
ATOM 3841 C C . PHE B 1 217 ? 20.422 -10.172 -6.629 1 94.12 217 PHE B C 1
ATOM 3843 O O . PHE B 1 217 ? 21.234 -10.68 -5.855 1 94.12 217 PHE B O 1
ATOM 3850 N N . ARG B 1 218 ? 19.422 -10.828 -7.141 1 92.81 218 ARG B N 1
ATOM 3851 C CA . ARG B 1 218 ? 19.125 -12.195 -6.727 1 92.81 218 ARG B CA 1
ATOM 3852 C C . ARG B 1 218 ? 20.172 -13.172 -7.262 1 92.81 218 ARG B C 1
ATOM 3854 O O . ARG B 1 218 ? 20.531 -14.133 -6.582 1 92.81 218 ARG B O 1
ATOM 3861 N N . ASN B 1 219 ? 20.594 -12.969 -8.492 1 92.06 219 ASN B N 1
ATOM 3862 C CA . ASN B 1 219 ? 21.641 -13.812 -9.047 1 92.06 219 ASN B CA 1
ATOM 3863 C C . ASN B 1 219 ? 22.891 -13.789 -8.188 1 92.06 219 ASN B C 1
ATOM 3865 O O . ASN B 1 219 ? 23.562 -14.812 -8.023 1 92.06 219 ASN B O 1
ATOM 3869 N N . ILE B 1 220 ? 23.125 -12.641 -7.582 1 92.12 220 ILE B N 1
ATOM 3870 C CA . ILE B 1 220 ? 24.312 -12.477 -6.758 1 92.12 220 ILE B CA 1
ATOM 3871 C C . ILE B 1 220 ? 24.094 -13.125 -5.395 1 92.12 220 ILE B C 1
ATOM 3873 O O . ILE B 1 220 ? 24.922 -13.906 -4.926 1 92.12 220 ILE B O 1
ATOM 3877 N N . ILE B 1 221 ? 22.969 -12.906 -4.816 1 90.06 221 ILE B N 1
ATOM 3878 C CA . ILE B 1 221 ? 22.703 -13.312 -3.441 1 90.06 221 ILE B CA 1
ATOM 3879 C C . ILE B 1 221 ? 22.391 -14.805 -3.396 1 90.06 221 ILE B C 1
ATOM 3881 O O . ILE B 1 221 ? 22.922 -15.523 -2.547 1 90.06 221 ILE B O 1
ATOM 3885 N N . LEU B 1 222 ? 21.578 -15.266 -4.297 1 88.12 222 LEU B N 1
ATOM 3886 C CA . LEU B 1 222 ? 21.109 -16.641 -4.258 1 88.12 222 LEU B CA 1
ATOM 3887 C C . LEU B 1 222 ? 21.906 -17.516 -5.219 1 88.12 222 LEU B C 1
ATOM 3889 O O . LEU B 1 222 ? 22.203 -18.688 -4.914 1 88.12 222 LEU B O 1
ATOM 3893 N N . GLY B 1 223 ? 22.234 -17.016 -6.336 1 85.56 223 GLY B N 1
ATOM 3894 C CA . GLY B 1 223 ? 22.906 -17.812 -7.352 1 85.56 223 GLY B CA 1
ATOM 3895 C C . GLY B 1 223 ? 24.406 -17.828 -7.184 1 85.56 223 GLY B C 1
ATOM 3896 O O . GLY B 1 223 ? 25.078 -18.75 -7.668 1 85.56 223 GLY B O 1
ATOM 3897 N N . GLY B 1 224 ? 24.938 -16.766 -6.566 1 86.62 224 GLY B N 1
ATOM 3898 C CA . GLY B 1 224 ? 26.375 -16.688 -6.387 1 86.62 224 GLY B CA 1
ATOM 3899 C C . GLY B 1 224 ? 27.109 -16.375 -7.668 1 86.62 224 GLY B C 1
ATOM 3900 O O . GLY B 1 224 ? 28.266 -16.781 -7.836 1 86.62 224 GLY B O 1
ATOM 3901 N N . THR B 1 225 ? 26.391 -15.828 -8.633 1 86.75 225 THR B N 1
ATOM 3902 C CA . THR B 1 225 ? 27 -15.516 -9.93 1 86.75 225 THR B CA 1
ATOM 3903 C C . THR B 1 225 ? 26.828 -14.031 -10.25 1 86.75 225 THR B C 1
ATOM 3905 O O . THR B 1 225 ? 25.984 -13.352 -9.656 1 86.75 225 THR B O 1
ATOM 3908 N N . PHE B 1 226 ? 27.766 -13.609 -11.094 1 87.12 226 PHE B N 1
ATOM 3909 C CA . PHE B 1 226 ? 27.578 -12.266 -11.641 1 87.12 226 PHE B CA 1
ATOM 3910 C C . PHE B 1 226 ? 26.312 -12.195 -12.477 1 87.12 226 PHE B C 1
ATOM 3912 O O . PHE B 1 226 ? 25.938 -13.172 -13.125 1 87.12 226 PHE B O 1
ATOM 3919 N N . PRO B 1 227 ? 25.609 -11.078 -12.43 1 86.56 227 PRO B N 1
ATOM 3920 C CA . PRO B 1 227 ? 24.328 -10.961 -13.141 1 86.56 227 PRO B CA 1
ATOM 3921 C C . PRO B 1 227 ? 24.453 -11.258 -14.633 1 86.56 227 PRO B C 1
ATOM 3923 O O . PRO B 1 227 ? 25.531 -11.062 -15.219 1 86.56 227 PRO B O 1
ATOM 3926 N N . ASP B 1 228 ? 23.391 -11.75 -15.188 1 88.62 228 ASP B N 1
ATOM 3927 C CA . ASP B 1 228 ? 23.328 -11.984 -16.625 1 88.62 228 ASP B CA 1
ATOM 3928 C C . ASP B 1 228 ? 23.547 -10.68 -17.391 1 88.62 228 ASP B C 1
ATOM 3930 O O . ASP B 1 228 ? 23.188 -9.602 -16.922 1 88.62 228 ASP B O 1
ATOM 3934 N N . THR B 1 229 ? 24.047 -10.789 -18.484 1 88.75 229 THR B N 1
ATOM 3935 C CA . THR B 1 229 ? 24.469 -9.641 -19.266 1 88.75 229 THR B CA 1
ATOM 3936 C C . THR B 1 229 ? 23.281 -8.773 -19.672 1 88.75 229 THR B C 1
ATOM 3938 O O . THR B 1 229 ? 23.312 -7.559 -19.484 1 88.75 229 THR B O 1
ATOM 3941 N N . TRP B 1 230 ? 22.266 -9.375 -20.125 1 88.38 230 TRP B N 1
ATOM 3942 C CA . TRP B 1 230 ? 21.141 -8.594 -20.656 1 88.38 230 TRP B CA 1
ATOM 3943 C C . TRP B 1 230 ? 20.484 -7.777 -19.547 1 88.38 230 TRP B C 1
ATOM 3945 O O . TRP B 1 230 ? 20.359 -6.555 -19.656 1 88.38 230 TRP B O 1
ATOM 3955 N N . PRO B 1 231 ? 20.109 -8.477 -18.5 1 90.88 231 PRO B N 1
ATOM 3956 C CA . PRO B 1 231 ? 19.484 -7.684 -17.438 1 90.88 231 PRO B CA 1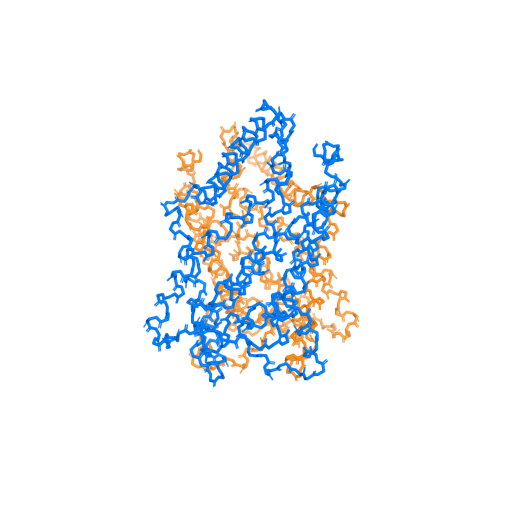
ATOM 3957 C C . PRO B 1 231 ? 20.406 -6.613 -16.875 1 90.88 231 PRO B C 1
ATOM 3959 O O . PRO B 1 231 ? 19.953 -5.516 -16.531 1 90.88 231 PRO B O 1
ATOM 3962 N N . PHE B 1 232 ? 21.609 -6.898 -16.844 1 94.25 232 PHE B N 1
ATOM 3963 C CA . PHE B 1 232 ? 22.594 -5.969 -16.281 1 94.25 232 PHE B CA 1
ATOM 3964 C C . PHE B 1 232 ? 22.766 -4.758 -17.188 1 94.25 232 PHE B C 1
ATOM 3966 O O . PHE B 1 232 ? 22.703 -3.615 -16.719 1 94.25 232 PHE B O 1
ATOM 3973 N N . VAL B 1 233 ? 22.953 -4.98 -18.422 1 95.5 233 VAL B N 1
ATOM 3974 C CA . VAL B 1 233 ? 23.141 -3.898 -19.391 1 95.5 233 VAL B CA 1
ATOM 3975 C C . VAL B 1 233 ? 21.875 -3.066 -19.484 1 95.5 233 VAL B C 1
ATOM 3977 O O . VAL B 1 233 ? 21.922 -1.837 -19.578 1 95.5 233 VAL B O 1
ATOM 3980 N N . PHE B 1 234 ? 20.781 -3.715 -19.5 1 95.88 234 PHE B N 1
ATOM 3981 C CA . PHE B 1 234 ? 19.5 -3.027 -19.578 1 95.88 234 PHE B CA 1
ATOM 3982 C C . PHE B 1 234 ? 19.312 -2.102 -18.375 1 95.88 234 PHE B C 1
ATOM 3984 O O . PHE B 1 234 ? 18.844 -0.972 -18.531 1 95.88 234 PHE B O 1
ATOM 3991 N N . LEU B 1 235 ? 19.703 -2.578 -17.234 1 96.44 235 LEU B N 1
ATOM 3992 C CA . LEU B 1 235 ? 19.609 -1.772 -16.016 1 96.44 235 LEU B CA 1
ATOM 3993 C C . LEU B 1 235 ? 20.516 -0.548 -16.109 1 96.44 235 LEU B C 1
ATOM 3995 O O . LEU B 1 235 ? 20.109 0.561 -15.766 1 96.44 235 LEU B O 1
ATOM 3999 N N . ILE B 1 236 ? 21.672 -0.738 -16.625 1 97.12 236 ILE B N 1
ATOM 4000 C CA . ILE B 1 236 ? 22.641 0.344 -16.75 1 97.12 236 ILE B CA 1
ATOM 4001 C C . ILE B 1 236 ? 22.109 1.403 -17.719 1 97.12 236 ILE B C 1
ATOM 4003 O O . ILE B 1 236 ? 22.094 2.592 -17.391 1 97.12 236 ILE B O 1
ATOM 4007 N N . VAL B 1 237 ? 21.625 0.958 -18.812 1 97.75 237 VAL B N 1
ATOM 4008 C CA . VAL B 1 237 ? 21.188 1.869 -19.859 1 97.75 237 VAL B CA 1
ATOM 4009 C C . VAL B 1 237 ? 19.953 2.637 -19.391 1 97.75 237 VAL B C 1
ATOM 4011 O O . VAL B 1 237 ? 19.875 3.859 -19.531 1 97.75 237 VAL B O 1
ATOM 4014 N N . THR B 1 238 ? 19.047 1.976 -18.828 1 97.62 238 THR B N 1
ATOM 4015 C CA . THR B 1 238 ? 17.812 2.617 -18.391 1 97.62 238 THR B CA 1
ATOM 4016 C C . THR B 1 238 ? 18.094 3.576 -17.234 1 97.62 238 THR B C 1
ATOM 4018 O O . THR B 1 238 ? 17.422 4.613 -17.109 1 97.62 238 THR B O 1
ATOM 4021 N N . SER B 1 239 ? 19 3.182 -16.344 1 98 239 SER B N 1
ATOM 4022 C CA . SER B 1 239 ? 19.344 4.047 -15.227 1 98 239 SER B CA 1
ATOM 4023 C C . SER B 1 239 ? 19.969 5.352 -15.711 1 98 239 SER B C 1
ATOM 4025 O O . SER B 1 239 ? 19.609 6.434 -15.242 1 98 239 SER B O 1
ATOM 4027 N N . ILE B 1 240 ? 20.859 5.27 -16.656 1 97.94 240 ILE B N 1
ATOM 4028 C CA . ILE B 1 240 ? 21.531 6.449 -17.172 1 97.94 240 ILE B CA 1
ATOM 4029 C C . ILE B 1 240 ? 20.547 7.324 -17.938 1 97.94 240 ILE B C 1
ATOM 4031 O O . ILE B 1 240 ? 20.516 8.547 -17.75 1 97.94 240 ILE B O 1
ATOM 4035 N N . ILE B 1 241 ? 19.734 6.703 -18.703 1 98.25 241 ILE B N 1
ATOM 4036 C CA . ILE B 1 241 ? 18.734 7.438 -19.469 1 98.25 241 ILE B CA 1
ATOM 4037 C C . ILE B 1 241 ? 17.781 8.164 -18.531 1 98.25 241 ILE B C 1
ATOM 4039 O O . ILE B 1 241 ? 17.469 9.336 -18.734 1 98.25 241 ILE B O 1
ATOM 4043 N N . SER B 1 242 ? 17.344 7.465 -17.531 1 97.81 242 SER B N 1
ATOM 4044 C CA . SER B 1 242 ? 16.422 8.055 -16.562 1 97.81 242 SER B CA 1
ATOM 4045 C C . SER B 1 242 ? 17.062 9.242 -15.852 1 97.81 242 SER B C 1
ATOM 4047 O O . SER B 1 242 ? 16.391 10.266 -15.625 1 97.81 242 SER B O 1
ATOM 4049 N N . LEU B 1 243 ? 18.297 9.086 -15.5 1 97.94 243 LEU B N 1
ATOM 4050 C CA . LEU B 1 243 ? 18.984 10.164 -14.797 1 97.94 243 LEU B CA 1
ATOM 4051 C C . LEU B 1 243 ? 19.156 11.383 -15.695 1 97.94 243 LEU B C 1
ATOM 4053 O O . LEU B 1 243 ? 18.891 12.508 -15.281 1 97.94 243 LEU B O 1
ATOM 4057 N N . VAL B 1 244 ? 19.547 11.133 -16.906 1 98.12 244 VAL B N 1
ATOM 4058 C CA . VAL B 1 244 ? 19.766 12.227 -17.859 1 98.12 244 VAL B CA 1
ATOM 4059 C C . VAL B 1 244 ? 18.438 12.953 -18.109 1 98.12 244 VAL B C 1
ATOM 4061 O O . VAL B 1 244 ? 18.391 14.188 -18.016 1 98.12 244 VAL B O 1
ATOM 4064 N N . ILE B 1 245 ? 17.438 12.219 -18.344 1 98.06 245 ILE B N 1
ATOM 4065 C CA . ILE B 1 245 ? 16.125 12.812 -18.578 1 98.06 245 ILE B CA 1
ATOM 4066 C C . ILE B 1 245 ? 15.633 13.523 -17.328 1 98.06 245 ILE B C 1
ATOM 4068 O O . ILE B 1 245 ? 15.094 14.633 -17.391 1 98.06 245 ILE B O 1
ATOM 4072 N N . GLY B 1 246 ? 15.805 12.883 -16.172 1 97.31 246 GLY B N 1
ATOM 4073 C CA . GLY B 1 246 ? 15.367 13.461 -14.914 1 97.31 246 GLY B CA 1
ATOM 4074 C C . GLY B 1 246 ? 16.047 14.781 -14.594 1 97.31 246 GLY B C 1
ATOM 4075 O O . GLY B 1 246 ? 15.383 15.742 -14.211 1 97.31 246 GLY B O 1
ATOM 4076 N N . VAL B 1 247 ? 17.344 14.773 -14.812 1 96.44 247 VAL B N 1
ATOM 4077 C CA . VAL B 1 247 ? 18.094 16 -14.562 1 96.44 247 VAL B CA 1
ATOM 4078 C C . VAL B 1 247 ? 17.672 17.078 -15.555 1 96.44 247 VAL B C 1
ATOM 4080 O O . VAL B 1 247 ? 17.453 18.234 -15.172 1 96.44 247 VAL B O 1
ATOM 4083 N N . TYR B 1 248 ? 17.5 16.672 -16.734 1 96.94 248 TYR B N 1
ATOM 4084 C CA . TYR B 1 248 ? 17.125 17.625 -17.781 1 96.94 248 TYR B CA 1
ATOM 4085 C C . TYR B 1 248 ? 15.75 18.219 -17.484 1 96.94 248 TYR B C 1
ATOM 4087 O O . TYR B 1 248 ? 15.578 19.438 -17.5 1 96.94 248 TYR B O 1
ATOM 4095 N N . VAL B 1 249 ? 14.82 17.406 -17.188 1 96.38 249 VAL B N 1
ATOM 4096 C CA . VAL B 1 249 ? 13.453 17.844 -16.938 1 96.38 249 VAL B CA 1
ATOM 4097 C C . VAL B 1 249 ? 13.406 18.719 -15.688 1 96.38 249 VAL B C 1
ATOM 4099 O O . VAL B 1 249 ? 12.742 19.75 -15.672 1 96.38 249 VAL B O 1
ATOM 4102 N N . PHE B 1 250 ? 14.078 18.328 -14.688 1 95.44 250 PHE B N 1
ATOM 4103 C CA . PHE B 1 250 ? 14.062 19.062 -13.43 1 95.44 250 PHE B CA 1
ATOM 4104 C C . PHE B 1 250 ? 14.641 20.453 -13.617 1 95.44 250 PHE B C 1
ATOM 4106 O O . PHE B 1 250 ? 14.047 21.438 -13.18 1 95.44 250 PHE B O 1
ATOM 4113 N N . PHE B 1 251 ? 15.711 20.562 -14.305 1 93.69 251 PHE B N 1
ATOM 4114 C CA . PHE B 1 251 ? 16.375 21.844 -14.469 1 93.69 251 PHE B CA 1
ATOM 4115 C C . PHE B 1 251 ? 15.617 22.734 -15.445 1 93.69 251 PHE B C 1
ATOM 4117 O O . PHE B 1 251 ? 15.625 23.969 -15.312 1 93.69 251 PHE B O 1
ATOM 4124 N N . LYS B 1 252 ? 15.008 22.109 -16.281 1 94.56 252 LYS B N 1
ATOM 4125 C CA . LYS B 1 252 ? 14.234 22.891 -17.25 1 94.56 252 LYS B CA 1
ATOM 4126 C C . LYS B 1 252 ? 13.023 23.547 -16.578 1 94.56 252 LYS B C 1
ATOM 4128 O O . LYS B 1 252 ? 12.664 24.672 -16.938 1 94.56 252 LYS B O 1
ATOM 4133 N N . TYR B 1 253 ? 12.461 22.906 -15.57 1 93.19 253 TYR B N 1
ATOM 4134 C CA . TYR B 1 253 ? 11.172 23.375 -15.07 1 93.19 253 TYR B CA 1
ATOM 4135 C C . TYR B 1 253 ? 11.305 23.891 -13.641 1 93.19 253 TYR B C 1
ATOM 4137 O O . TYR B 1 253 ? 10.344 24.438 -13.078 1 93.19 253 TYR B O 1
A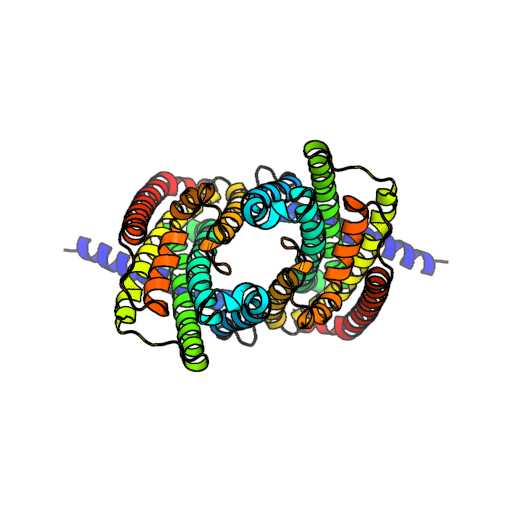TOM 4145 N N . GLN B 1 254 ? 12.359 23.781 -13.023 1 90.5 254 GLN B N 1
ATOM 4146 C CA . GLN B 1 254 ? 12.531 24.094 -11.609 1 90.5 254 GLN B CA 1
ATOM 4147 C C . GLN B 1 254 ? 12.172 25.562 -11.328 1 90.5 254 GLN B C 1
ATOM 4149 O O . GLN B 1 254 ? 11.703 25.891 -10.234 1 90.5 254 GLN B O 1
ATOM 4154 N N . ASP B 1 255 ? 12.305 26.453 -12.234 1 87.19 255 ASP B N 1
ATOM 4155 C CA . ASP B 1 255 ? 12.023 27.875 -12.039 1 87.19 255 ASP B CA 1
ATOM 4156 C C . ASP B 1 255 ? 10.523 28.141 -11.977 1 87.19 255 ASP B C 1
ATOM 4158 O O . ASP B 1 255 ? 10.086 29.172 -11.469 1 87.19 255 ASP B O 1
ATOM 4162 N N . LYS B 1 256 ? 9.773 27.25 -12.414 1 89.44 256 LYS B N 1
ATOM 4163 C CA . LYS B 1 256 ? 8.328 27.422 -12.438 1 89.44 256 LYS B CA 1
ATOM 4164 C C . LYS B 1 256 ? 7.676 26.812 -11.211 1 89.44 256 LYS B C 1
ATOM 4166 O O . LYS B 1 256 ? 6.461 26.906 -11.023 1 89.44 256 LYS B O 1
ATOM 4171 N N . PHE B 1 257 ? 8.477 26.219 -10.398 1 88.69 257 PHE B N 1
ATOM 4172 C CA . PHE B 1 257 ? 7.941 25.531 -9.234 1 88.69 257 PHE B CA 1
ATOM 4173 C C . PHE B 1 257 ? 7.238 26.5 -8.297 1 88.69 257 PHE B C 1
ATOM 4175 O O . PHE B 1 257 ? 6.164 26.203 -7.777 1 88.69 257 PHE B O 1
ATOM 4182 N N . VAL B 1 258 ? 7.781 27.656 -8.125 1 82.38 258 VAL B N 1
ATOM 4183 C CA . VAL B 1 258 ? 7.312 28.625 -7.133 1 82.38 258 VAL B CA 1
ATOM 4184 C C . VAL B 1 258 ? 5.895 29.078 -7.484 1 82.38 258 VAL B C 1
ATOM 4186 O O . VAL B 1 258 ? 5.07 29.312 -6.598 1 82.38 258 VAL B O 1
ATOM 4189 N N . LEU B 1 259 ? 5.578 29 -8.68 1 82.19 259 LEU B N 1
ATOM 4190 C CA . LEU B 1 259 ? 4.262 29.422 -9.141 1 82.19 259 LEU B CA 1
ATOM 4191 C C . LEU B 1 259 ? 3.223 28.328 -8.891 1 82.19 259 LEU B C 1
ATOM 4193 O O . LEU B 1 259 ? 2.018 28.594 -8.93 1 82.19 259 LEU B O 1
ATOM 4197 N N . ASN B 1 260 ? 3.693 27.156 -8.633 1 81.88 260 ASN B N 1
ATOM 4198 C CA . ASN B 1 260 ? 2.777 26.031 -8.539 1 81.88 260 ASN B CA 1
ATOM 4199 C C . ASN B 1 260 ? 2.77 25.438 -7.133 1 81.88 260 ASN B C 1
ATOM 4201 O O . ASN B 1 260 ? 2.311 24.312 -6.934 1 81.88 260 ASN B O 1
ATOM 4205 N N . ILE B 1 261 ? 3.494 26.047 -6.289 1 81.69 261 ILE B N 1
ATOM 4206 C CA . ILE B 1 261 ? 3.484 25.547 -4.914 1 81.69 261 ILE B CA 1
ATOM 4207 C C . ILE B 1 261 ? 3.004 26.656 -3.975 1 81.69 261 ILE B C 1
ATOM 4209 O O . ILE B 1 261 ? 3.139 27.844 -4.281 1 81.69 261 ILE B O 1
#

Secondary structure (DSSP, 8-state):
--HHHHHHHHHHHHHHHHHHHHHHHHHHHTTT-SSGGGHHHHHHHHHHHHHHHHHHHHHTTTSTTHHHHHHHHHHHHHHHHHHHHHHHHHHHHTHHHHHHS---THHHHHHHHHHHHHHHHHHHHHHHHHHHHHT----GGGGGTHHHHHHHHHHHHHHHHHHHHHHHH-THHHHHHHHHHHHHHHTTTSSS-GGGS-HHHHHHHHT-HHHHHHHHHHIIIII-SPPPHHHHHHHHHHHHHHHHHHHHHHHHHGGGGGGG-/--HHHHHHHHHHHHHHHHHHHHHHHHHHHTTT-SSGGGHHHHHHHHHHHHHHHHHHHHHTTTSTTHHHHHHHHHHHHHHHHHHHHHHHHHHHHTHHHHHHS---THHHHHHHHHHHHHHHHHHHHHHHHHHHHHT----GGGGGTHHHHHHHHHHHHHHHHHHHHHHHH-THHHHHHHHHHHHHHHTTTSSS-GGGS-HHHHHHHHT-HHHHHHHHHHIIIII-SPPPHHHHHHHHHHHHHHHHHHHHHHHHHGGGTGGG-

Radius of gyration: 24.63 Å; Cα contacts (8 Å, |Δi|>4): 696; chains: 2; bounding box: 81×62×53 Å

Solvent-accessible surface area (backbone atoms only — not comparable to full-atom values): 26374 Å² total; per-residue (Å²): 124,68,68,60,48,51,53,50,50,46,46,51,52,50,49,51,49,34,51,51,45,22,51,46,51,58,50,56,74,30,58,77,28,85,64,30,74,53,47,54,47,45,50,59,50,52,44,38,52,43,49,37,64,58,37,38,69,66,40,42,88,75,39,79,63,43,57,56,52,30,44,57,26,43,52,53,47,45,37,43,51,53,18,27,57,46,4,29,44,27,54,66,74,38,35,71,54,60,74,72,42,96,63,74,70,63,44,43,30,50,18,37,38,49,32,34,48,51,47,44,56,51,34,47,53,48,50,53,51,50,28,63,75,72,61,52,69,85,40,82,33,49,74,54,47,59,56,51,51,48,36,47,50,38,26,32,49,7,49,12,32,39,36,23,47,49,26,49,76,36,42,48,47,56,61,54,46,51,48,48,51,54,42,49,52,67,50,24,63,38,79,48,67,69,82,68,51,53,74,90,56,44,59,65,32,70,68,30,53,64,30,22,40,32,50,33,45,42,30,13,55,75,65,42,34,80,49,58,62,65,41,48,52,50,26,48,52,52,13,52,50,30,29,53,51,9,53,50,51,32,66,70,46,56,84,55,44,70,80,54,91,126,69,69,63,48,51,53,50,49,47,46,51,51,49,49,51,49,35,51,51,46,22,50,47,52,58,49,56,74,30,58,77,26,85,63,30,72,53,46,54,48,46,50,59,50,52,44,39,52,41,49,37,65,58,38,36,70,67,40,39,91,76,38,80,62,44,56,55,52,30,44,57,26,44,51,54,48,45,38,43,51,52,16,29,58,46,5,30,44,27,54,64,74,38,37,70,54,60,75,72,41,96,63,74,70,65,46,42,30,50,18,37,37,50,32,34,47,50,48,45,55,51,34,47,53,51,49,52,52,50,28,62,75,70,62,52,69,86,41,81,34,49,76,56,48,59,56,53,50,49,38,46,50,38,27,32,49,7,49,11,31,40,34,24,48,49,27,49,77,35,41,49,47,57,61,53,46,52,46,47,50,53,40,49,52,67,51,24,64,36,79,49,67,70,82,67,52,52,74,89,54,44,62,65,35,69,68,30,53,64,32,22,41,32,50,33,45,43,28,13,54,75,65,42,35,80,49,57,63,64,41,48,51,49,27,48,52,51,13,52,50,31,29,53,50,9,51,50,51,32,67,70,47,55,82,55,44,70,80,55,92

Foldseek 3Di:
DVVVVVVVVLVVVQVVVLVVLLVCVQQVVQVPPPCGNCVLQVVLVVVLVVLCVVLCVVCVVPDPLLSLLQSLLVLLLCLLLQLLLQLLCQCVVCLVVVVPDPHDSLSSSVSSSVSSVVSSVSNVVSSVVSCVVSVADDAPLVVCLVVLVVLSSLQSSLSSLVSNQVCLQPVVVSVVVVVVSVVLVVLQPNNHDLVVDDPVCSVVSLLRLSNLSSQQNCCCRRVVDGGDDSSSVSSNVSSVVSNVNSVVSNVVCVVVSNVRD/DCVVVVVVVLVVVQVVVLVVLLVCVQQVVCVPPPCGNCVLQVVLVVVLVVLCVVLCVVCVVPDPLLSLLQSLLVLLLCLLLQLLLQLLCQCVVCLVVVVPDPHDSLSSSVSSSVSSVVSSVSNVVSSVVSCVVSVADDAPLVVVLVVLVVLSSLQSSLSSLVSNQVCLQPVVVSVVVVVVSVVLVVLQPNNHDLVVDDPVCSVVSLLRLSNLSSQQNCCCRRVVDGGDDSSSVSSNVSSVVSNVNSVVSNVVCVVVSNVRD

Organism: Methanobrevibacter smithii (strain ATCC 35061 / DSM 861 / OCM 144 / PS) (NCBI:txid420247)

pLDDT: mean 88.0, std 9.46, range [34.34, 98.38]

InterPro domains:
  IPR000412 ABC-2 transporter [PR00164] (37-58)
  IPR000412 ABC-2 transporter [PR00164] (142-166)
  IPR000412 ABC-2 transporter [PR00164] (179-198)
  IPR000412 ABC-2 transporter [PR00164] (199-218)
  IPR013525 ABC-2 type transporter, transmembrane domain [PF01061] (20-221)
  IPR047817 ABC-2 type transporter, transmembrane domain, bacterial-type [PS51012] (35-253)